Protein 9H1S (pdb70)

Sequence (616 aa):
RVNRCIFASIVSFDACITYKSPCSPDAYHDDGWFICNNHLIKRFKMSKMVLPIFDEDDNQFKMTIARHLVGNKERGIKRILIPSATNYQDVFNLNSMMQAEQLIFHLIYNNENAVNTICDNLKYTEGFTSNTQRVIHSVYATTKSILDTTNPNTFCSRVSRDELRFFDVTNARALRGGAGDQLFNNYSGFLQNLIRRAVAPEYLQIDTEELRFRNCATCIIDETGLVASVPDGPELYNPIRSSDIMRSQPNRLQIRNVLKFEGDTRELDRTLSGYEEYPTYVPLFLGYQIINSENNFLRNDFIPRANPRVNRCIFASIVSFDACITYKSPCSPDAYHDDGWFICNNHLIKRFKMSKMVLPIFDEDDNQFKMTIARHLVGNKERGIKRILIPSATNYQDVFNLNSMMQAEQLIFHLIYNNENAVNTICDNLKYTEGFTSNTQRVIHSVYATTKSILDTTNPNTFCSRVSRDELRFFDVTNARALRGGAGDQLFNNYSGFLQNLIRRAVAPEYLQIDTEELRFRNCATCIIDETGLVASVPDGPELYNPIRSSDIMRSQPNRLQIRNVLKFEGDTRELDRTLSGYEEYPTYVPLFLGYQIINSENNFLRNDFIPRANP

Radius of gyration: 28.77 Å; Cα contacts (8 Å, |Δi|>4): 1129; chains: 2; bounding box: 110×41×60 Å

Solvent-accessible surface area: 29688 Å² total; per-residue (Å²): 230,88,50,53,4,1,2,27,20,10,55,20,12,68,68,119,100,136,86,178,14,60,32,19,101,12,3,70,57,84,12,8,8,16,2,0,33,48,12,0,32,68,64,0,6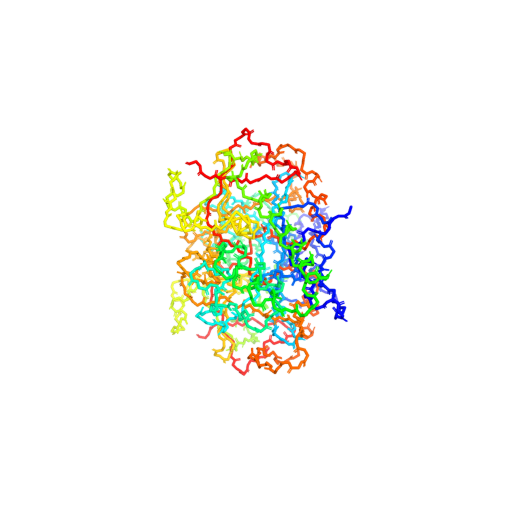3,0,11,11,2,0,3,4,0,64,0,29,36,114,53,34,11,36,24,17,0,0,22,10,16,2,2,18,117,25,139,58,106,119,17,16,3,0,0,13,57,118,22,3,95,107,39,13,93,16,142,80,30,61,70,1,8,28,3,0,0,11,13,0,12,104,35,121,121,19,18,86,72,11,58,62,97,20,89,170,63,182,34,26,120,69,60,12,79,129,26,19,102,60,6,74,46,64,0,72,67,24,16,61,64,3,45,25,134,44,190,102,28,159,42,12,128,49,4,24,5,8,14,33,27,111,42,0,112,54,106,153,8,19,68,13,12,122,46,2,88,117,20,19,7,1,1,27,11,2,1,43,46,0,2,2,1,21,14,1,41,43,82,115,46,39,3,11,27,25,12,14,13,3,0,51,19,35,122,47,0,1,14,1,24,12,77,79,37,69,27,15,10,7,18,19,60,86,117,32,89,138,212,53,71,119,151,129,164,120,143,117,125,72,36,112,28,140,48,80,15,156,60,23,15,131,36,6,79,51,20,90,74,9,28,27,70,11,2,0,4,20,0,5,19,12,9,54,87,122,21,88,37,39,68,71,62,24,12,12,38,22,43,119,229,86,54,57,4,2,6,32,27,12,48,17,16,72,71,106,89,137,72,162,19,75,26,17,107,13,4,72,57,72,13,7,5,14,1,0,36,40,10,0,25,80,45,0,50,0,9,9,1,0,6,7,1,54,0,26,61,119,42,55,13,20,24,11,0,0,24,6,19,7,2,27,91,60,170,48,85,126,13,11,1,0,0,12,52,105,22,3,81,87,25,12,102,15,154,96,27,48,83,0,11,26,4,0,0,13,15,0,14,108,47,123,120,20,19,85,74,14,44,60,102,25,93,182,73,184,22,28,127,66,59,14,79,128,34,17,102,59,5,75,46,64,1,72,66,23,16,60,64,2,46,30,136,42,187,107,30,157,42,19,129,19,11,37,5,10,9,34,33,106,36,0,117,58,100,151,0,22,64,14,11,122,51,1,87,117,22,20,9,2,1,29,18,4,1,36,62,0,0,2,5,8,20,1,42,47,82,114,60,45,4,11,36,23,15,23,16,4,0,56,16,41,118,48,0,1,17,6,19,13,77,89,59,57,36,17,6,6,16,26,62,77,99,26,55,88,221,75,94,108,135,142,171,98,151,136,122,79,38,143,30,130,52,79,16,149,56,20,29,135,29,9,84,59,26,95,74,9,28,22,70,14,1,0,4,24,0,3,14,25,9,73,63,143,44,99,37,40,133,70,56,33,27,13,54,15,46,120

Secondary structure (DSSP, 8-state):
-----GGGG---SSTTS-------GGGGS-SS-SS-HHHHHHHHSEEEEEEEEE-SSS-EEEEEEEEE---SS--GGGGEEEE-TTTHHHHS-GGGS-HHHHHHHHHHTT-HHHHHHHHHHHTT-TTIIIIIHHHHHHHHHHHHHHHHHH-TTSTT---B-SEEEES-HHHHTTT---HHHHHHHTS-HHHHHHHHHHPBPSEEEETTEEEE--SS-S-EEETTEEE---TTSSPPP----SSS---S-TT-----------S--HHHHHHTTTSEE-----B-B-SEEEE-TT--TT--S---B---/-----BTTT---SSTTS-------GGGGS-SS--B-HHHHHHHH-EEEEE--EE-SSS-EE--EEEEE---SS--GGGTEEEE-TTTHHHHS-GGGS-HHHHHHHHHHTT-HHHHHHHHHHHHSSTTIIIIIHHHHHHHHHHHHHHHHHH-TTSTT-----SEEEES-HHHHTTT--HHHHHHHTTS-HHHHHHHHHHPBPSEEEETTEEEES-SS-S-EEETTEEE---SSSSPBP----TTT---S-TT-----------S--HHHHHHTTTS-B-----B-B--EEEE-TT--TT-SS-------

Structure (mmCIF, N/CA/C/O backbone):
data_9H1S
#
_entry.id   9H1S
#
_cell.length_a   1.00
_cell.length_b   1.00
_cell.length_c   1.00
_cell.angle_alpha   90.00
_cell.angle_beta   90.00
_cell.angle_gamma   90.00
#
_symmetry.space_group_name_H-M   'P 1'
#
loop_
_entity.id
_entity.type
_entity.pdbx_description
1 polymer 'Major capsid protein'
2 non-polymer 'ZINC ION'
#
loop_
_atom_site.group_PDB
_atom_site.id
_atom_site.type_symbol
_atom_site.label_atom_id
_atom_site.label_alt_id
_atom_site.label_comp_id
_atom_site.label_asym_id
_atom_site.label_entity_id
_atom_site.label_seq_id
_atom_site.pdbx_PDB_ins_code
_atom_site.Cartn_x
_atom_site.Cartn_y
_atom_site.Cartn_z
_atom_site.occupancy
_atom_site.B_iso_or_equiv
_atom_site.auth_seq_id
_atom_site.auth_comp_id
_atom_site.auth_asym_id
_atom_site.auth_atom_id
_atom_site.pdbx_PDB_model_num
ATOM 1 N N . ARG A 1 14 ? 307.745 541.129 371.931 1.00 176.40 14 ARG A N 1
ATOM 2 C CA . ARG A 1 14 ? 307.764 541.520 370.529 1.00 177.78 14 ARG A CA 1
ATOM 3 C C . ARG A 1 14 ? 306.606 542.441 370.192 1.00 179.43 14 ARG A C 1
ATOM 4 O O . ARG A 1 14 ? 305.475 541.993 370.010 1.00 178.99 14 ARG A O 1
ATOM 12 N N . VAL A 1 15 ? 306.897 543.732 370.115 1.00 168.07 15 VAL A N 1
ATOM 13 C CA . VAL A 1 15 ? 305.885 544.737 369.827 1.00 166.75 15 VAL A CA 1
ATOM 14 C C . VAL A 1 15 ? 306.233 545.585 368.626 1.00 166.52 15 VAL A C 1
ATOM 15 O O . VAL A 1 15 ? 307.323 546.144 368.557 1.00 168.97 15 VAL A O 1
ATOM 19 N N . ASN A 1 16 ? 305.302 545.695 367.689 1.00 154.10 16 ASN A N 1
ATOM 20 C CA . ASN A 1 16 ? 305.511 546.539 366.527 1.00 154.12 16 ASN A CA 1
ATOM 21 C C . ASN A 1 16 ? 305.292 547.960 366.956 1.00 153.04 16 ASN A C 1
ATOM 22 O O . ASN A 1 16 ? 304.185 548.336 367.338 1.00 148.96 16 ASN A O 1
ATOM 27 N N . ARG A 1 17 ? 306.342 548.749 366.918 1.00 157.18 17 ARG A N 1
ATOM 28 C CA . ARG A 1 17 ? 306.265 550.089 367.422 1.00 155.34 17 ARG A CA 1
ATOM 29 C C . ARG A 1 17 ? 306.128 551.169 366.380 1.00 155.81 17 ARG A C 1
ATOM 30 O O . ARG A 1 17 ? 306.270 552.340 366.731 1.00 154.47 17 ARG A O 1
ATOM 38 N N . CYS A 1 18 ? 305.864 550.845 365.110 1.00 145.48 18 CYS A N 1
ATOM 39 C CA . CYS A 1 18 ? 305.708 552.002 364.242 1.00 143.80 18 CYS A CA 1
ATOM 40 C C . CYS A 1 18 ? 304.248 552.362 364.112 1.00 138.52 18 CYS A C 1
ATOM 41 O O . CYS A 1 18 ? 303.392 551.496 363.957 1.00 139.41 18 CYS A O 1
ATOM 44 N N . ILE A 1 19 ? 303.989 553.663 364.176 1.00 111.01 19 ILE A N 1
ATOM 45 C CA . ILE A 1 19 ? 302.634 554.183 364.243 1.00 116.84 19 ILE A CA 1
ATOM 46 C C . ILE A 1 19 ? 301.741 553.752 363.130 1.00 125.31 19 ILE A C 1
ATOM 47 O O . ILE A 1 19 ? 300.594 553.356 363.353 1.00 132.73 19 ILE A O 1
ATOM 52 N N . PHE A 1 20 ? 302.256 553.805 361.925 1.00 135.25 20 PHE A N 1
ATOM 53 C CA . PHE A 1 20 ? 301.438 553.519 360.784 1.00 140.27 20 PHE A CA 1
ATOM 54 C C . PHE A 1 20 ? 301.226 552.012 360.588 1.00 143.11 20 PHE A C 1
ATOM 55 O O . PHE A 1 20 ? 300.511 551.597 359.678 1.00 146.11 20 PHE A O 1
ATOM 63 N N . ALA A 1 21 ? 301.787 551.174 361.471 1.00 147.20 21 ALA A N 1
ATOM 64 C CA . ALA A 1 21 ? 301.532 549.745 361.406 1.00 146.69 21 ALA A CA 1
ATOM 65 C C . ALA A 1 21 ? 300.121 549.458 361.880 1.00 145.30 21 ALA A C 1
ATOM 66 O O . ALA A 1 21 ? 299.579 548.384 361.622 1.00 146.20 21 ALA A O 1
ATOM 68 N N . SER A 1 22 ? 299.515 550.428 362.568 1.00 147.00 22 SER A N 1
ATOM 69 C CA . SER A 1 22 ? 298.148 550.310 363.021 1.00 147.42 22 SER A CA 1
ATOM 70 C C . SER A 1 22 ? 297.147 550.508 361.885 1.00 146.25 22 SER A C 1
ATOM 71 O O . SER A 1 22 ? 295.953 550.289 362.076 1.00 147.87 22 SER A O 1
ATOM 74 N N . ILE A 1 23 ? 297.617 550.921 360.703 1.00 151.83 23 ILE A N 1
ATOM 75 C CA . ILE A 1 23 ? 296.716 551.122 359.589 1.00 152.57 23 ILE A CA 1
ATOM 76 C C . ILE A 1 23 ? 296.097 549.842 359.112 1.00 154.66 23 ILE A C 1
ATOM 77 O O . ILE A 1 23 ? 296.773 548.950 358.602 1.00 155.64 23 ILE A O 1
ATOM 82 N N . VAL A 1 24 ? 294.792 549.784 359.255 1.00 158.45 24 VAL A N 1
ATOM 83 C CA . VAL A 1 24 ? 293.978 548.703 358.758 1.00 160.01 24 VAL A CA 1
ATOM 84 C C . VAL A 1 24 ? 292.822 549.362 358.073 1.00 161.33 24 VAL A C 1
ATOM 85 O O . VAL A 1 24 ? 292.499 550.505 358.388 1.00 160.20 24 VAL A O 1
ATOM 89 N N . SER A 1 25 ? 292.186 548.684 357.144 1.00 178.29 25 SER A N 1
ATOM 90 C CA . SER A 1 25 ? 291.064 549.338 356.516 1.00 177.93 25 SER A CA 1
ATOM 91 C C . SER A 1 25 ? 289.912 549.366 357.471 1.00 176.40 25 SER A C 1
ATOM 92 O O . SER A 1 25 ? 289.687 548.417 358.221 1.00 177.27 25 SER A O 1
ATOM 95 N N . PHE A 1 26 ? 289.156 550.445 357.426 1.00 163.56 26 PHE A N 1
ATOM 96 C CA . PHE A 1 26 ? 287.978 550.558 358.256 1.00 167.37 26 PHE A CA 1
ATOM 97 C C . PHE A 1 26 ? 286.900 549.628 357.728 1.00 171.74 26 PHE A C 1
ATOM 98 O O . PHE A 1 26 ? 285.966 549.275 358.448 1.00 172.76 26 PHE A O 1
ATOM 106 N N . ASP A 1 27 ? 287.035 549.214 356.470 1.00 198.13 27 ASP A N 1
ATOM 107 C CA . ASP A 1 27 ? 286.155 548.216 355.924 1.00 196.58 27 ASP A CA 1
ATOM 108 C C . ASP A 1 27 ? 286.729 546.880 356.310 1.00 198.07 27 ASP A C 1
ATOM 109 O O . ASP A 1 27 ? 287.721 546.439 355.735 1.00 199.58 27 ASP A O 1
ATOM 114 N N . ALA A 1 28 ? 286.105 546.238 357.292 1.00 194.65 28 ALA A N 1
ATOM 115 C CA . ALA A 1 28 ? 286.558 544.961 357.840 1.00 194.19 28 ALA A CA 1
ATOM 116 C C . ALA A 1 28 ? 286.616 543.838 356.806 1.00 194.86 28 ALA A C 1
ATOM 117 O O . ALA A 1 28 ? 287.243 542.806 357.049 1.00 193.01 28 ALA A O 1
ATOM 119 N N . CYS A 1 29 ? 285.967 544.024 355.663 1.00 217.21 29 CYS A N 1
ATOM 120 C CA . CYS A 1 29 ? 285.954 543.012 354.623 1.00 218.29 29 CYS A CA 1
ATOM 121 C C . CYS A 1 29 ? 287.208 543.082 353.770 1.00 215.52 29 CYS A C 1
ATOM 122 O O . CYS A 1 29 ? 287.512 542.149 353.023 1.00 214.76 29 CYS A O 1
ATOM 125 N N . ILE A 1 30 ? 287.936 544.188 353.867 1.00 210.62 30 ILE A N 1
ATOM 126 C CA . ILE A 1 30 ? 289.153 544.338 353.107 1.00 211.68 30 ILE A CA 1
ATOM 127 C C . ILE A 1 30 ? 290.343 544.001 353.968 1.00 212.05 30 ILE A C 1
ATOM 128 O O . ILE A 1 30 ? 290.735 544.783 354.835 1.00 213.10 30 ILE A O 1
ATOM 133 N N . THR A 1 31 ? 290.929 542.841 353.724 1.00 210.04 31 THR A N 1
ATOM 134 C CA . THR A 1 31 ? 292.107 542.455 354.467 1.00 208.41 31 THR A CA 1
ATOM 135 C C . THR A 1 31 ? 293.248 543.368 354.086 1.00 207.94 31 THR A C 1
ATOM 136 O O . THR A 1 31 ? 293.528 543.561 352.903 1.00 208.20 31 THR A O 1
ATOM 140 N N . TYR A 1 32 ? 293.907 543.931 355.081 1.00 188.83 32 TYR A N 1
ATOM 141 C CA . TYR A 1 32 ? 295.013 544.819 354.806 1.00 189.66 32 TYR A CA 1
ATOM 142 C C . TYR A 1 32 ? 296.084 544.730 355.858 1.00 189.05 32 TYR A C 1
ATOM 143 O O . TYR A 1 32 ? 295.816 544.832 357.054 1.00 188.13 32 TYR A O 1
ATOM 152 N N . LYS A 1 33 ? 297.306 544.548 355.394 1.00 211.85 33 LYS A N 1
ATOM 153 C CA . LYS A 1 33 ? 298.454 544.471 356.264 1.00 211.68 33 LYS A CA 1
ATOM 154 C C . LYS A 1 33 ? 299.414 545.598 355.998 1.00 213.06 33 LYS A C 1
ATOM 155 O O . LYS A 1 33 ? 300.103 545.589 354.979 1.00 212.99 33 LYS A O 1
ATOM 161 N N . SER A 1 34 ? 299.466 546.563 356.906 1.00 191.85 34 SER A N 1
ATOM 162 C CA . SER A 1 34 ? 300.406 547.658 356.757 1.00 189.94 34 SER A CA 1
ATOM 163 C C . SER A 1 34 ? 301.816 547.089 356.913 1.00 184.14 34 SER A C 1
ATOM 164 O O . SER A 1 34 ? 302.140 546.543 357.968 1.00 181.81 34 SER A O 1
ATOM 167 N N . PRO A 1 35 ? 302.660 547.190 355.887 1.00 163.75 35 PRO A N 1
ATOM 168 C CA . PRO A 1 35 ? 304.009 546.672 355.817 1.00 163.98 35 PRO A CA 1
ATOM 169 C C . PRO A 1 35 ? 304.984 547.528 356.592 1.00 165.09 35 PRO A C 1
ATOM 170 O O . PRO A 1 35 ? 304.928 548.757 356.535 1.00 166.28 35 PRO A O 1
ATOM 174 N N . CYS A 1 36 ? 305.905 546.877 357.283 1.00 173.63 36 CYS A N 1
ATOM 175 C CA . CYS A 1 36 ? 306.948 547.569 358.015 1.00 174.74 36 CYS A CA 1
ATOM 176 C C . CYS A 1 36 ? 308.232 546.788 358.079 1.00 173.02 36 CYS A C 1
ATOM 177 O O . CYS A 1 36 ? 308.240 545.557 357.946 1.00 173.99 36 CYS A O 1
ATOM 180 N N . SER A 1 37 ? 309.297 547.514 358.298 1.00 140.86 37 SER A N 1
ATOM 181 C CA . SER A 1 37 ? 310.597 546.948 358.481 1.00 138.72 37 SER A CA 1
ATOM 182 C C . SER A 1 37 ? 310.663 546.253 359.817 1.00 143.62 37 SER A C 1
ATOM 183 O O . SER A 1 37 ? 309.996 546.678 360.757 1.00 147.59 37 SER A O 1
ATOM 186 N N . PRO A 1 38 ? 311.443 545.175 359.927 1.00 145.21 38 PRO A N 1
ATOM 187 C CA . PRO A 1 38 ? 311.779 544.423 361.128 1.00 145.72 38 PRO A CA 1
ATOM 188 C C . PRO A 1 38 ? 312.268 545.329 362.258 1.00 145.84 38 PRO A C 1
ATOM 189 O O . PRO A 1 38 ? 312.186 544.953 363.428 1.00 147.10 38 PRO A O 1
ATOM 193 N N . ASP A 1 39 ? 312.732 546.544 361.925 1.00 149.36 39 ASP A N 1
ATOM 194 C CA . ASP A 1 39 ? 313.176 547.478 362.941 1.00 147.25 39 ASP A CA 1
ATOM 195 C C . ASP A 1 39 ? 312.018 548.023 363.779 1.00 149.86 39 ASP A C 1
ATOM 196 O O . ASP A 1 39 ? 312.242 548.671 364.799 1.00 152.47 39 ASP A O 1
ATOM 201 N N . ALA A 1 40 ? 310.777 547.691 363.415 1.00 152.50 40 ALA A N 1
ATOM 202 C CA . ALA A 1 40 ? 309.618 548.086 364.180 1.00 153.62 40 ALA A CA 1
ATOM 203 C C . ALA A 1 40 ? 309.584 547.346 365.496 1.00 156.45 40 ALA A C 1
ATOM 204 O O . ALA A 1 40 ? 308.882 547.737 366.420 1.00 155.42 40 ALA A O 1
ATOM 206 N N . TYR A 1 41 ? 310.350 546.270 365.596 1.00 165.97 41 TYR A N 1
ATOM 207 C CA . TYR A 1 41 ? 310.369 545.491 366.798 1.00 164.04 41 TYR A CA 1
ATOM 208 C C . TYR A 1 41 ? 311.606 545.789 367.614 1.00 165.01 41 TYR A C 1
ATOM 209 O O . TYR A 1 41 ? 311.908 545.083 368.576 1.00 166.50 41 TYR A O 1
ATOM 218 N N . HIS A 1 42 ? 312.314 546.856 367.251 1.00 160.90 42 HIS A N 1
ATOM 219 C CA . HIS A 1 42 ? 313.468 547.262 368.009 1.00 159.92 42 HIS A CA 1
ATOM 220 C C . HIS A 1 42 ? 313.032 548.319 368.988 1.00 159.27 42 HIS A C 1
ATOM 221 O O . HIS A 1 42 ? 312.451 549.339 368.613 1.00 159.22 42 HIS A O 1
ATOM 228 N N . ASP A 1 43 ? 313.309 548.085 370.252 1.00 175.07 43 ASP A N 1
ATOM 229 C CA . ASP A 1 43 ? 312.886 549.023 371.260 1.00 175.68 43 ASP A CA 1
ATOM 230 C C . ASP A 1 43 ? 313.845 550.183 371.323 1.00 176.72 43 ASP A C 1
ATOM 231 O O . ASP A 1 43 ? 314.815 550.160 372.079 1.00 179.56 43 ASP A O 1
ATOM 236 N N . ASP A 1 44 ? 313.556 551.207 370.544 1.00 146.88 44 ASP A N 1
ATOM 237 C CA . ASP A 1 44 ? 314.400 552.381 370.526 1.00 144.39 44 ASP A CA 1
ATOM 238 C C . ASP A 1 44 ? 313.565 553.636 370.359 1.00 142.57 44 ASP A C 1
ATOM 239 O O . ASP A 1 44 ? 312.343 553.596 370.492 1.00 140.49 44 ASP A O 1
ATOM 244 N N . GLY A 1 45 ? 314.220 554.757 370.089 1.00 128.38 45 GLY A N 1
ATOM 245 C CA . GLY A 1 45 ? 313.536 556.038 370.012 1.00 126.14 45 GLY A CA 1
ATOM 246 C C . GLY A 1 45 ? 312.734 556.254 368.743 1.00 130.51 45 GLY A C 1
ATOM 247 O O . GLY A 1 45 ? 312.057 557.272 368.600 1.00 134.33 45 GLY A O 1
ATOM 248 N N . TRP A 1 46 ? 312.808 555.332 367.802 1.00 135.44 46 TRP A N 1
ATOM 249 C CA . TRP A 1 46 ? 312.028 555.506 366.607 1.00 135.65 46 TRP A CA 1
ATOM 250 C C . TRP A 1 46 ? 310.640 554.929 366.833 1.00 136.55 46 TRP A C 1
ATOM 251 O O . TRP A 1 46 ? 310.501 553.759 367.186 1.00 138.45 46 TRP A O 1
ATOM 262 N N . PHE A 1 47 ? 309.611 555.725 366.586 1.00 127.61 47 PHE A N 1
ATOM 263 C CA . PHE A 1 47 ? 308.242 555.227 366.679 1.00 122.73 47 PHE A CA 1
ATOM 264 C C . PHE A 1 47 ? 307.612 555.240 365.309 1.00 131.32 47 PHE A C 1
ATOM 265 O O . PHE A 1 47 ? 306.404 555.410 365.136 1.00 139.40 47 PHE A O 1
ATOM 273 N N . ILE A 1 48 ? 308.481 555.045 364.342 1.00 120.98 48 ILE A N 1
ATOM 274 C CA . ILE A 1 48 ? 308.183 554.959 362.949 1.00 120.19 48 ILE A CA 1
ATOM 275 C C . ILE A 1 48 ? 309.168 553.958 362.431 1.00 121.49 48 ILE A C 1
ATOM 276 O O . ILE A 1 48 ? 310.306 553.928 362.898 1.00 128.24 48 ILE A O 1
ATOM 281 N N . CYS A 1 49 ? 308.740 553.102 361.535 1.00 133.38 49 CYS A N 1
ATOM 282 C CA . CYS A 1 49 ? 309.631 552.085 361.021 1.00 133.65 49 CYS A CA 1
ATOM 283 C C . CYS A 1 49 ? 310.172 552.568 359.697 1.00 135.04 49 CYS A C 1
ATOM 284 O O . CYS A 1 49 ? 309.531 553.385 359.036 1.00 137.78 49 CYS A O 1
ATOM 287 N N . ASN A 1 50 ? 311.346 552.079 359.321 1.00 131.03 50 ASN A N 1
ATOM 288 C CA . ASN A 1 50 ? 312.055 552.599 358.163 1.00 130.17 50 ASN A CA 1
ATOM 289 C C . ASN A 1 50 ? 311.206 552.627 356.915 1.00 131.60 50 ASN A C 1
ATOM 290 O O . ASN A 1 50 ? 311.263 553.591 356.157 1.00 132.85 50 ASN A O 1
ATOM 295 N N . ASN A 1 51 ? 310.392 551.606 356.707 1.00 136.73 51 ASN A N 1
ATOM 296 C CA . ASN A 1 51 ? 309.546 551.584 355.534 1.00 136.51 51 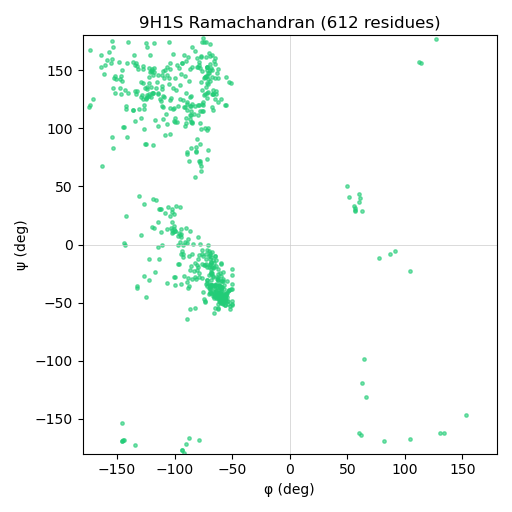ASN A CA 1
ATOM 297 C C . ASN A 1 51 ? 308.568 552.742 355.507 1.00 136.27 51 ASN A C 1
ATOM 298 O O . ASN A 1 51 ? 308.271 553.272 354.438 1.00 139.06 51 ASN A O 1
ATOM 303 N N . HIS A 1 52 ? 308.074 553.152 356.668 1.00 130.23 52 HIS A N 1
ATOM 304 C CA . HIS A 1 52 ? 307.115 554.242 356.695 1.00 134.29 52 HIS A CA 1
ATOM 305 C C . HIS A 1 52 ? 307.832 555.555 356.475 1.00 132.17 52 HIS A C 1
ATOM 306 O O . HIS A 1 52 ? 307.341 556.439 355.773 1.00 132.78 52 HIS A O 1
ATOM 313 N N . LEU A 1 53 ? 308.987 555.656 357.118 1.00 126.25 53 LEU A N 1
ATOM 314 C CA . LEU A 1 53 ? 309.817 556.837 357.116 1.00 129.29 53 LEU A CA 1
ATOM 315 C C . LEU A 1 53 ? 310.207 557.192 355.699 1.00 132.45 53 LEU A C 1
ATOM 316 O O . LEU A 1 53 ? 310.139 558.349 355.284 1.00 133.46 53 LEU A O 1
ATOM 321 N N . ILE A 1 54 ? 310.576 556.169 354.946 1.00 142.69 54 ILE A N 1
ATOM 322 C CA . ILE A 1 54 ? 310.878 556.308 353.543 1.00 140.27 54 ILE A CA 1
ATOM 323 C C . ILE A 1 54 ? 309.675 556.769 352.768 1.00 137.17 54 ILE A C 1
A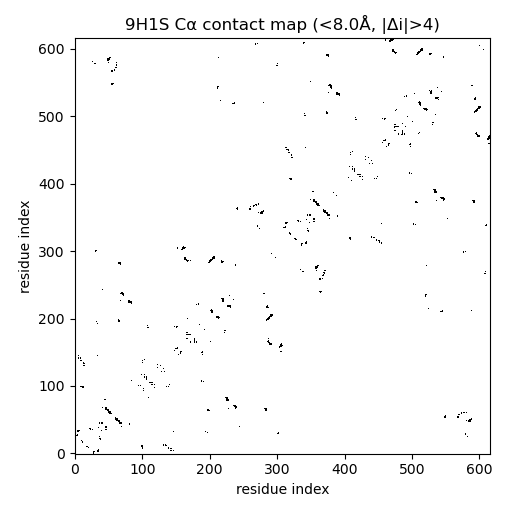TOM 324 O O . ILE A 1 54 ? 309.743 557.730 352.001 1.00 137.43 54 ILE A O 1
ATOM 329 N N . LYS A 1 55 ? 308.563 556.071 352.966 1.00 133.00 55 LYS A N 1
ATOM 330 C CA . LYS A 1 55 ? 307.346 556.340 352.232 1.00 136.30 55 LYS A CA 1
ATOM 331 C C . LYS A 1 55 ? 306.633 557.629 352.573 1.00 137.05 55 LYS A C 1
ATOM 332 O O . LYS A 1 55 ? 305.814 558.095 351.779 1.00 142.04 55 LYS A O 1
ATOM 338 N N . ARG A 1 56 ? 306.899 558.218 353.728 1.00 133.59 56 ARG A N 1
ATOM 339 C CA . ARG A 1 56 ? 306.151 559.412 354.065 1.00 134.10 56 ARG A CA 1
ATOM 340 C C . ARG A 1 56 ? 306.984 560.611 354.421 1.00 135.03 56 ARG A C 1
ATOM 341 O O . ARG A 1 56 ? 306.541 561.739 354.223 1.00 138.45 56 ARG A O 1
ATOM 349 N N . PHE A 1 57 ? 308.185 560.415 354.918 1.00 125.42 57 PHE A N 1
ATOM 350 C CA . PHE A 1 57 ? 308.982 561.574 355.243 1.00 128.58 57 PHE A CA 1
ATOM 351 C C . PHE A 1 57 ? 310.248 561.637 354.437 1.00 127.34 57 PHE A C 1
ATOM 352 O O . PHE A 1 57 ? 311.144 562.404 354.766 1.00 123.41 57 PHE A O 1
ATOM 360 N N . LYS A 1 58 ? 310.323 560.840 353.377 1.00 134.42 58 LYS A N 1
ATOM 361 C CA . LYS A 1 58 ? 311.482 560.826 352.496 1.00 136.38 58 LYS A CA 1
ATOM 362 C C . LYS A 1 58 ? 312.795 560.662 353.244 1.00 139.77 58 LYS A C 1
ATOM 363 O O . LYS A 1 58 ? 313.781 561.326 352.919 1.00 146.56 58 LYS A O 1
ATOM 369 N N . MET A 1 59 ? 312.822 559.793 354.245 1.00 126.61 59 MET A N 1
ATOM 370 C CA . MET A 1 59 ? 314.063 559.573 354.971 1.00 125.38 59 MET A CA 1
ATOM 371 C C . MET A 1 59 ? 314.387 558.135 355.210 1.00 123.20 59 MET A C 1
ATOM 372 O O . MET A 1 59 ? 313.509 557.278 355.267 1.00 131.32 59 MET A O 1
ATOM 377 N N . SER A 1 60 ? 315.668 557.879 355.372 1.00 117.06 60 SER A N 1
ATOM 378 C CA . SER A 1 60 ? 316.129 556.546 355.677 1.00 119.48 60 SER A CA 1
ATOM 379 C C . SER A 1 60 ? 316.902 556.561 356.965 1.00 127.78 60 SER A C 1
ATOM 380 O O . SER A 1 60 ? 317.677 557.480 357.224 1.00 133.14 60 SER A O 1
ATOM 383 N N . LYS A 1 61 ? 316.675 555.549 357.786 1.00 136.85 61 LYS A N 1
ATOM 384 C CA . LYS A 1 61 ? 317.346 555.470 359.071 1.00 137.57 61 LYS A CA 1
ATOM 385 C C . LYS A 1 61 ? 318.799 555.135 358.899 1.00 137.59 61 LYS A C 1
ATOM 386 O O . LYS A 1 61 ? 319.187 554.458 357.946 1.00 141.37 61 LYS A O 1
ATOM 392 N N . MET A 1 62 ? 319.603 555.608 359.829 1.00 136.01 62 MET A N 1
ATOM 393 C CA . MET A 1 62 ? 321.030 555.417 359.760 1.00 134.32 62 MET A CA 1
ATOM 394 C C . MET A 1 62 ? 321.638 555.571 361.154 1.00 138.93 62 MET A C 1
ATOM 395 O O . MET A 1 62 ? 321.038 556.159 362.052 1.00 141.68 62 MET A O 1
ATOM 400 N N . VAL A 1 63 ? 322.814 555.018 361.356 1.00 133.40 63 VAL A N 1
ATOM 401 C CA . VAL A 1 63 ? 323.486 555.171 362.632 1.00 129.18 63 VAL A CA 1
ATOM 402 C C . VAL A 1 63 ? 324.820 555.835 362.504 1.00 129.84 63 VAL A C 1
ATOM 403 O O . VAL A 1 63 ? 325.603 555.533 361.613 1.00 138.26 63 VAL A O 1
ATOM 407 N N . LEU A 1 64 ? 325.063 556.770 363.393 1.00 123.25 64 LEU A N 1
ATOM 408 C CA . LEU A 1 64 ? 326.300 557.502 363.455 1.00 127.22 64 LEU A CA 1
ATOM 409 C C . LEU A 1 64 ? 327.102 557.062 364.688 1.00 129.90 64 LEU A C 1
ATOM 410 O O . LEU A 1 64 ? 326.873 557.572 365.783 1.00 134.24 64 LEU A O 1
ATOM 415 N N . PRO A 1 65 ? 328.027 556.111 364.540 1.00 133.66 65 PRO A N 1
ATOM 416 C CA . PRO A 1 65 ? 328.891 555.542 365.550 1.00 133.36 65 PRO A CA 1
ATOM 417 C C . PRO A 1 65 ? 329.971 556.519 365.916 1.00 138.32 65 PRO A C 1
ATOM 418 O O . PRO A 1 65 ? 330.941 556.677 365.181 1.00 137.95 65 PRO A O 1
ATOM 422 N N . ILE A 1 66 ? 329.798 557.201 367.029 1.00 147.42 66 ILE A N 1
ATOM 423 C CA . ILE A 1 66 ? 330.793 558.157 367.456 1.00 149.92 66 ILE A CA 1
ATOM 424 C C . ILE A 1 66 ? 331.947 557.452 368.114 1.00 150.74 66 ILE A C 1
ATOM 425 O O . ILE A 1 66 ? 331.794 556.768 369.123 1.00 152.14 66 ILE A O 1
ATOM 430 N N . PHE A 1 67 ? 333.122 557.627 367.547 1.00 153.42 67 PHE A N 1
ATOM 431 C CA . PHE A 1 67 ? 334.287 556.974 368.085 1.00 153.70 67 PHE A CA 1
ATOM 432 C C . PHE A 1 67 ? 335.162 557.891 368.850 1.00 155.29 67 PHE A C 1
ATOM 433 O O . PHE A 1 67 ? 335.234 559.089 368.574 1.00 153.97 67 PHE A O 1
ATOM 441 N N . ASP A 1 68 ? 335.846 557.301 369.801 1.00 173.48 68 ASP A N 1
ATOM 442 C CA . ASP A 1 68 ? 336.832 557.979 370.579 1.00 173.20 68 ASP A CA 1
ATOM 443 C C . ASP A 1 68 ? 338.171 557.776 369.890 1.00 176.31 68 ASP A C 1
ATOM 444 O O . ASP A 1 68 ? 338.247 557.114 368.859 1.00 177.37 68 ASP A O 1
ATOM 449 N N . GLU A 1 69 ? 339.217 558.328 370.465 1.00 171.45 69 GLU A N 1
ATOM 450 C CA . GLU A 1 69 ? 340.565 558.172 369.990 1.00 169.60 69 GLU A CA 1
ATOM 451 C C . GLU A 1 69 ? 341.102 556.888 370.570 1.00 168.78 69 GLU A C 1
ATOM 452 O O . GLU A 1 69 ? 341.929 556.204 369.965 1.00 170.48 69 GLU A O 1
ATOM 458 N N . ASP A 1 70 ? 340.592 556.544 371.744 1.00 189.15 70 ASP A N 1
ATOM 459 C CA . ASP A 1 70 ? 340.918 555.266 372.349 1.00 189.46 70 ASP A CA 1
ATOM 460 C C . ASP A 1 70 ? 339.921 554.231 371.810 1.00 190.76 70 ASP A C 1
ATOM 461 O O . ASP A 1 70 ? 339.209 554.495 370.844 1.00 189.36 70 ASP A O 1
ATOM 466 N N . ASP A 1 71 ? 339.857 553.060 372.431 1.00 196.02 71 ASP A N 1
ATOM 467 C CA . ASP A 1 71 ? 338.975 551.994 371.961 1.00 196.96 71 ASP A CA 1
ATOM 468 C C . ASP A 1 71 ? 337.492 552.108 372.354 1.00 197.42 71 ASP A C 1
ATOM 469 O O . ASP A 1 71 ? 336.715 551.187 372.096 1.00 197.03 71 ASP A O 1
ATOM 474 N N . ASN A 1 72 ? 337.098 553.218 372.961 1.00 181.56 72 ASN A N 1
ATOM 475 C CA . ASN A 1 72 ? 335.718 553.444 373.343 1.00 177.83 72 ASN A CA 1
ATOM 476 C C . ASN A 1 72 ? 334.942 554.129 372.233 1.00 177.27 72 ASN A C 1
ATOM 477 O O . ASN A 1 72 ? 335.526 554.750 371.345 1.00 176.39 72 ASN A O 1
ATOM 482 N N . GLN A 1 73 ? 333.624 553.971 372.276 1.00 164.36 73 GLN A N 1
ATOM 483 C CA . GLN A 1 73 ? 332.724 554.561 371.297 1.00 160.90 73 GLN A CA 1
ATOM 484 C C . GLN A 1 73 ? 331.271 554.340 371.685 1.00 160.66 73 GLN A C 1
ATOM 485 O O . GLN A 1 73 ? 330.980 553.522 372.558 1.00 164.35 73 GLN A O 1
ATOM 491 N N . PHE A 1 74 ? 330.363 555.047 371.017 1.00 140.63 74 PHE A N 1
ATOM 492 C CA . PHE A 1 74 ? 328.934 554.866 371.242 1.00 140.09 74 PHE A CA 1
ATOM 493 C C . PHE A 1 74 ? 328.175 555.279 370.005 1.00 144.32 74 PHE A C 1
ATOM 494 O O . PHE A 1 74 ? 328.694 556.027 369.185 1.00 145.67 74 PHE A O 1
ATOM 502 N N . LYS A 1 75 ? 326.948 554.812 369.869 1.00 145.32 75 LYS A N 1
ATOM 503 C CA . LYS A 1 75 ? 326.198 555.106 368.667 1.00 143.37 75 LYS A CA 1
ATOM 504 C C . LYS A 1 75 ? 325.056 556.080 368.876 1.00 138.81 75 LYS A C 1
ATOM 505 O O . LYS A 1 75 ? 324.371 556.051 369.897 1.00 143.08 75 LYS A O 1
ATOM 511 N N . MET A 1 76 ? 324.847 556.925 367.877 1.00 124.29 76 MET A N 1
ATOM 512 C CA . MET A 1 76 ? 323.789 557.923 367.863 1.00 125.63 76 MET A CA 1
ATOM 513 C C . MET A 1 76 ? 322.989 557.786 366.578 1.00 130.40 76 MET A C 1
ATOM 514 O O . MET A 1 76 ? 323.561 557.536 365.527 1.00 134.47 76 MET A O 1
ATOM 519 N N . THR A 1 77 ? 321.671 557.910 366.638 1.00 131.17 77 THR A N 1
ATOM 520 C CA . THR A 1 77 ? 320.907 557.720 365.409 1.00 128.11 77 THR A CA 1
ATOM 521 C C . THR A 1 77 ? 320.915 558.961 364.544 1.00 127.91 77 THR A C 1
ATOM 522 O O . THR A 1 77 ? 321.162 560.069 365.021 1.00 126.55 77 THR A O 1
ATOM 526 N N . ILE A 1 78 ? 320.614 558.760 363.271 1.00 130.12 78 ILE A N 1
ATOM 527 C CA . ILE A 1 78 ? 320.544 559.828 362.292 1.00 129.46 78 ILE A CA 1
ATOM 528 C C . ILE A 1 78 ? 319.804 559.346 361.057 1.00 127.42 78 ILE A C 1
ATOM 529 O O . ILE A 1 78 ? 319.800 558.163 360.754 1.00 124.89 78 ILE A O 1
ATOM 534 N N . ALA A 1 79 ? 319.176 560.238 360.332 1.00 126.23 79 ALA A N 1
ATOM 535 C CA . ALA A 1 79 ? 318.551 559.817 359.097 1.00 123.15 79 ALA A CA 1
ATOM 536 C C . ALA A 1 79 ? 319.196 560.548 357.945 1.00 123.99 79 ALA A C 1
ATOM 537 O O . ALA A 1 79 ? 320.011 561.446 358.157 1.00 126.59 79 ALA A O 1
ATOM 539 N N . ARG A 1 80 ? 318.821 560.177 356.729 1.00 125.21 80 ARG A N 1
ATOM 540 C CA . ARG A 1 80 ? 319.371 560.823 355.550 1.00 122.91 80 ARG A CA 1
ATOM 541 C C . ARG A 1 80 ? 318.284 561.116 354.544 1.00 123.07 80 ARG A C 1
ATOM 542 O O . ARG A 1 80 ? 317.233 560.472 354.539 1.00 127.15 80 ARG A O 1
ATOM 550 N N . HIS A 1 81 ? 318.542 562.091 353.681 1.00 132.52 81 HIS A N 1
ATOM 551 C CA . HIS A 1 81 ? 317.546 562.501 352.707 1.00 130.82 81 HIS A CA 1
ATOM 552 C C . HIS A 1 81 ? 317.316 561.485 351.627 1.00 131.31 81 HIS A C 1
ATOM 553 O O . HIS A 1 81 ? 318.258 560.910 351.080 1.00 138.95 81 HIS A O 1
ATOM 560 N N . LEU A 1 82 ? 316.065 561.361 351.230 1.00 121.32 82 LEU A N 1
ATOM 561 C CA . LEU A 1 82 ? 315.713 560.615 350.048 1.00 127.61 82 LEU A CA 1
ATOM 562 C C . LEU A 1 82 ? 315.116 561.620 349.093 1.00 130.95 82 LEU A C 1
ATOM 563 O O . LEU A 1 82 ? 314.138 561.348 348.398 1.00 137.64 82 LEU A O 1
ATOM 568 N N . VAL A 1 83 ? 315.711 562.803 349.105 1.00 131.90 83 VAL A N 1
ATOM 569 C CA . VAL A 1 83 ? 315.287 563.927 348.318 1.00 134.61 83 VAL A CA 1
ATOM 570 C C . VAL A 1 83 ? 316.306 564.161 347.237 1.00 142.89 83 VAL A C 1
ATOM 571 O O . VAL A 1 83 ? 317.503 564.240 347.514 1.00 147.56 83 VAL A O 1
ATOM 575 N N . GLY A 1 84 ? 315.847 564.222 345.998 1.00 158.92 84 GLY A N 1
ATOM 576 C CA . GLY A 1 84 ? 316.751 564.346 344.873 1.00 158.53 84 GLY A CA 1
ATOM 577 C C . GLY A 1 84 ? 317.317 565.742 344.725 1.00 157.53 84 GLY A C 1
ATOM 578 O O . GLY A 1 84 ? 316.977 566.656 345.472 1.00 162.26 84 GLY A O 1
ATOM 579 N N . ASN A 1 85 ? 318.178 565.893 343.738 1.00 140.22 85 ASN A N 1
ATOM 580 C CA . ASN A 1 85 ? 318.829 567.152 343.454 1.00 139.25 85 ASN A CA 1
ATOM 581 C C . ASN A 1 85 ? 317.924 568.144 342.755 1.00 142.72 85 ASN A C 1
ATOM 582 O O . ASN A 1 85 ? 318.103 569.354 342.890 1.00 142.27 85 ASN A O 1
ATOM 587 N N . LYS A 1 86 ? 316.972 567.629 341.986 1.00 152.01 86 LYS A N 1
ATOM 588 C CA . LYS A 1 86 ? 316.112 568.463 341.170 1.00 150.61 86 LYS A CA 1
ATOM 589 C C . LYS A 1 86 ? 314.766 568.781 341.815 1.00 153.67 86 LYS A C 1
ATOM 590 O O . LYS A 1 86 ? 313.952 569.487 341.222 1.00 154.89 86 LYS A O 1
ATOM 596 N N . GLU A 1 87 ? 314.520 568.266 343.015 1.00 154.61 87 GLU A N 1
ATOM 597 C CA . GLU A 1 87 ? 313.251 568.537 343.674 1.00 153.71 87 GLU A CA 1
ATOM 598 C C . GLU A 1 87 ? 313.214 569.966 344.170 1.00 153.02 87 GLU A C 1
ATOM 599 O O . GLU A 1 87 ? 314.241 570.515 344.569 1.00 155.58 87 GLU A O 1
ATOM 605 N N . ARG A 1 88 ? 312.044 570.591 344.122 1.00 153.25 88 ARG A N 1
ATOM 606 C CA . ARG A 1 88 ? 311.938 571.990 344.520 1.00 154.95 88 ARG A CA 1
ATOM 607 C C . ARG A 1 88 ? 310.670 572.331 345.289 1.00 159.89 88 ARG A C 1
ATOM 608 O O . ARG A 1 88 ? 309.642 571.658 345.164 1.00 161.28 88 ARG A O 1
ATOM 616 N N . GLY A 1 89 ? 310.759 573.412 346.063 1.00 164.80 89 GLY A N 1
ATOM 617 C CA . GLY A 1 89 ? 309.622 573.966 346.782 1.00 163.98 89 GLY A CA 1
ATOM 618 C C . GLY A 1 89 ? 309.064 573.006 347.797 1.00 161.24 89 GLY A C 1
ATOM 619 O O . GLY A 1 89 ? 309.754 572.575 348.716 1.00 160.92 89 GLY A O 1
ATOM 620 N N . ILE A 1 90 ? 307.802 572.661 347.600 1.00 147.45 90 ILE A N 1
ATOM 621 C CA . ILE A 1 90 ? 307.074 571.752 348.462 1.00 143.80 90 ILE A CA 1
ATOM 622 C C . ILE A 1 90 ? 307.755 570.421 348.581 1.00 141.99 90 ILE A C 1
ATOM 623 O O . ILE A 1 90 ? 307.702 569.785 349.631 1.00 142.53 90 ILE A O 1
ATOM 628 N N . LYS A 1 91 ? 308.378 569.972 347.503 1.00 150.92 91 LYS A N 1
ATOM 629 C CA . LYS A 1 91 ? 309.045 568.689 347.494 1.00 152.32 91 LYS A CA 1
ATOM 630 C C . LYS A 1 91 ? 310.201 568.616 348.488 1.00 154.71 91 LYS A C 1
ATOM 631 O O . LYS A 1 91 ? 310.600 567.524 348.900 1.00 154.22 91 LYS A O 1
ATOM 637 N N . ARG A 1 92 ? 310.719 569.774 348.897 1.00 148.20 92 ARG A N 1
ATOM 638 C CA . ARG A 1 92 ? 311.800 569.856 349.853 1.00 142.04 92 ARG A CA 1
ATOM 639 C C . ARG A 1 92 ? 311.294 569.799 351.280 1.00 144.21 92 ARG A C 1
ATOM 640 O O . ARG A 1 92 ? 312.068 569.683 352.227 1.00 143.98 92 ARG A O 1
ATOM 648 N N . ILE A 1 93 ? 309.992 569.852 351.475 1.00 146.57 93 ILE A N 1
ATOM 649 C CA . ILE A 1 93 ? 309.542 569.805 352.835 1.00 140.80 93 ILE A CA 1
ATOM 650 C C . ILE A 1 93 ? 309.620 568.380 353.292 1.00 137.08 93 ILE A C 1
ATOM 651 O O . ILE A 1 93 ? 308.806 567.536 352.923 1.00 138.73 93 ILE A O 1
ATOM 656 N N . LEU A 1 94 ? 310.629 568.128 354.096 1.00 139.08 94 LEU A N 1
ATOM 657 C CA . LEU A 1 94 ? 310.945 566.804 354.571 1.00 141.80 94 LEU A CA 1
ATOM 658 C C . LEU A 1 94 ? 309.934 566.383 355.647 1.00 142.39 94 LEU A C 1
ATOM 659 O O . LEU A 1 94 ? 309.377 565.287 355.592 1.00 141.47 94 LEU A O 1
ATOM 664 N N . ILE A 1 95 ? 309.675 567.279 356.600 1.00 133.28 95 ILE A N 1
ATOM 665 C CA . ILE A 1 95 ? 308.624 567.076 357.601 1.00 128.83 95 ILE A CA 1
ATOM 666 C C . ILE A 1 95 ? 307.820 568.353 357.732 1.00 127.79 95 ILE A C 1
ATOM 667 O O . ILE A 1 95 ? 308.290 569.302 358.346 1.00 128.65 95 ILE A O 1
ATOM 672 N N . PRO A 1 96 ? 306.607 568.417 357.218 1.00 127.90 96 PRO A N 1
ATOM 673 C CA . PRO A 1 96 ? 305.766 569.589 357.188 1.00 130.27 96 PRO A CA 1
ATOM 674 C C . PRO A 1 96 ? 305.215 569.953 358.525 1.00 132.87 96 PRO A C 1
ATOM 675 O O . PRO A 1 96 ? 305.005 569.099 359.384 1.00 133.69 96 PRO A O 1
ATOM 679 N N . SER A 1 97 ? 304.944 571.236 358.684 1.00 147.56 97 SER A N 1
ATOM 680 C CA . SER A 1 97 ? 304.328 571.741 359.892 1.00 145.05 97 SER A CA 1
ATOM 681 C C . SER A 1 97 ? 302.852 571.418 359.892 1.00 146.05 97 SER A C 1
ATOM 682 O O . SER A 1 97 ? 302.285 570.993 358.884 1.00 151.97 97 SER A O 1
ATOM 685 N N . ALA A 1 98 ? 302.208 571.719 361.004 1.00 140.20 98 ALA A N 1
ATOM 686 C CA . ALA A 1 98 ? 300.780 571.514 361.142 1.00 142.62 98 ALA A CA 1
ATOM 687 C C . ALA A 1 98 ? 299.980 572.495 360.290 1.00 144.38 98 ALA A C 1
ATOM 688 O O . ALA A 1 98 ? 298.765 572.352 360.163 1.00 144.58 98 ALA A O 1
ATOM 690 N N . THR A 1 99 ? 300.643 573.498 359.716 1.00 141.97 99 THR A N 1
ATOM 691 C CA . THR A 1 99 ? 299.959 574.474 358.911 1.00 140.26 99 THR A CA 1
ATOM 692 C C . THR A 1 99 ? 299.999 574.113 357.438 1.00 138.20 99 THR A C 1
ATOM 693 O O . THR A 1 99 ? 299.358 574.781 356.627 1.00 141.27 99 THR A O 1
ATOM 697 N N . ASN A 1 100 ? 300.762 573.086 357.068 1.00 144.12 100 ASN A N 1
ATOM 698 C CA . ASN A 1 100 ? 300.841 572.756 355.655 1.00 145.45 100 ASN A CA 1
ATOM 699 C C . ASN A 1 100 ? 300.937 571.278 355.332 1.00 146.58 100 ASN A C 1
ATOM 700 O O . ASN A 1 100 ? 300.997 570.925 354.156 1.00 145.32 100 ASN A O 1
ATOM 705 N N . TYR A 1 101 ? 300.923 570.409 356.337 1.00 147.25 101 TYR A N 1
ATOM 706 C CA . TYR A 1 101 ? 300.991 568.971 356.087 1.00 146.20 101 TYR A CA 1
ATOM 707 C C . TYR A 1 101 ? 299.866 568.465 355.193 1.00 144.63 101 TYR A C 1
ATOM 708 O O . TYR A 1 101 ? 300.014 567.448 354.528 1.00 144.28 101 TYR A O 1
ATOM 717 N N . GLN A 1 102 ? 298.747 569.181 355.148 1.00 167.33 102 GLN A N 1
ATOM 718 C CA . GLN A 1 102 ? 297.634 568.799 354.297 1.00 170.18 102 GLN A CA 1
ATOM 719 C C . GLN A 1 102 ? 297.905 569.089 352.829 1.00 169.16 102 GLN A C 1
ATOM 720 O O . GLN A 1 102 ? 297.220 568.566 351.951 1.00 168.39 102 GLN A O 1
ATOM 726 N N . ASP A 1 103 ? 298.882 569.942 352.563 1.00 164.01 103 ASP A N 1
ATOM 727 C CA . ASP A 1 103 ? 299.256 570.277 351.210 1.00 162.47 103 ASP A CA 1
ATOM 728 C C . ASP A 1 103 ? 300.395 569.388 350.784 1.00 158.69 103 ASP A C 1
ATOM 729 O O . ASP A 1 103 ? 300.495 568.996 349.622 1.00 156.89 103 ASP A O 1
ATOM 734 N N . VAL A 1 104 ? 301.245 569.054 351.744 1.00 133.86 104 VAL A N 1
ATOM 735 C CA . VAL A 1 104 ? 302.371 568.184 351.495 1.00 130.74 104 VAL A CA 1
ATOM 736 C C . VAL A 1 104 ? 301.934 566.747 351.328 1.00 130.02 104 VAL A C 1
ATOM 737 O O . VAL A 1 104 ? 302.328 566.080 350.372 1.00 131.84 104 VAL A O 1
ATOM 741 N N . PHE A 1 105 ? 301.119 566.267 352.245 1.00 137.25 105 PHE A N 1
ATOM 742 C CA . PHE A 1 105 ? 300.603 564.923 352.135 1.00 138.56 105 PHE A CA 1
ATOM 743 C C . PHE A 1 105 ? 299.276 564.911 351.436 1.00 144.98 105 PHE A C 1
ATOM 744 O O . PHE A 1 105 ? 298.327 565.553 351.882 1.00 149.13 105 PHE A O 1
ATOM 752 N N . ASN A 1 106 ? 299.170 564.143 350.365 1.00 167.47 106 ASN A N 1
ATOM 753 C CA . ASN A 1 106 ? 297.884 564.044 349.707 1.00 169.67 106 ASN A CA 1
ATOM 754 C C . ASN A 1 106 ? 297.040 563.050 350.459 1.00 166.44 106 ASN A C 1
ATOM 755 O O . ASN A 1 106 ? 296.940 561.884 350.086 1.00 168.79 106 ASN A O 1
ATOM 760 N N . LEU A 1 107 ? 296.407 563.543 351.506 1.00 144.89 107 LEU A N 1
ATOM 761 C CA . LEU A 1 107 ? 295.619 562.747 352.421 1.00 147.64 107 LEU A CA 1
ATOM 762 C C . LEU A 1 107 ? 294.442 562.085 351.738 1.00 150.07 107 LEU A C 1
ATOM 763 O O . LEU A 1 107 ? 294.042 560.981 352.095 1.00 151.42 107 LEU A O 1
ATOM 768 N N . ASN A 1 108 ? 293.916 562.726 350.716 1.00 153.22 108 ASN A N 1
ATOM 769 C CA . ASN A 1 108 ? 292.797 562.177 349.990 1.00 153.20 108 ASN A CA 1
ATOM 770 C C . ASN A 1 108 ? 293.170 560.923 349.208 1.00 151.22 108 ASN A C 1
ATOM 771 O O . ASN A 1 108 ? 292.296 560.138 348.844 1.00 152.55 108 ASN A O 1
ATOM 776 N N . SER A 1 109 ? 294.461 560.739 348.931 1.00 152.89 109 SER A N 1
ATOM 777 C CA . SER A 1 109 ? 294.920 559.589 348.177 1.00 155.87 109 SER A CA 1
ATOM 778 C C . SER A 1 109 ? 295.284 558.411 349.063 1.00 154.44 109 SER A C 1
ATOM 779 O O . SER A 1 109 ? 295.742 557.385 348.558 1.00 154.10 109 SER A O 1
ATOM 782 N N . MET A 1 110 ? 295.106 558.536 350.374 1.00 146.82 110 MET A N 1
ATOM 783 C CA . MET A 1 110 ? 295.489 557.445 351.252 1.00 145.63 110 MET A CA 1
ATOM 784 C C . MET A 1 110 ? 294.334 556.982 352.113 1.00 146.38 110 MET A C 1
ATOM 785 O O . MET A 1 110 ? 293.275 557.607 352.143 1.00 147.52 110 MET A O 1
ATOM 790 N N . MET A 1 111 ? 294.546 555.861 352.789 1.00 154.47 111 MET A N 1
ATOM 791 C CA . MET A 1 111 ? 293.531 555.224 353.610 1.00 155.98 111 MET A CA 1
ATOM 792 C C . MET A 1 111 ? 293.127 556.112 354.754 1.00 157.26 111 MET A C 1
ATOM 793 O O . MET A 1 111 ? 293.951 556.860 355.277 1.00 161.45 111 MET A O 1
ATOM 798 N N . GLN A 1 112 ? 291.867 556.021 355.162 1.00 149.45 112 GLN A N 1
ATOM 799 C CA . GLN A 1 112 ? 291.376 556.886 356.221 1.00 148.17 112 GLN A CA 1
ATOM 800 C C . GLN A 1 112 ? 292.022 556.588 357.548 1.00 148.04 112 GLN A C 1
ATOM 801 O O . GLN A 1 112 ? 292.159 557.482 358.378 1.00 147.60 112 GLN A O 1
ATOM 807 N N . ALA A 1 113 ? 292.445 555.348 357.753 1.00 138.84 113 ALA A N 1
ATOM 808 C CA . ALA A 1 113 ? 293.158 555.013 358.969 1.00 140.03 113 ALA A CA 1
ATOM 809 C C . ALA A 1 113 ? 294.451 555.793 359.014 1.00 143.61 113 ALA A C 1
ATOM 810 O O . ALA A 1 113 ? 294.852 556.286 360.067 1.00 150.51 113 ALA A O 1
ATOM 812 N N . GLU A 1 114 ? 295.091 555.923 357.863 1.00 146.60 114 GLU A N 1
ATOM 813 C CA . GLU A 1 114 ? 296.317 556.672 357.782 1.00 144.45 114 GLU A CA 1
ATOM 814 C C . GLU A 1 114 ? 296.060 558.150 357.963 1.00 146.56 114 GLU A C 1
ATOM 815 O O . GLU A 1 114 ? 296.820 558.831 358.652 1.00 151.80 114 GLU A O 1
ATOM 821 N N . GLN A 1 115 ? 294.994 558.642 357.334 1.00 146.40 115 GLN A N 1
ATOM 822 C CA . GLN A 1 115 ? 294.621 560.042 357.432 1.00 146.02 115 GLN A CA 1
ATOM 823 C C . GLN A 1 115 ? 294.441 560.409 358.881 1.00 149.54 115 GLN A C 1
ATOM 824 O O . GLN A 1 115 ? 294.995 561.404 359.350 1.00 151.91 115 GLN A O 1
ATOM 830 N N . LEU A 1 116 ? 293.683 559.571 359.583 1.00 147.40 116 LEU A N 1
ATOM 831 C CA . LEU A 1 116 ? 293.421 559.710 360.998 1.00 147.40 116 LEU A CA 1
ATOM 832 C C . LEU A 1 116 ? 294.702 559.891 361.749 1.00 145.09 116 LEU A C 1
ATOM 833 O O . LEU A 1 116 ? 294.842 560.847 362.510 1.00 144.49 116 LEU A O 1
ATOM 838 N N . ILE A 1 117 ? 295.643 558.986 361.513 1.00 128.44 117 ILE A N 1
ATOM 839 C CA . ILE A 1 117 ? 296.922 559.040 362.172 1.00 119.31 117 ILE A CA 1
ATOM 840 C C . ILE A 1 117 ? 297.637 560.343 361.964 1.00 118.95 117 ILE A C 1
ATOM 841 O O . ILE A 1 117 ? 298.164 560.899 362.923 1.00 125.07 117 ILE A O 1
ATOM 846 N N . PHE A 1 118 ? 297.660 560.849 360.738 1.00 128.11 118 PHE A N 1
ATOM 847 C CA . PHE A 1 118 ? 298.323 562.121 360.516 1.00 131.10 118 PHE A CA 1
ATOM 848 C C . PHE A 1 118 ? 297.648 563.238 361.256 1.00 133.05 118 PHE A C 1
ATOM 849 O O . PHE A 1 118 ? 298.315 564.124 361.784 1.00 140.16 118 PHE A O 1
ATOM 857 N N . HIS A 1 119 ? 296.336 563.189 361.354 1.00 134.57 119 HIS A N 1
ATOM 858 C CA . HIS A 1 119 ? 295.663 564.251 362.050 1.00 135.73 119 HIS A CA 1
ATOM 859 C C . HIS A 1 119 ? 295.935 564.140 363.532 1.00 141.76 119 HIS A C 1
ATOM 860 O O . HIS A 1 119 ? 296.018 565.142 364.231 1.00 146.31 119 HIS A O 1
ATOM 867 N N . LEU A 1 120 ? 296.125 562.928 364.022 1.00 145.87 120 LEU A N 1
ATOM 868 C CA . LEU A 1 120 ? 296.467 562.775 365.417 1.00 144.83 120 LEU A CA 1
ATOM 869 C C . LEU A 1 120 ? 297.875 563.308 365.666 1.00 145.33 120 LEU A C 1
ATOM 870 O O . LEU A 1 120 ? 298.107 564.046 366.622 1.00 146.09 120 LEU A O 1
ATOM 875 N N . ILE A 1 121 ? 298.792 563.012 364.753 1.00 131.44 121 ILE A N 1
ATOM 876 C CA . ILE A 1 121 ? 300.165 563.494 364.823 1.00 125.02 121 ILE A CA 1
ATOM 877 C C . ILE A 1 121 ? 300.263 565.005 364.812 1.00 122.28 121 ILE A C 1
ATOM 878 O O . ILE A 1 121 ? 301.110 565.587 365.497 1.00 123.53 121 ILE A O 1
ATOM 883 N N . TYR A 1 122 ? 299.409 565.641 364.016 1.00 137.74 122 TYR A N 1
ATOM 884 C CA . TYR A 1 122 ? 299.382 567.088 363.923 1.00 137.48 122 TYR A CA 1
ATOM 885 C C . TYR A 1 122 ? 298.255 567.724 364.735 1.00 139.84 122 TYR A C 1
ATOM 886 O O . TYR A 1 122 ? 297.961 568.906 364.558 1.00 140.85 122 TYR A O 1
ATOM 895 N N . ASN A 1 123 ? 297.630 566.950 365.623 1.00 148.50 123 ASN A N 1
ATOM 896 C CA . ASN A 1 123 ? 296.574 567.436 366.507 1.00 147.65 123 ASN A CA 1
ATOM 897 C C . ASN A 1 123 ? 295.377 568.070 365.810 1.00 149.30 123 ASN A C 1
ATOM 898 O O . ASN A 1 123 ? 294.728 568.956 366.369 1.00 147.22 123 ASN A O 1
ATOM 903 N N . ASN A 1 124 ? 295.036 567.610 364.618 1.00 156.59 124 ASN A N 1
ATOM 904 C CA . ASN A 1 124 ? 293.902 568.183 363.933 1.00 154.64 124 ASN A CA 1
ATOM 905 C C . ASN A 1 124 ? 292.641 567.454 364.296 1.00 157.16 124 ASN A C 1
ATOM 906 O O . ASN A 1 124 ? 292.130 566.647 363.520 1.00 159.38 124 ASN A O 1
ATOM 911 N N . GLU A 1 125 ? 292.124 567.793 365.464 1.00 166.85 125 GLU A N 1
ATOM 912 C CA . GLU A 1 125 ? 290.943 567.162 366.015 1.00 166.61 125 GLU A CA 1
ATOM 913 C C . GLU A 1 125 ? 289.705 567.382 365.182 1.00 166.84 125 GLU A C 1
ATOM 914 O O . GLU A 1 125 ? 288.812 566.541 365.179 1.00 165.31 125 GLU A O 1
ATOM 920 N N . ASN A 1 126 ? 289.638 568.501 364.478 1.00 161.85 126 ASN A N 1
ATOM 921 C CA . ASN A 1 126 ? 288.488 568.762 363.645 1.00 158.52 126 ASN A CA 1
ATOM 922 C C . ASN A 1 126 ? 288.403 567.726 362.549 1.00 158.14 126 ASN A C 1
ATOM 923 O O . ASN A 1 126 ? 287.326 567.199 362.265 1.00 157.98 126 ASN A O 1
ATOM 928 N N . ALA A 1 127 ? 289.548 567.425 361.950 1.00 156.12 127 ALA A N 1
ATOM 929 C CA . ALA A 1 127 ? 289.617 566.423 360.909 1.00 157.04 127 ALA A CA 1
ATOM 930 C C . ALA A 1 127 ? 289.378 565.042 361.475 1.00 157.46 127 ALA A C 1
ATOM 931 O O . ALA A 1 127 ? 288.705 564.227 360.850 1.00 159.34 127 ALA A O 1
ATOM 933 N N . VAL A 1 128 ? 289.899 564.790 362.672 1.00 150.98 128 VAL A N 1
ATOM 934 C CA . VAL A 1 128 ? 289.675 563.521 363.346 1.00 153.15 128 VAL A CA 1
ATOM 935 C C . VAL A 1 128 ? 288.191 563.270 363.529 1.00 157.02 128 VAL A C 1
ATOM 936 O O . VAL A 1 128 ? 287.689 562.179 363.238 1.00 156.18 128 VAL A O 1
ATOM 940 N N . ASN A 1 129 ? 287.495 564.296 363.995 1.00 168.23 129 ASN A N 1
ATOM 941 C CA . ASN A 1 129 ? 286.070 564.229 364.197 1.00 167.28 129 ASN A CA 1
ATOM 942 C C . ASN A 1 129 ? 285.330 564.124 362.882 1.00 165.89 129 ASN A C 1
ATOM 943 O O . ASN A 1 129 ? 284.315 563.437 362.803 1.00 166.90 129 ASN A O 1
ATOM 948 N N . THR A 1 130 ? 285.852 564.773 361.845 1.00 162.19 130 THR A N 1
ATOM 949 C CA . THR A 1 130 ? 285.255 564.708 360.527 1.00 164.85 130 THR A CA 1
ATOM 950 C C . THR A 1 130 ? 285.258 563.288 360.008 1.00 165.45 130 THR A C 1
ATOM 951 O O . THR A 1 130 ? 284.263 562.834 359.446 1.00 172.60 130 THR A O 1
ATOM 955 N N . ILE A 1 131 ? 286.370 562.588 360.212 1.00 147.37 131 ILE A N 1
ATOM 956 C CA . ILE A 1 131 ? 286.483 561.200 359.802 1.00 146.91 131 ILE A CA 1
ATOM 957 C C . ILE A 1 131 ? 285.436 560.374 360.504 1.00 150.40 131 ILE A C 1
ATOM 958 O O . ILE A 1 131 ? 284.707 559.617 359.862 1.00 155.91 131 ILE A O 1
ATOM 963 N N . CYS A 1 132 ? 285.348 560.545 361.817 1.00 154.06 132 CYS A N 1
ATOM 964 C CA . CYS A 1 132 ? 284.350 559.865 362.621 1.00 156.30 132 CYS A CA 1
ATOM 965 C C . CYS A 1 132 ? 282.953 560.077 362.051 1.00 162.10 132 CYS A C 1
ATOM 966 O O . CYS A 1 132 ? 282.217 559.115 361.821 1.00 168.48 132 CYS A O 1
ATOM 969 N N . ASP A 1 133 ? 282.595 561.340 361.840 1.00 168.77 133 ASP A N 1
ATOM 970 C CA . ASP A 1 133 ? 281.295 561.708 361.314 1.00 170.21 133 ASP A CA 1
ATOM 971 C C . ASP A 1 133 ? 281.006 561.123 359.949 1.00 165.81 133 ASP A C 1
ATOM 972 O O . ASP A 1 133 ? 279.876 560.743 359.665 1.00 166.31 133 ASP A O 1
ATOM 977 N N . ASN A 1 134 ? 282.000 561.042 359.093 1.00 158.23 134 ASN A N 1
ATOM 978 C CA . ASN A 1 134 ? 281.751 560.461 357.795 1.00 160.08 134 ASN A CA 1
ATOM 979 C C . ASN A 1 134 ? 281.506 558.966 357.883 1.00 158.99 134 ASN A C 1
ATOM 980 O O . ASN A 1 134 ? 280.707 558.416 357.126 1.00 162.71 134 ASN A O 1
ATOM 985 N N . LEU A 1 135 ? 282.181 558.308 358.813 1.00 159.36 135 LEU A N 1
ATOM 986 C CA . LEU A 1 135 ? 282.081 556.868 358.931 1.00 161.67 135 LEU A CA 1
ATOM 987 C C . LEU A 1 135 ? 280.929 556.355 359.779 1.00 163.59 135 LEU A C 1
ATOM 988 O O . LEU A 1 135 ? 280.499 555.216 359.592 1.00 164.17 135 LEU A O 1
ATOM 993 N N . LYS A 1 136 ? 280.399 557.185 360.677 1.00 169.11 136 LYS A N 1
ATOM 994 C CA . LYS A 1 136 ? 279.316 556.753 361.565 1.00 168.12 136 LYS A CA 1
ATOM 995 C C . LYS A 1 136 ? 278.014 556.390 360.854 1.00 168.17 136 LYS A C 1
ATOM 996 O O . LYS A 1 136 ? 277.138 555.769 361.454 1.00 166.12 136 LYS A O 1
ATOM 1002 N N . TYR A 1 137 ? 277.883 556.750 359.581 1.00 174.04 137 TYR A N 1
ATOM 1003 C CA . TYR A 1 137 ? 276.691 556.425 358.820 1.00 171.71 137 TYR A CA 1
ATOM 1004 C C . TYR A 1 137 ? 276.789 555.078 358.114 1.00 170.32 137 TYR A C 1
ATOM 1005 O O . TYR A 1 137 ? 275.859 554.675 357.411 1.00 168.77 137 TYR A O 1
ATOM 1014 N N . THR A 1 138 ? 277.909 554.384 358.294 1.00 167.55 138 THR A N 1
ATOM 1015 C CA . THR A 1 138 ? 278.076 553.072 357.706 1.00 166.75 138 THR A CA 1
ATOM 1016 C C . THR A 1 138 ? 277.055 552.129 358.304 1.00 168.08 138 THR A C 1
ATOM 1017 O O . THR A 1 138 ? 276.866 552.095 359.518 1.00 169.27 138 THR A O 1
ATOM 1021 N N . GLU A 1 139 ? 276.375 551.381 357.451 1.00 177.12 139 GLU A N 1
ATOM 1022 C CA . GLU A 1 139 ? 275.326 550.470 357.890 1.00 179.13 139 GLU A CA 1
ATOM 1023 C C . GLU A 1 139 ? 275.820 549.499 358.973 1.00 180.23 139 GLU A C 1
ATOM 1024 O O . GLU A 1 139 ? 275.104 549.221 359.934 1.00 180.06 139 GLU A O 1
ATOM 1030 N N . GLY A 1 140 ? 277.047 548.995 358.822 1.00 174.93 140 GLY A N 1
ATOM 1031 C CA . GLY A 1 140 ? 277.651 548.104 359.814 1.00 174.14 140 GLY A CA 1
ATOM 1032 C C . GLY A 1 140 ? 278.672 548.835 360.708 1.00 173.14 140 GLY A C 1
ATOM 1033 O O . GLY A 1 140 ? 279.645 548.227 361.175 1.00 172.54 140 GLY A O 1
ATOM 1034 N N . PHE A 1 141 ? 278.438 550.132 360.937 1.00 167.15 141 PHE A N 1
ATOM 1035 C CA . PHE A 1 141 ? 279.310 550.948 361.760 1.00 167.50 141 PHE A CA 1
ATOM 1036 C C . PHE A 1 141 ? 279.390 550.495 363.187 1.00 166.34 141 PHE A C 1
ATOM 1037 O O . PHE A 1 141 ? 280.467 550.250 363.723 1.00 168.24 141 PHE A O 1
ATOM 1045 N N . THR A 1 142 ? 278.241 550.385 363.828 1.00 160.77 142 THR A N 1
ATOM 1046 C CA . THR A 1 142 ? 278.229 550.012 365.223 1.00 162.99 142 THR A CA 1
ATOM 1047 C C . THR A 1 142 ? 278.640 548.575 365.407 1.00 163.40 142 THR A C 1
ATOM 1048 O O . THR A 1 142 ? 279.185 548.213 366.448 1.00 159.64 142 THR A O 1
ATOM 1052 N N . SER A 1 143 ? 278.416 547.769 364.380 1.00 178.71 143 SER A N 1
ATOM 1053 C CA . SER A 1 143 ? 278.788 546.373 364.406 1.00 180.19 143 SER A CA 1
ATOM 1054 C C . SER A 1 143 ? 280.292 546.173 364.468 1.00 179.52 143 SER A C 1
ATOM 1055 O O . SER A 1 143 ? 280.798 545.519 365.385 1.00 179.10 143 SER A O 1
ATOM 1058 N N . ASN A 1 144 ? 281.008 546.701 363.478 1.00 181.04 144 ASN A N 1
ATOM 1059 C CA . ASN A 1 144 ? 282.444 546.482 363.449 1.00 182.03 144 ASN A CA 1
ATOM 1060 C C . ASN A 1 144 ? 283.315 547.696 363.195 1.00 178.72 144 ASN A C 1
ATOM 1061 O O . ASN A 1 144 ? 284.417 547.772 363.742 1.00 179.39 144 ASN A O 1
ATOM 1066 N N . THR A 1 145 ? 282.852 548.622 362.358 1.00 168.79 145 THR A N 1
ATOM 1067 C CA . THR A 1 145 ? 283.716 549.728 361.954 1.00 169.54 145 THR A CA 1
ATOM 1068 C C . THR A 1 145 ? 284.118 550.605 363.119 1.00 171.33 145 THR A C 1
ATOM 1069 O O . THR A 1 145 ? 285.288 550.959 363.248 1.00 177.74 145 THR A O 1
ATOM 1073 N N . GLN A 1 146 ? 283.157 550.929 363.968 1.00 159.84 146 GLN A N 1
ATOM 1074 C CA . GLN A 1 146 ? 283.372 551.743 365.154 1.00 159.30 146 GLN A CA 1
ATOM 1075 C C . GLN A 1 146 ? 284.536 551.239 365.972 1.00 163.41 146 GLN A C 1
ATOM 1076 O O . GLN A 1 146 ? 285.428 552.005 366.340 1.00 170.01 146 GLN A O 1
ATOM 1082 N N . ARG A 1 147 ? 284.500 549.945 366.270 1.00 179.57 147 ARG A N 1
ATOM 1083 C CA . ARG A 1 147 ? 285.515 549.291 367.065 1.00 183.23 147 ARG A CA 1
ATOM 1084 C C . ARG A 1 147 ? 286.878 549.401 366.442 1.00 184.19 147 ARG A C 1
ATOM 1085 O O . ARG A 1 147 ? 287.848 549.744 367.118 1.00 182.63 147 ARG A O 1
ATOM 1093 N N . VAL A 1 148 ? 286.947 549.102 365.151 1.00 165.27 148 VAL A N 1
ATOM 1094 C CA . VAL A 1 148 ? 288.197 549.152 364.419 1.00 158.28 148 VAL A CA 1
ATOM 1095 C C . VAL A 1 148 ? 288.810 550.527 364.420 1.00 156.16 148 VAL A C 1
ATOM 1096 O O . VAL A 1 148 ? 290.012 550.668 364.650 1.00 158.33 148 VAL A O 1
ATOM 1100 N N . ILE A 1 149 ? 287.989 551.535 364.169 1.00 145.52 149 ILE A N 1
ATOM 1101 C CA . ILE A 1 149 ? 288.471 552.895 364.115 1.00 145.52 149 ILE A CA 1
ATOM 1102 C C . ILE A 1 149 ? 289.048 553.294 365.437 1.00 148.91 149 ILE A C 1
ATOM 1103 O O . ILE A 1 149 ? 290.145 553.851 365.507 1.00 154.00 149 ILE A O 1
ATOM 1108 N N . HIS A 1 150 ? 288.287 553.024 366.485 1.00 151.16 150 HIS A N 1
ATOM 1109 C CA . HIS A 1 150 ? 288.684 553.355 367.826 1.00 147.49 150 HIS A CA 1
ATOM 1110 C C . HIS A 1 150 ? 289.986 552.678 368.198 1.00 150.95 150 HIS A C 1
ATOM 1111 O O . HIS A 1 150 ? 290.842 553.297 368.822 1.00 156.83 150 HIS A O 1
ATOM 1118 N N . SER A 1 151 ? 290.128 551.404 367.837 1.00 153.99 151 SER A N 1
ATOM 1119 C CA . SER A 1 151 ? 291.345 550.659 368.114 1.00 156.91 151 SER A CA 1
ATOM 1120 C C . SER A 1 151 ? 292.567 551.349 367.537 1.00 154.83 151 SER A C 1
ATOM 1121 O O . SER A 1 151 ? 293.581 551.502 368.226 1.00 152.02 151 SER A O 1
ATOM 1124 N N . VAL A 1 152 ? 292.465 551.768 366.276 1.00 141.13 152 VAL A N 1
ATOM 1125 C CA . VAL A 1 152 ? 293.552 552.467 365.606 1.00 134.93 152 VAL A CA 1
ATOM 1126 C C . VAL A 1 152 ? 293.891 553.747 366.333 1.00 136.08 152 VAL A C 1
ATOM 1127 O O . VAL A 1 152 ? 295.063 554.038 366.584 1.00 141.07 152 VAL A O 1
ATOM 1131 N N . TYR A 1 153 ? 292.852 554.497 366.669 1.00 127.49 153 TYR A N 1
ATOM 1132 C CA . TYR A 1 153 ? 292.967 555.744 367.389 1.00 126.09 153 TYR A CA 1
ATOM 1133 C C . TYR A 1 153 ? 293.687 555.585 368.699 1.00 126.62 153 TYR A C 1
ATOM 1134 O O . TYR A 1 153 ? 294.636 556.312 368.978 1.00 133.24 153 TYR A O 1
ATOM 1143 N N . ALA A 1 154 ? 293.225 554.641 369.502 1.00 115.09 154 ALA A N 1
ATOM 1144 C CA . ALA A 1 154 ? 293.781 554.399 370.812 1.00 116.65 154 ALA A CA 1
ATOM 1145 C C . ALA A 1 154 ? 295.238 554.007 370.741 1.00 122.32 154 ALA A C 1
ATOM 1146 O O . ALA A 1 154 ? 296.044 554.489 371.537 1.00 126.19 154 ALA A O 1
ATOM 1148 N N . THR A 1 155 ? 295.580 553.152 369.783 1.00 119.35 155 THR A N 1
ATOM 1149 C CA . THR A 1 155 ? 296.952 552.712 369.621 1.00 118.31 155 THR A CA 1
ATOM 1150 C C . THR A 1 155 ? 297.853 553.877 369.287 1.00 117.36 155 THR A C 1
ATOM 1151 O O . THR A 1 155 ? 298.945 554.010 369.847 1.00 119.50 155 THR A O 1
ATOM 1155 N N . THR A 1 156 ? 297.386 554.722 368.378 1.00 126.27 156 THR A N 1
ATOM 1156 C CA . THR A 1 156 ? 298.139 555.881 367.968 1.00 128.34 156 THR A CA 1
ATOM 1157 C C . THR A 1 156 ? 298.346 556.811 369.135 1.00 132.63 156 THR A C 1
ATOM 1158 O O . THR A 1 156 ? 299.458 557.289 369.353 1.00 141.39 156 THR A O 1
ATOM 1162 N N . LYS A 1 157 ? 297.281 557.049 369.892 1.00 130.74 157 LYS A N 1
ATOM 1163 C CA . LYS A 1 157 ? 297.342 557.916 371.048 1.00 133.37 157 LYS A CA 1
ATOM 1164 C C . LYS A 1 157 ? 298.313 557.408 372.084 1.00 133.63 157 LYS A C 1
ATOM 1165 O O . LYS A 1 157 ? 299.024 558.200 372.693 1.00 138.36 157 LYS A O 1
ATOM 1171 N N . SER A 1 158 ? 298.377 556.092 372.263 1.00 131.60 158 SER A N 1
ATOM 1172 C CA . SER A 1 158 ? 299.321 555.506 373.198 1.00 136.64 158 SER A CA 1
ATOM 1173 C C . SER A 1 158 ? 300.734 555.932 372.858 1.00 137.52 158 SER A C 1
ATOM 1174 O O . SER A 1 158 ? 301.488 556.371 373.731 1.00 145.18 158 SER A O 1
ATOM 1177 N N . ILE A 1 159 ? 301.083 555.806 371.585 1.00 128.49 159 ILE A N 1
ATOM 1178 C CA . ILE A 1 159 ? 302.400 556.201 371.127 1.00 128.06 159 ILE A CA 1
ATOM 1179 C C . ILE A 1 159 ? 302.625 557.691 371.253 1.00 127.89 159 ILE A C 1
ATOM 1180 O O . ILE A 1 159 ? 303.692 558.122 371.688 1.00 133.23 159 ILE A O 1
ATOM 1185 N N . LEU A 1 160 ? 301.636 558.480 370.862 1.00 126.88 160 LEU A N 1
ATOM 1186 C CA . LEU A 1 160 ? 301.780 559.919 370.921 1.00 128.20 160 LEU A CA 1
ATOM 1187 C C . LEU A 1 160 ? 302.018 560.387 372.338 1.00 137.95 160 LEU A C 1
ATOM 1188 O O . LEU A 1 160 ? 302.877 561.236 372.574 1.00 144.01 160 LEU A O 1
ATOM 1193 N N . ASP A 1 161 ? 301.292 559.804 373.281 1.00 160.17 161 ASP A N 1
ATOM 1194 C CA . ASP A 1 161 ? 301.440 560.148 374.676 1.00 158.23 161 ASP A CA 1
ATOM 1195 C C . ASP A 1 161 ? 302.779 559.700 375.206 1.00 156.01 161 ASP A C 1
ATOM 1196 O O . ASP A 1 161 ? 303.382 560.392 376.023 1.00 155.32 161 ASP A O 1
ATOM 1201 N N . THR A 1 162 ? 303.263 558.559 374.719 1.00 138.54 162 THR A N 1
ATOM 1202 C CA . THR A 1 162 ? 304.566 558.058 375.109 1.00 131.71 162 THR A CA 1
ATOM 1203 C C . THR A 1 162 ? 305.655 559.052 374.768 1.00 126.55 162 THR A C 1
ATOM 1204 O O . THR A 1 162 ? 306.554 559.293 375.573 1.00 132.71 162 THR A O 1
ATOM 1208 N N . THR A 1 163 ? 305.574 559.638 373.580 1.00 130.36 163 THR A N 1
ATOM 1209 C CA . THR A 1 163 ? 306.582 560.594 373.153 1.00 132.46 163 THR A CA 1
ATOM 1210 C C . THR A 1 163 ? 306.344 561.997 373.675 1.00 132.35 163 THR A C 1
ATOM 1211 O O . THR A 1 163 ? 307.282 562.787 373.766 1.00 135.48 163 THR A O 1
ATOM 1215 N N . ASN A 1 164 ? 305.109 562.313 374.026 1.00 136.45 164 ASN A N 1
ATOM 1216 C CA . ASN A 1 164 ? 304.788 563.643 374.506 1.00 139.19 164 ASN A CA 1
ATOM 1217 C C . ASN A 1 164 ? 305.267 563.853 375.956 1.00 142.24 164 ASN A C 1
ATOM 1218 O O . ASN A 1 164 ? 304.846 563.137 376.864 1.00 142.22 164 ASN A O 1
ATOM 1223 N N . PRO A 1 165 ? 306.155 564.827 376.193 1.00 143.26 165 PRO A N 1
ATOM 1224 C CA . PRO A 1 165 ? 306.764 565.200 377.462 1.00 141.08 165 PRO A CA 1
ATOM 1225 C C . PRO A 1 165 ? 305.799 565.914 378.404 1.00 144.72 165 PRO A C 1
ATOM 1226 O O . PRO A 1 165 ? 306.100 566.100 379.581 1.00 147.54 165 PRO A O 1
ATOM 1230 N N . ASN A 1 166 ? 304.652 566.332 377.892 1.00 150.41 166 ASN A N 1
ATOM 1231 C CA . ASN A 1 166 ? 303.710 567.090 378.690 1.00 150.15 166 ASN A CA 1
ATOM 1232 C C . ASN A 1 166 ? 302.459 566.318 379.069 1.00 150.31 166 ASN A C 1
ATOM 1233 O O . ASN A 1 166 ? 301.408 566.920 379.288 1.00 150.04 166 ASN A O 1
ATOM 1238 N N . THR A 1 167 ? 302.556 564.997 379.158 1.00 153.89 167 THR A N 1
ATOM 1239 C CA . THR A 1 167 ? 301.398 564.211 379.550 1.00 154.96 167 THR A CA 1
ATOM 1240 C C . THR A 1 167 ? 301.539 563.726 380.972 1.00 157.16 167 THR A C 1
ATOM 1241 O O . THR A 1 167 ? 302.568 563.931 381.618 1.00 158.58 167 THR A O 1
ATOM 1245 N N . PHE A 1 168 ? 300.479 563.103 381.453 1.00 163.70 168 PHE A N 1
ATOM 1246 C CA . PHE A 1 168 ? 300.414 562.577 382.796 1.00 163.82 168 PHE A CA 1
ATOM 1247 C C . PHE A 1 168 ? 301.542 561.615 383.088 1.00 167.46 168 PHE A C 1
ATOM 1248 O O . PHE A 1 168 ? 301.686 560.591 382.421 1.00 166.91 168 PHE A O 1
ATOM 1256 N N . CYS A 1 169 ? 302.346 561.963 384.088 1.00 176.19 169 CYS A N 1
ATOM 1257 C CA . CYS A 1 169 ? 303.511 561.184 384.489 1.00 172.99 169 CYS A CA 1
ATOM 1258 C C . CYS A 1 169 ? 304.510 560.961 383.373 1.00 171.70 169 CYS A C 1
ATOM 1259 O O . CYS A 1 169 ? 305.217 559.956 383.362 1.00 169.45 169 CYS A O 1
ATOM 1262 N N . SER A 1 170 ? 304.587 561.887 382.431 1.00 164.17 170 SER A N 1
ATOM 1263 C CA . SER A 1 170 ? 305.562 561.742 381.375 1.00 164.70 170 SER A CA 1
ATOM 1264 C C . SER A 1 170 ? 306.926 562.106 381.917 1.00 164.74 170 SER A C 1
ATOM 1265 O O . SER A 1 170 ? 307.135 563.221 382.393 1.00 166.36 170 SER A O 1
ATOM 1268 N N . ARG A 1 171 ? 307.852 561.162 381.859 1.00 155.15 171 ARG A N 1
ATOM 1269 C CA . ARG A 1 171 ? 309.195 561.412 382.345 1.00 152.95 171 ARG A CA 1
ATOM 1270 C C . ARG A 1 171 ? 309.923 562.258 381.332 1.00 154.17 171 ARG A C 1
ATOM 1271 O O . ARG A 1 171 ? 309.862 561.982 380.139 1.00 155.09 171 ARG A O 1
ATOM 1279 N N . VAL A 1 172 ? 310.593 563.305 381.788 1.00 157.74 172 VAL A N 1
ATOM 1280 C CA . VAL A 1 172 ? 311.284 564.176 380.854 1.00 157.73 172 VAL A CA 1
ATOM 1281 C C . VAL A 1 172 ? 312.688 564.497 381.289 1.00 159.01 172 VAL A C 1
ATOM 1282 O O . VAL A 1 172 ? 312.909 564.913 382.427 1.00 159.37 172 VAL A O 1
ATOM 1286 N N . SER A 1 173 ? 313.643 564.324 380.389 1.00 155.16 173 SER A N 1
ATOM 1287 C CA . SER A 1 173 ? 314.998 564.692 380.737 1.00 154.27 173 SER A CA 1
ATOM 1288 C C . SER A 1 173 ? 315.266 566.130 380.374 1.00 154.30 173 SER A C 1
ATOM 1289 O O . SER A 1 173 ? 315.004 566.569 379.251 1.00 152.71 173 SER A O 1
ATOM 1292 N N . ARG A 1 174 ? 315.808 566.855 381.333 1.00 169.96 174 ARG A N 1
ATOM 1293 C CA . ARG A 1 174 ? 316.204 568.232 381.134 1.00 170.10 174 ARG A CA 1
ATOM 1294 C C . ARG A 1 174 ? 317.712 568.342 381.261 1.00 171.16 174 ARG A C 1
ATOM 1295 O O . ARG A 1 174 ? 318.242 569.425 381.511 1.00 171.20 174 ARG A O 1
ATOM 1303 N N . ASP A 1 175 ? 318.405 567.212 381.112 1.00 176.05 175 ASP A N 1
ATOM 1304 C CA . ASP A 1 175 ? 319.853 567.188 381.265 1.00 176.77 175 ASP A CA 1
ATOM 1305 C C . ASP A 1 175 ? 320.563 567.395 379.946 1.00 176.36 175 ASP A C 1
ATOM 1306 O O . ASP A 1 175 ? 321.785 567.557 379.899 1.00 176.57 175 ASP A O 1
ATOM 1311 N N . GLU A 1 176 ? 319.795 567.338 378.876 1.00 161.09 176 GLU A N 1
ATOM 1312 C CA . GLU A 1 176 ? 320.321 567.472 377.550 1.00 155.31 176 GLU A CA 1
ATOM 1313 C C . GLU A 1 176 ? 319.634 568.579 376.808 1.00 157.03 176 GLU A C 1
ATOM 1314 O O . GLU A 1 176 ? 318.409 568.682 376.825 1.00 160.30 176 GLU A O 1
ATOM 1320 N N . LEU A 1 177 ? 320.417 569.408 376.154 1.00 152.11 177 LEU A N 1
ATOM 1321 C CA . LEU A 1 177 ? 319.844 570.489 375.402 1.00 151.39 177 LEU A CA 1
ATOM 1322 C C . LEU A 1 177 ? 320.007 570.251 373.930 1.00 154.82 177 LEU A C 1
ATOM 1323 O O . LEU A 1 177 ? 320.973 569.635 373.484 1.00 161.35 177 LEU A O 1
ATOM 1328 N N . ARG A 1 178 ? 319.068 570.752 373.162 1.00 142.57 178 ARG A N 1
ATOM 1329 C CA . ARG A 1 178 ? 319.162 570.596 371.731 1.00 140.99 178 ARG A CA 1
ATOM 1330 C C . ARG A 1 178 ? 318.675 571.831 371.041 1.00 141.80 178 ARG A C 1
ATOM 1331 O O . ARG A 1 178 ? 317.505 572.198 371.146 1.00 148.74 178 ARG A O 1
ATOM 1339 N N . PHE A 1 179 ? 319.571 572.482 370.335 1.00 145.07 179 PHE A N 1
ATOM 1340 C CA . PHE A 1 179 ? 319.204 573.696 369.666 1.00 146.66 179 PHE A CA 1
ATOM 1341 C C . PHE A 1 179 ? 319.408 573.585 368.186 1.00 148.21 179 PHE A C 1
ATOM 1342 O O . PHE A 1 179 ? 320.325 572.918 367.722 1.00 152.73 179 PHE A O 1
ATOM 1350 N N . PHE A 1 180 ? 318.585 574.293 367.445 1.00 138.07 180 PHE A N 1
ATOM 1351 C CA . PHE A 1 180 ? 318.679 574.337 366.003 1.00 139.22 180 PHE A CA 1
ATOM 1352 C C . PHE A 1 180 ? 319.104 575.728 365.544 1.00 140.32 180 PHE A C 1
ATOM 1353 O O . PHE A 1 180 ? 318.743 576.184 364.459 1.00 138.07 180 PHE A O 1
ATOM 1361 N N . ASP A 1 181 ? 319.887 576.383 366.395 1.00 176.90 181 ASP A N 1
ATOM 1362 C CA . ASP A 1 181 ? 320.455 577.701 366.162 1.00 179.89 181 ASP A CA 1
ATOM 1363 C C . ASP A 1 181 ? 321.732 577.888 366.939 1.00 179.98 181 ASP A C 1
ATOM 1364 O O . ASP A 1 181 ? 321.717 578.507 368.001 1.00 180.67 181 ASP A O 1
ATOM 1369 N N . VAL A 1 182 ? 322.830 577.404 366.373 1.00 167.55 182 VAL A N 1
ATOM 1370 C CA . VAL A 1 182 ? 324.148 577.408 366.997 1.00 167.89 182 VAL A CA 1
ATOM 1371 C C . VAL A 1 182 ? 324.593 578.750 367.572 1.00 170.16 182 VAL A C 1
ATOM 1372 O O . VAL A 1 182 ? 325.218 578.802 368.634 1.00 168.29 182 VAL A O 1
ATOM 1376 N N . THR A 1 183 ? 324.269 579.837 366.878 1.00 181.31 183 THR A N 1
ATOM 1377 C CA . THR A 1 183 ? 324.739 581.156 367.277 1.00 181.76 183 THR A CA 1
ATOM 1378 C C . THR A 1 183 ? 324.139 581.624 368.586 1.00 178.95 183 THR A C 1
ATOM 1379 O O . THR A 1 183 ? 324.722 582.461 369.277 1.00 176.72 183 THR A O 1
ATOM 1383 N N . ASN A 1 184 ? 322.979 581.096 368.925 1.00 185.65 184 ASN A N 1
ATOM 1384 C CA . ASN A 1 184 ? 322.324 581.444 370.164 1.00 187.24 184 ASN A CA 1
ATOM 1385 C C . ASN A 1 184 ? 322.281 580.236 371.088 1.00 187.46 184 ASN A C 1
ATOM 1386 O O . ASN A 1 184 ? 321.969 580.361 372.273 1.00 186.94 184 ASN A O 1
ATOM 1391 N N . ALA A 1 185 ? 322.586 579.065 370.529 1.00 178.79 185 ALA A N 1
ATOM 1392 C CA . ALA A 1 185 ? 322.669 577.818 371.265 1.00 178.10 185 ALA A CA 1
ATOM 1393 C C . ALA A 1 185 ? 323.818 577.853 372.230 1.00 174.78 185 ALA A C 1
ATOM 1394 O O . ALA A 1 185 ? 323.718 577.355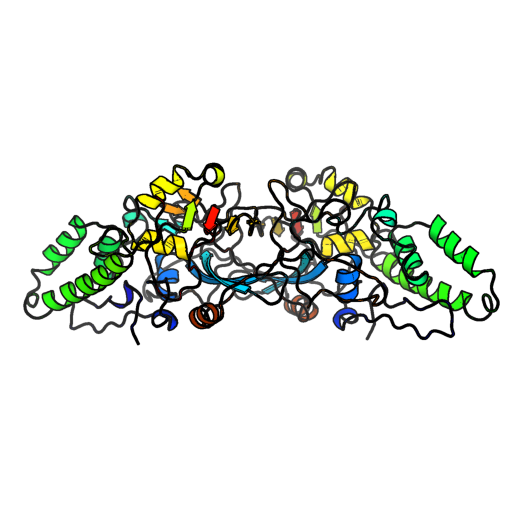 373.347 1.00 177.21 185 ALA A O 1
ATOM 1396 N N . ARG A 1 186 ? 324.907 578.488 371.815 1.00 158.34 186 ARG A N 1
ATOM 1397 C CA . ARG A 1 186 ? 326.074 578.640 372.669 1.00 160.03 186 ARG A CA 1
ATOM 1398 C C . ARG A 1 186 ? 325.758 579.444 373.921 1.00 162.38 186 ARG A C 1
ATOM 1399 O O . ARG A 1 186 ? 326.364 579.235 374.971 1.00 160.26 186 ARG A O 1
ATOM 1407 N N . ALA A 1 187 ? 324.786 580.345 373.811 1.00 180.55 187 ALA A N 1
ATOM 1408 C CA . ALA A 1 187 ? 324.318 581.139 374.934 1.00 179.28 187 ALA A CA 1
ATOM 1409 C C . ALA A 1 187 ? 323.198 580.428 375.701 1.00 177.43 187 ALA A C 1
ATOM 1410 O O . ALA A 1 187 ? 322.617 581.004 376.621 1.00 175.33 187 ALA A O 1
ATOM 1412 N N . LEU A 1 188 ? 322.895 579.188 375.309 1.00 176.63 188 LEU A N 1
ATOM 1413 C CA . LEU A 1 188 ? 321.860 578.361 375.899 1.00 174.44 188 LEU A CA 1
ATOM 1414 C C . LEU A 1 188 ? 320.492 578.986 375.764 1.00 176.82 188 LEU A C 1
ATOM 1415 O O . LEU A 1 188 ? 319.681 578.923 376.688 1.00 177.63 188 LEU A O 1
ATOM 1420 N N . ARG A 1 189 ? 320.230 579.587 374.613 1.00 189.63 189 ARG A N 1
ATOM 1421 C CA . ARG A 1 189 ? 318.957 580.244 374.390 1.00 189.75 189 ARG A CA 1
ATOM 1422 C C . ARG A 1 189 ? 318.246 579.734 373.156 1.00 187.67 189 ARG A C 1
ATOM 1423 O O . ARG A 1 189 ? 317.045 579.468 373.188 1.00 186.92 189 ARG A O 1
ATOM 1431 N N . GLY A 1 190 ? 318.988 579.594 372.074 1.00 179.57 190 GLY A N 1
ATOM 1432 C CA . GLY A 1 190 ? 318.407 579.138 370.820 1.00 181.51 190 GLY A CA 1
ATOM 1433 C C . GLY A 1 190 ? 317.744 580.290 370.073 1.00 181.77 190 GLY A C 1
ATOM 1434 O O . GLY A 1 190 ? 317.917 581.457 370.430 1.00 180.86 190 GLY A O 1
ATOM 1435 N N . GLY A 1 191 ? 316.987 579.962 369.032 1.00 178.23 191 GLY A N 1
ATOM 1436 C CA . GLY A 1 191 ? 316.333 580.988 368.225 1.00 175.50 191 GLY A CA 1
ATOM 1437 C C . GLY A 1 191 ? 314.973 580.560 367.688 1.00 174.13 191 GLY A C 1
ATOM 1438 O O . GLY A 1 191 ? 314.305 579.703 368.265 1.00 172.66 191 GLY A O 1
ATOM 1439 N N . ALA A 1 192 ? 314.585 581.160 366.565 1.00 170.70 192 ALA A N 1
ATOM 1440 C CA . ALA A 1 192 ? 313.289 580.921 365.940 1.00 173.12 192 ALA A CA 1
ATOM 1441 C C . ALA A 1 192 ? 313.076 579.466 365.583 1.00 173.51 192 ALA A C 1
ATOM 1442 O O . ALA A 1 192 ? 311.967 578.959 365.716 1.00 172.30 192 ALA A O 1
ATOM 1444 N N . GLY A 1 193 ? 314.136 578.785 365.157 1.00 166.32 193 GLY A N 1
ATOM 1445 C CA . GLY A 1 193 ? 314.039 577.379 364.793 1.00 166.00 193 GLY A CA 1
ATOM 1446 C C . GLY A 1 193 ? 313.727 576.496 365.995 1.00 167.29 193 GLY A C 1
ATOM 1447 O O . GLY A 1 193 ? 313.236 575.380 365.837 1.00 167.14 193 GLY A O 1
ATOM 1448 N N . ASP A 1 194 ? 313.984 577.003 367.194 1.00 171.79 194 ASP A N 1
ATOM 1449 C CA . ASP A 1 194 ? 313.744 576.259 368.401 1.00 170.43 194 ASP A CA 1
ATOM 1450 C C . ASP A 1 194 ? 312.331 576.517 368.846 1.00 173.50 194 ASP A C 1
ATOM 1451 O O . ASP A 1 194 ? 311.670 575.630 369.381 1.00 174.55 194 ASP A O 1
ATOM 1456 N N . GLN A 1 195 ? 311.852 577.723 368.569 1.00 163.06 195 GLN A N 1
ATOM 1457 C CA . GLN A 1 195 ? 310.474 578.065 368.852 1.00 160.01 195 GLN A CA 1
ATOM 1458 C C . GLN A 1 195 ? 309.581 577.213 367.973 1.00 156.52 195 GLN A C 1
ATOM 1459 O O . GLN A 1 195 ? 308.591 576.638 368.431 1.00 156.56 195 GLN A O 1
ATOM 1465 N N . LEU A 1 196 ? 309.977 577.110 366.712 1.00 151.35 196 LEU A N 1
ATOM 1466 C CA . LEU A 1 196 ? 309.280 576.307 365.743 1.00 154.02 196 LEU A CA 1
ATOM 1467 C C . LEU A 1 196 ? 309.323 574.860 366.137 1.00 154.35 196 LEU A C 1
ATOM 1468 O O . LEU A 1 196 ? 308.305 574.181 366.088 1.00 157.90 196 LEU A O 1
ATOM 1473 N N . PHE A 1 197 ? 310.485 574.400 366.589 1.00 136.38 197 PHE A N 1
ATOM 1474 C CA . PHE A 1 197 ? 310.638 573.042 367.069 1.00 136.68 197 PHE A CA 1
ATOM 1475 C C . PHE A 1 197 ? 309.659 572.745 368.191 1.00 141.73 197 PHE A C 1
ATOM 1476 O O . PHE A 1 197 ? 309.005 571.702 368.201 1.00 145.05 197 PHE A O 1
ATOM 1484 N N . ASN A 1 198 ? 309.545 573.668 369.132 1.00 153.72 198 ASN A N 1
ATOM 1485 C CA . ASN A 1 198 ? 308.644 573.496 370.253 1.00 153.74 198 ASN A CA 1
ATOM 1486 C C . ASN A 1 198 ? 307.188 573.409 369.815 1.00 151.58 198 ASN A C 1
ATOM 1487 O O . ASN A 1 198 ? 306.383 572.750 370.472 1.00 149.39 198 ASN A O 1
ATOM 1492 N N . ASN A 1 199 ? 306.852 574.032 368.691 1.00 158.87 199 ASN A N 1
ATOM 1493 C CA . ASN A 1 199 ? 305.494 573.983 368.170 1.00 160.97 199 ASN A CA 1
ATOM 1494 C C . ASN A 1 199 ? 305.066 572.626 367.576 1.00 157.77 199 ASN A C 1
ATOM 1495 O O . ASN A 1 199 ? 303.904 572.469 367.202 1.00 156.65 199 ASN A O 1
ATOM 1500 N N . TYR A 1 200 ? 305.967 571.650 367.489 1.00 132.34 200 TYR A N 1
ATOM 1501 C CA . TYR A 1 200 ? 305.590 570.347 366.948 1.00 130.69 200 TYR A CA 1
ATOM 1502 C C . TYR A 1 200 ? 305.066 569.429 368.023 1.00 133.80 200 TYR A C 1
ATOM 1503 O O . TYR A 1 200 ? 305.297 569.651 369.209 1.00 136.24 200 TYR A O 1
ATOM 1512 N N . SER A 1 201 ? 304.350 568.390 367.614 1.00 126.43 201 SER A N 1
ATOM 1513 C CA . SER A 1 201 ? 303.843 567.433 368.578 1.00 125.77 201 SER A CA 1
ATOM 1514 C C . SER A 1 201 ? 304.993 566.653 369.154 1.00 130.34 201 SER A C 1
ATOM 1515 O O . SER A 1 201 ? 306.068 566.623 368.562 1.00 135.15 201 SER A O 1
ATOM 1518 N N . GLY A 1 202 ? 304.760 566.011 370.292 1.00 131.05 202 GLY A N 1
ATOM 1519 C CA . GLY A 1 202 ? 305.800 565.263 370.983 1.00 131.59 202 GLY A CA 1
ATOM 1520 C C . GLY A 1 202 ? 306.440 564.251 370.066 1.00 133.22 202 GLY A C 1
ATOM 1521 O O . GLY A 1 202 ? 307.667 564.128 370.036 1.00 132.35 202 GLY A O 1
ATOM 1522 N N . PHE A 1 203 ? 305.611 563.534 369.318 1.00 120.77 203 PHE A N 1
ATOM 1523 C CA . PHE A 1 203 ? 306.092 562.589 368.346 1.00 111.69 203 PHE A CA 1
ATOM 1524 C C . PHE A 1 203 ? 306.974 563.229 367.322 1.00 116.38 203 PHE A C 1
ATOM 1525 O O . PHE A 1 203 ? 308.058 562.728 367.045 1.00 120.91 203 PHE A O 1
ATOM 1533 N N . LEU A 1 204 ? 306.497 564.316 366.726 1.00 122.79 204 LEU A N 1
ATOM 1534 C CA . LEU A 1 204 ? 307.282 564.963 365.700 1.00 123.89 204 LEU A CA 1
ATOM 1535 C C . LEU A 1 204 ? 308.575 565.534 366.228 1.00 124.67 204 LEU A C 1
ATOM 1536 O O . LEU A 1 204 ? 309.590 565.500 365.532 1.00 129.77 204 LEU A O 1
ATOM 1541 N N . GLN A 1 205 ? 308.565 566.039 367.457 1.00 123.92 205 GLN A N 1
ATOM 1542 C CA . GLN A 1 205 ? 309.783 566.562 368.027 1.00 122.99 205 GLN A CA 1
ATOM 1543 C C . GLN A 1 205 ? 310.774 565.441 368.218 1.00 126.78 205 GLN A C 1
ATOM 1544 O O . GLN A 1 205 ? 311.951 565.603 367.903 1.00 137.98 205 GLN A O 1
ATOM 1550 N N . ASN A 1 206 ? 310.300 564.298 368.707 1.00 114.93 206 ASN A N 1
ATOM 1551 C CA . ASN A 1 206 ? 311.156 563.143 368.856 1.00 119.74 206 ASN A CA 1
ATOM 1552 C C . ASN A 1 206 ? 311.702 562.693 367.531 1.00 124.24 206 ASN A C 1
ATOM 1553 O O . ASN A 1 206 ? 312.889 562.400 367.428 1.00 130.34 206 ASN A O 1
ATOM 1558 N N . LEU A 1 207 ? 310.844 562.637 366.520 1.00 118.43 207 LEU A N 1
ATOM 1559 C CA . LEU A 1 207 ? 311.247 562.209 365.196 1.00 117.75 207 LEU A CA 1
ATOM 1560 C C . LEU A 1 207 ? 312.420 563.037 364.716 1.00 122.22 207 LEU A C 1
ATOM 1561 O O . LEU A 1 207 ? 313.423 562.487 364.259 1.00 125.96 207 LEU A O 1
ATOM 1566 N N . ILE A 1 208 ? 312.301 564.354 364.845 1.00 123.85 208 ILE A N 1
ATOM 1567 C CA . ILE A 1 208 ? 313.368 565.261 364.478 1.00 118.94 208 ILE A CA 1
ATOM 1568 C C . ILE A 1 208 ? 314.618 565.008 365.299 1.00 117.59 208 ILE A C 1
ATOM 1569 O O . ILE A 1 208 ? 315.719 564.982 364.763 1.00 127.41 208 ILE A O 1
ATOM 1574 N N . ARG A 1 209 ? 314.463 564.801 366.598 1.00 130.57 209 ARG A N 1
ATOM 1575 C CA . ARG A 1 209 ? 315.615 564.522 367.442 1.00 132.69 209 ARG A CA 1
ATOM 1576 C C . ARG A 1 209 ? 316.347 563.253 367.043 1.00 134.64 209 ARG A C 1
ATOM 1577 O O . ARG A 1 209 ? 317.570 563.184 367.155 1.00 139.80 209 ARG A O 1
ATOM 1585 N N . ARG A 1 210 ? 315.615 562.252 366.578 1.00 121.26 210 ARG A N 1
ATOM 1586 C CA . ARG A 1 210 ? 316.237 560.992 366.218 1.00 122.39 210 ARG A CA 1
ATOM 1587 C C . ARG A 1 210 ? 316.849 561.026 364.840 1.00 126.07 210 ARG A C 1
ATOM 1588 O O . ARG A 1 210 ? 317.833 560.330 364.579 1.00 128.43 210 ARG A O 1
ATOM 1596 N N . ALA A 1 211 ? 316.267 561.829 363.959 1.00 126.70 211 ALA A N 1
ATOM 1597 C CA . ALA A 1 211 ? 316.730 561.931 362.590 1.00 123.76 211 ALA A CA 1
ATOM 1598 C C . ALA A 1 211 ? 317.813 562.973 362.377 1.00 122.81 211 ALA A C 1
ATOM 1599 O O . ALA A 1 211 ? 318.734 562.764 361.589 1.00 129.64 211 ALA A O 1
ATOM 1601 N N . VAL A 1 212 ? 317.716 564.097 363.059 1.00 117.46 212 VAL A N 1
ATOM 1602 C CA . VAL A 1 212 ? 318.666 565.163 362.823 1.00 113.57 212 VAL A CA 1
ATOM 1603 C C . VAL A 1 212 ? 319.746 565.247 363.875 1.00 120.51 212 VAL A C 1
ATOM 1604 O O . VAL A 1 212 ? 319.478 565.518 365.046 1.00 128.55 212 VAL A O 1
ATOM 1608 N N . ALA A 1 213 ? 320.975 565.033 363.441 1.00 134.64 213 ALA A N 1
ATOM 1609 C CA . ALA A 1 213 ? 322.139 565.144 364.294 1.00 133.08 213 ALA A CA 1
ATOM 1610 C C . ALA A 1 213 ? 322.551 566.594 364.316 1.00 132.21 213 ALA A C 1
ATOM 1611 O O . ALA A 1 213 ? 322.223 567.326 363.392 1.00 137.12 213 ALA A O 1
ATOM 1613 N N . PRO A 1 214 ? 323.185 567.055 365.371 1.00 127.22 214 PRO A N 1
ATOM 1614 C CA . PRO A 1 214 ? 323.693 568.384 365.555 1.00 132.81 214 PRO A CA 1
ATOM 1615 C C . PRO A 1 214 ? 324.988 568.532 364.811 1.00 133.65 214 PRO A C 1
ATOM 1616 O O . PRO A 1 214 ? 325.706 567.554 364.608 1.00 131.46 214 PRO A O 1
ATOM 1620 N N . GLU A 1 215 ? 325.317 569.753 364.438 1.00 146.56 215 GLU A N 1
ATOM 1621 C CA . GLU A 1 215 ? 326.600 570.021 363.827 1.00 141.35 215 GLU A CA 1
ATOM 1622 C C . GLU A 1 215 ? 327.667 569.903 364.893 1.00 140.75 215 GLU A C 1
ATOM 1623 O O . GLU A 1 215 ? 328.783 569.447 364.633 1.00 148.29 215 GLU A O 1
ATOM 1629 N N . TYR A 1 216 ? 327.298 570.329 366.104 1.00 137.18 216 TYR A N 1
ATOM 1630 C CA . TYR A 1 216 ? 328.191 570.324 367.242 1.00 138.95 216 TYR A CA 1
ATOM 1631 C C . TYR A 1 216 ? 327.637 569.514 368.397 1.00 137.28 216 TYR A C 1
ATOM 1632 O O . TYR A 1 216 ? 326.441 569.559 368.677 1.00 143.57 216 TYR A O 1
ATOM 1641 N N . LEU A 1 217 ? 328.511 568.839 369.117 1.00 127.61 217 LEU A N 1
ATOM 1642 C CA . LEU A 1 217 ? 328.104 568.121 370.306 1.00 129.97 217 LEU A CA 1
ATOM 1643 C C . LEU A 1 217 ? 329.001 568.451 371.466 1.00 130.18 217 LEU A C 1
ATOM 1644 O O . LEU A 1 217 ? 330.189 568.151 371.445 1.00 135.71 217 LEU A O 1
ATOM 1649 N N . GLN A 1 218 ? 328.447 569.060 372.493 1.00 147.74 218 GLN A N 1
ATOM 1650 C CA . GLN A 1 218 ? 329.260 569.378 373.640 1.00 147.60 218 GLN A CA 1
ATOM 1651 C C . GLN A 1 218 ? 328.991 568.431 374.757 1.00 149.67 218 GLN A C 1
ATOM 1652 O O . GLN A 1 218 ? 327.876 568.360 375.267 1.00 149.67 218 GLN A O 1
ATOM 1658 N N . ILE A 1 219 ? 330.009 567.697 375.140 1.00 150.03 219 ILE A N 1
ATOM 1659 C CA . ILE A 1 219 ? 329.874 566.785 376.243 1.00 151.02 219 ILE A CA 1
ATOM 1660 C C . ILE A 1 219 ? 330.695 567.365 377.338 1.00 153.12 219 ILE A C 1
ATOM 1661 O O . ILE A 1 219 ? 331.899 567.564 377.167 1.00 156.17 219 ILE A O 1
ATOM 1666 N N . ASP A 1 220 ? 330.052 567.690 378.442 1.00 171.31 220 ASP A N 1
ATOM 1667 C CA . ASP A 1 220 ? 330.762 568.330 379.527 1.00 174.07 220 ASP A CA 1
ATOM 1668 C C . ASP A 1 220 ? 331.217 569.689 379.013 1.00 172.47 220 ASP A C 1
ATOM 1669 O O . ASP A 1 220 ? 330.453 570.651 379.023 1.00 171.57 220 ASP A O 1
ATOM 1674 N N . THR A 1 221 ? 332.473 569.771 378.587 1.00 173.11 221 THR A N 1
ATOM 1675 C CA . THR A 1 221 ? 333.004 571.005 378.048 1.00 174.21 221 THR A CA 1
ATOM 1676 C C . THR A 1 221 ? 333.533 570.826 376.630 1.00 176.95 221 THR A C 1
ATOM 1677 O O . THR A 1 221 ? 333.474 571.759 375.830 1.00 176.66 221 THR A O 1
ATOM 1681 N N . GLU A 1 222 ? 334.027 569.629 376.316 1.00 167.97 222 GLU A N 1
ATOM 1682 C CA . GLU A 1 222 ? 334.590 569.349 374.999 1.00 160.88 222 GLU A CA 1
ATOM 1683 C C . GLU A 1 222 ? 333.559 569.436 373.894 1.00 158.18 222 GLU A C 1
ATOM 1684 O O . GLU A 1 222 ? 332.528 568.766 373.928 1.00 160.19 222 GLU A O 1
ATOM 1690 N N . GLU A 1 223 ? 333.855 570.259 372.902 1.00 151.11 223 GLU A N 1
ATOM 1691 C CA . GLU A 1 223 ? 332.974 570.446 371.768 1.00 156.96 223 GLU A CA 1
ATOM 1692 C C . GLU A 1 223 ? 333.429 569.655 370.556 1.00 154.18 223 GLU A C 1
ATOM 1693 O O . GLU A 1 223 ? 334.509 569.886 370.015 1.00 151.66 223 GLU A O 1
ATOM 1699 N N . LEU A 1 224 ? 332.586 568.729 370.126 1.00 135.78 224 LEU A N 1
ATOM 1700 C CA . LEU A 1 224 ? 332.862 567.886 368.983 1.00 130.11 224 LEU A CA 1
ATOM 1701 C C . LEU A 1 224 ? 332.140 568.402 367.762 1.00 132.52 224 LEU A C 1
ATOM 1702 O O . LEU A 1 224 ? 330.921 568.281 367.661 1.00 137.26 224 LEU A O 1
ATOM 1707 N N . ARG A 1 225 ? 332.863 569.001 366.836 1.00 128.73 225 ARG A N 1
ATOM 1708 C CA . ARG A 1 225 ? 332.194 569.477 365.644 1.00 124.34 225 ARG A CA 1
ATOM 1709 C C . ARG A 1 225 ? 332.149 568.319 364.673 1.00 125.43 225 ARG A C 1
ATOM 1710 O O . ARG A 1 225 ? 333.176 567.891 364.152 1.00 134.24 225 ARG A O 1
ATOM 1718 N N . PHE A 1 226 ? 330.971 567.758 364.469 1.00 128.95 226 PHE A N 1
ATOM 1719 C CA . PHE A 1 226 ? 330.863 566.610 363.587 1.00 122.38 226 PHE A CA 1
ATOM 1720 C C . PHE A 1 226 ? 330.787 567.020 362.154 1.00 127.26 226 PHE A C 1
ATOM 1721 O O . PHE A 1 226 ? 331.221 566.289 361.264 1.00 131.69 226 PHE A O 1
ATOM 1729 N N . ARG A 1 227 ? 330.266 568.199 361.920 1.00 131.84 227 ARG A N 1
ATOM 1730 C CA . ARG A 1 227 ? 330.225 568.694 360.572 1.00 130.59 227 ARG A CA 1
ATOM 1731 C C . ARG A 1 227 ? 330.247 570.184 360.605 1.00 132.47 227 ARG A C 1
ATOM 1732 O O . ARG A 1 227 ? 329.664 570.808 361.487 1.00 140.34 227 ARG A O 1
ATOM 1740 N N . ASN A 1 228 ? 330.928 570.765 359.647 1.00 129.30 228 ASN A N 1
ATOM 1741 C CA . ASN A 1 228 ? 331.042 572.197 359.576 1.00 132.76 228 ASN A CA 1
ATOM 1742 C C . ASN A 1 228 ? 330.075 572.755 358.594 1.00 135.69 228 ASN A C 1
ATOM 1743 O O . ASN A 1 228 ? 330.384 573.737 357.921 1.00 133.92 228 ASN A O 1
ATOM 1748 N N . CYS A 1 229 ? 328.908 572.137 358.468 1.00 157.07 229 CYS A N 1
ATOM 1749 C CA . CYS A 1 229 ? 328.048 572.586 357.405 1.00 156.08 229 CYS A CA 1
ATOM 1750 C C . CYS A 1 229 ? 326.665 571.942 357.524 1.00 151.88 229 CYS A C 1
ATOM 1751 O O . CYS A 1 229 ? 326.554 570.720 357.584 1.00 154.75 229 CYS A O 1
ATOM 1754 N N . ALA A 1 230 ? 325.611 572.749 357.571 1.00 131.85 230 ALA A N 1
ATOM 1755 C CA . ALA A 1 230 ? 324.255 572.204 357.701 1.00 136.00 230 ALA A CA 1
ATOM 1756 C C . ALA A 1 230 ? 323.811 571.500 356.433 1.00 141.15 230 ALA A C 1
ATOM 1757 O O . ALA A 1 230 ? 324.184 571.897 355.327 1.00 146.14 230 ALA A O 1
ATOM 1759 N N . THR A 1 231 ? 322.997 570.456 356.591 1.00 141.80 231 THR A N 1
ATOM 1760 C CA . THR A 1 231 ? 322.494 569.732 355.428 1.00 143.32 231 THR A CA 1
ATOM 1761 C C . THR A 1 231 ? 320.984 569.890 355.300 1.00 140.07 231 THR A C 1
ATOM 1762 O O . THR A 1 231 ? 320.372 569.361 354.368 1.00 141.84 231 THR A O 1
ATOM 1766 N N . CYS A 1 232 ? 320.384 570.592 356.254 1.00 136.43 232 CYS A N 1
ATOM 1767 C CA . CYS A 1 232 ? 318.946 570.797 356.273 1.00 139.52 232 CYS A CA 1
ATOM 1768 C C . CYS A 1 232 ? 318.592 571.926 357.213 1.00 140.02 232 CYS A C 1
ATOM 1769 O O . CYS A 1 232 ? 319.411 572.330 358.037 1.00 143.61 232 CYS A O 1
ATOM 1772 N N . ILE A 1 233 ? 317.378 572.449 357.081 1.00 142.88 233 ILE A N 1
ATOM 1773 C CA . ILE A 1 233 ? 316.949 573.569 357.906 1.00 141.64 233 ILE A CA 1
ATOM 1774 C C . ILE A 1 233 ? 315.549 573.382 358.455 1.00 144.07 233 ILE A C 1
ATOM 1775 O O . ILE A 1 233 ? 314.777 572.575 357.952 1.00 145.65 233 ILE A O 1
ATOM 1780 N N . ILE A 1 234 ? 315.211 574.162 359.467 1.00 156.62 234 ILE A N 1
ATOM 1781 C CA . ILE A 1 234 ? 313.862 574.164 360.012 1.00 158.44 234 ILE A CA 1
ATOM 1782 C C . ILE A 1 234 ? 313.270 575.543 359.891 1.00 157.50 234 ILE A C 1
ATOM 1783 O O . ILE A 1 234 ? 313.866 576.522 360.342 1.00 160.57 234 ILE A O 1
ATOM 1788 N N . ASP A 1 235 ? 312.095 575.629 359.295 1.00 164.10 235 ASP A N 1
ATOM 1789 C CA . ASP A 1 235 ? 311.453 576.917 359.151 1.00 165.28 235 ASP A CA 1
ATOM 1790 C C . ASP A 1 235 ? 309.952 576.760 359.270 1.00 167.36 235 ASP A C 1
ATOM 1791 O O . ASP A 1 235 ? 309.470 575.695 359.649 1.00 169.81 235 ASP A O 1
ATOM 1796 N N . GLU A 1 236 ? 309.204 577.804 358.937 1.00 170.08 236 GLU A N 1
ATOM 1797 C CA . GLU A 1 236 ? 307.755 577.786 359.096 1.00 169.64 236 GLU A CA 1
ATOM 1798 C C . GLU A 1 236 ? 307.009 576.787 358.219 1.00 168.91 236 GLU A C 1
ATOM 1799 O O . GLU A 1 236 ? 305.813 576.579 358.418 1.00 168.75 236 GLU A O 1
ATOM 1805 N N . THR A 1 237 ? 307.684 576.163 357.261 1.00 158.40 237 THR A N 1
ATOM 1806 C CA . THR A 1 237 ? 307.020 575.187 356.427 1.00 158.13 237 THR A CA 1
ATOM 1807 C C . THR A 1 237 ? 307.278 573.793 356.957 1.00 156.66 237 THR A C 1
ATOM 1808 O O . THR A 1 237 ? 306.573 572.850 356.591 1.00 159.60 237 THR A O 1
ATOM 1812 N N . GLY A 1 238 ? 308.294 573.664 357.811 1.00 145.32 238 GLY A N 1
ATOM 1813 C CA . GLY A 1 238 ? 308.657 572.373 358.352 1.00 147.40 238 GLY A CA 1
ATOM 1814 C C . GLY A 1 238 ? 310.159 572.123 358.298 1.00 148.42 238 GLY A C 1
ATOM 1815 O O . GLY A 1 238 ? 310.966 573.043 358.161 1.00 148.61 238 GLY A O 1
ATOM 1816 N N . LEU A 1 239 ? 310.526 570.858 358.422 1.00 142.67 239 LEU A N 1
ATOM 1817 C CA . LEU A 1 239 ? 311.897 570.440 358.260 1.00 139.76 239 LEU A CA 1
ATOM 1818 C C . LEU A 1 239 ? 312.111 570.383 356.779 1.00 139.77 239 LEU A C 1
ATOM 1819 O O . LEU A 1 239 ? 311.396 569.666 356.086 1.00 143.45 239 LEU A O 1
ATOM 1824 N N . VAL A 1 240 ? 313.052 571.160 356.286 1.00 133.77 240 VAL A N 1
ATOM 1825 C CA . VAL A 1 240 ? 313.265 571.251 354.864 1.00 132.90 240 VAL A CA 1
ATOM 1826 C C . VAL A 1 240 ? 314.598 570.713 354.415 1.00 131.08 240 VAL A C 1
ATOM 1827 O O . VAL A 1 240 ? 315.661 571.060 354.937 1.00 137.17 240 VAL A O 1
ATOM 1831 N N . ALA A 1 241 ? 314.536 569.858 353.410 1.00 130.08 241 ALA A N 1
ATOM 1832 C CA . ALA A 1 241 ? 315.695 569.228 352.829 1.00 135.38 241 ALA A CA 1
ATOM 1833 C C . ALA A 1 241 ? 316.401 570.174 351.901 1.00 139.81 241 ALA A C 1
ATOM 1834 O O . ALA A 1 241 ? 316.379 569.989 350.686 1.00 139.08 241 ALA A O 1
ATOM 1836 N N . SER A 1 242 ? 317.058 571.172 352.466 1.00 143.35 242 SER A N 1
ATOM 1837 C CA . SER A 1 242 ? 317.677 572.179 351.640 1.00 143.85 242 SER A CA 1
ATOM 1838 C C . SER A 1 242 ? 318.958 572.730 352.184 1.00 143.79 242 SER A C 1
ATOM 1839 O O . SER A 1 242 ? 319.190 572.774 353.393 1.00 141.98 242 SER A O 1
ATOM 1842 N N . VAL A 1 243 ? 319.796 573.129 351.248 1.00 143.37 243 VAL A N 1
ATOM 1843 C CA . VAL A 1 243 ? 321.099 573.672 351.522 1.00 138.70 243 VAL A CA 1
ATOM 1844 C C . VAL A 1 243 ? 321.026 575.185 351.707 1.00 139.52 243 VAL A C 1
ATOM 1845 O O . VAL A 1 243 ? 320.764 575.914 350.750 1.00 142.77 243 VAL A O 1
ATOM 1849 N N . PRO A 1 244 ? 321.332 575.682 352.906 1.00 141.20 244 PRO A N 1
ATOM 1850 C CA . PRO A 1 244 ? 321.235 577.062 353.367 1.00 144.11 244 PRO A CA 1
ATOM 1851 C C . PRO A 1 244 ? 322.257 578.016 352.768 1.00 146.90 244 PRO A C 1
ATOM 1852 O O . PRO A 1 244 ? 322.258 579.201 353.101 1.00 147.00 244 PRO A O 1
ATOM 1856 N N . ASP A 1 245 ? 323.130 577.521 351.908 1.00 169.84 245 ASP A N 1
ATOM 1857 C CA . ASP A 1 245 ? 324.166 578.360 351.360 1.00 169.39 245 ASP A CA 1
ATOM 1858 C C . ASP A 1 245 ? 324.243 578.306 349.839 1.00 163.70 245 ASP A C 1
ATOM 1859 O O . ASP A 1 245 ? 325.175 578.859 349.257 1.00 164.89 245 ASP A O 1
ATOM 1864 N N . GLY A 1 246 ? 323.289 577.651 349.176 1.00 146.16 246 GLY A N 1
ATOM 1865 C CA . GLY A 1 246 ? 323.388 577.608 347.720 1.00 146.00 246 GLY A CA 1
ATOM 1866 C C . GLY A 1 246 ? 322.728 576.379 347.094 1.00 151.39 246 GLY A C 1
ATOM 1867 O O . GLY A 1 246 ? 321.700 575.909 347.577 1.00 156.07 246 GLY A O 1
ATOM 1868 N N . PRO A 1 247 ? 323.290 575.889 345.983 1.00 133.32 247 PRO A N 1
ATOM 1869 C CA . PRO A 1 247 ? 322.882 574.744 345.179 1.00 136.51 247 PRO A CA 1
ATOM 1870 C C . PRO A 1 247 ? 322.712 573.493 346.008 1.00 140.86 247 PRO A C 1
ATOM 1871 O O . PRO A 1 247 ? 323.511 573.201 346.896 1.00 144.64 247 PRO A O 1
ATOM 1875 N N . GLU A 1 248 ? 321.676 572.741 345.694 1.00 146.51 248 GLU A N 1
ATOM 1876 C CA . GLU A 1 248 ? 321.376 571.530 346.421 1.00 143.55 248 GLU A CA 1
ATOM 1877 C C . GLU A 1 248 ? 322.387 570.445 346.169 1.00 145.58 248 GLU A C 1
ATOM 1878 O O . GLU A 1 248 ? 322.974 570.360 345.089 1.00 148.24 248 GLU A O 1
ATOM 1884 N N . LEU A 1 249 ? 322.567 569.599 347.167 1.00 125.24 249 LEU A N 1
ATOM 1885 C CA . LEU A 1 249 ? 323.507 568.506 347.072 1.00 125.11 249 LEU A CA 1
ATOM 1886 C C . LEU A 1 249 ? 322.988 567.420 346.178 1.00 124.70 249 LEU A C 1
ATOM 1887 O O . LEU A 1 249 ? 321.786 567.163 346.120 1.00 125.78 249 LEU A O 1
ATOM 1892 N N . TYR A 1 250 ? 323.892 566.806 345.448 1.00 123.52 250 TYR A N 1
ATOM 1893 C CA . TYR A 1 250 ? 323.537 565.698 344.601 1.00 124.11 250 TYR A CA 1
ATOM 1894 C C . TYR A 1 250 ? 323.113 564.532 345.444 1.00 130.57 250 TYR A C 1
ATOM 1895 O O . TYR A 1 250 ? 323.816 564.143 346.373 1.00 132.56 250 TYR A O 1
ATOM 1904 N N . ASN A 1 251 ? 321.966 563.968 345.127 1.00 135.16 251 ASN A N 1
ATOM 1905 C CA . ASN A 1 251 ? 321.489 562.845 345.888 1.00 133.12 251 ASN A CA 1
ATOM 1906 C C . ASN A 1 251 ? 320.778 561.873 344.954 1.00 131.27 251 ASN A C 1
ATOM 1907 O O . ASN A 1 251 ? 319.637 562.119 344.569 1.00 131.83 251 ASN A O 1
ATOM 1912 N N . PRO A 1 252 ? 321.440 560.788 344.559 1.00 134.08 252 PRO A N 1
ATOM 1913 C CA . PRO A 1 252 ? 320.990 559.749 343.660 1.00 135.88 252 PRO A CA 1
ATOM 1914 C C . PRO A 1 252 ? 319.929 558.894 344.304 1.00 139.65 252 PRO A C 1
ATOM 1915 O O . PRO A 1 252 ? 320.233 558.005 345.102 1.00 139.55 252 PRO A O 1
ATOM 1919 N N . ILE A 1 253 ? 318.671 559.147 343.970 1.00 152.31 253 ILE A N 1
ATOM 1920 C CA . ILE A 1 253 ? 317.609 558.385 344.596 1.00 151.90 253 ILE A CA 1
ATOM 1921 C C . ILE A 1 253 ? 317.385 557.105 343.836 1.00 153.13 253 ILE A C 1
ATOM 1922 O O . ILE A 1 253 ? 316.508 557.001 342.980 1.00 151.14 253 ILE A O 1
ATOM 1927 N N . ARG A 1 254 ? 318.212 556.139 344.169 1.00 179.96 254 ARG A N 1
ATOM 1928 C CA . ARG A 1 254 ? 318.228 554.832 343.557 1.00 180.92 254 ARG A CA 1
ATOM 1929 C C . ARG A 1 254 ? 317.202 553.895 344.123 1.00 183.37 254 ARG A C 1
ATOM 1930 O O . ARG A 1 254 ? 316.624 554.157 345.172 1.00 185.65 254 ARG A O 1
ATOM 1938 N N . SER A 1 255 ? 316.982 552.796 343.413 1.00 196.70 255 SER A N 1
ATOM 1939 C CA . SER A 1 255 ? 316.048 551.771 343.839 1.00 197.96 255 SER A CA 1
ATOM 1940 C C . SER A 1 255 ? 316.615 550.992 345.012 1.00 198.71 255 SER A C 1
ATOM 1941 O O . SER A 1 255 ? 317.764 551.192 345.409 1.00 197.80 255 SER A O 1
ATOM 1944 N N . SER A 1 256 ? 315.783 550.109 345.564 1.00 211.60 256 SER A N 1
ATOM 1945 C CA . SER A 1 256 ? 316.051 549.280 346.751 1.00 212.51 256 SER A CA 1
ATOM 1946 C C . SER A 1 256 ? 315.582 549.994 348.019 1.00 212.71 256 SER A C 1
ATOM 1947 O O . SER A 1 256 ? 315.569 549.408 349.102 1.00 213.66 256 SER A O 1
ATOM 1950 N N . ASP A 1 257 ? 315.146 551.238 347.865 1.00 197.14 257 ASP A N 1
ATOM 1951 C CA . ASP A 1 257 ? 314.543 552.001 348.937 1.00 197.35 257 ASP A CA 1
ATOM 1952 C C . ASP A 1 257 ? 313.410 552.813 348.310 1.00 195.23 257 ASP A C 1
ATOM 1953 O O . ASP A 1 257 ? 313.013 553.863 348.814 1.00 196.19 257 ASP A O 1
ATOM 1958 N N . ILE A 1 258 ? 312.906 552.292 347.183 1.00 180.01 258 ILE A N 1
ATOM 1959 C CA . ILE A 1 258 ? 311.793 552.853 346.432 1.00 178.47 258 ILE A CA 1
ATOM 1960 C C . ILE A 1 258 ? 310.768 551.764 346.195 1.00 179.13 258 ILE A C 1
ATOM 1961 O O . ILE A 1 258 ? 311.115 550.683 345.718 1.00 180.78 258 ILE A O 1
ATOM 1966 N N . MET A 1 259 ? 309.513 552.031 346.518 1.00 167.58 259 MET A N 1
ATOM 1967 C CA . MET A 1 259 ? 308.496 551.022 346.296 1.00 168.83 259 MET A CA 1
ATOM 1968 C C . MET A 1 259 ? 307.254 551.545 345.609 1.00 167.04 259 MET A C 1
ATOM 1969 O O . MET A 1 259 ? 306.676 552.553 346.017 1.00 166.20 259 MET A O 1
ATOM 1974 N N . ARG A 1 260 ? 306.811 550.815 344.585 1.00 161.33 260 ARG A N 1
ATOM 1975 C CA . ARG A 1 260 ? 305.586 551.139 343.861 1.00 162.77 260 ARG A CA 1
ATOM 1976 C C . ARG A 1 260 ? 304.378 550.693 344.666 1.00 163.49 260 ARG A C 1
ATOM 1977 O O . ARG A 1 260 ? 303.703 549.722 344.322 1.00 164.69 260 ARG A O 1
ATOM 1985 N N . SER A 1 261 ? 304.119 551.421 345.749 1.00 162.19 261 SER A N 1
ATOM 1986 C CA . SER A 1 261 ? 303.034 551.132 346.667 1.00 162.82 261 SER A CA 1
ATOM 1987 C C . SER A 1 261 ? 301.657 551.340 346.049 1.00 162.96 261 SER A C 1
ATOM 1988 O O . SER A 1 261 ? 300.668 550.802 346.548 1.00 163.65 261 SER A O 1
ATOM 1991 N N . GLN A 1 262 ? 301.587 552.098 344.956 1.00 164.13 262 GLN A N 1
ATOM 1992 C CA . GLN A 1 262 ? 300.351 552.257 344.203 1.00 163.54 262 GLN A CA 1
ATOM 1993 C C . GLN A 1 262 ? 300.550 551.744 342.785 1.00 165.74 262 GLN A C 1
ATOM 1994 O O . GLN A 1 262 ? 300.854 552.541 341.902 1.00 166.06 262 GLN A O 1
ATOM 2000 N N . PRO A 1 263 ? 300.383 550.445 342.526 1.00 155.75 263 PRO A N 1
ATOM 2001 C CA . PRO A 1 263 ? 300.556 549.758 341.251 1.00 154.43 263 PRO A CA 1
ATOM 2002 C C . PRO A 1 263 ? 299.809 550.434 340.115 1.00 153.57 263 PRO A C 1
ATOM 2003 O O . PRO A 1 263 ? 300.265 550.431 338.974 1.00 152.44 263 PRO A O 1
ATOM 2007 N N . ASN A 1 264 ? 298.657 551.013 340.412 1.00 159.17 264 ASN A N 1
ATOM 2008 C CA . ASN A 1 264 ? 297.895 551.654 339.367 1.00 159.10 264 ASN A CA 1
ATOM 2009 C C . ASN A 1 264 ? 298.174 553.139 339.236 1.00 156.85 264 ASN A C 1
ATOM 2010 O O . ASN A 1 264 ? 297.680 553.793 338.323 1.00 151.69 264 ASN A O 1
ATOM 2015 N N . ARG A 1 265 ? 298.968 553.702 340.121 1.00 142.59 265 ARG A N 1
ATOM 2016 C CA . ARG A 1 265 ? 299.181 555.124 340.026 1.00 139.43 265 ARG A CA 1
ATOM 2017 C C . ARG A 1 265 ? 300.291 555.418 339.070 1.00 137.91 265 ARG A C 1
ATOM 2018 O O . ARG A 1 265 ? 301.382 554.861 339.173 1.00 139.05 265 ARG A O 1
ATOM 2026 N N . LEU A 1 266 ? 299.997 556.288 338.121 1.00 144.96 266 LEU A N 1
ATOM 2027 C CA . LEU A 1 266 ? 300.980 556.654 337.116 1.00 145.66 266 LEU A CA 1
ATOM 2028 C C . LEU A 1 266 ? 301.854 557.769 337.633 1.00 144.02 266 LEU A C 1
ATOM 2029 O O . LEU A 1 266 ? 301.365 558.857 337.937 1.00 147.30 266 LEU A O 1
ATOM 2034 N N . GLN A 1 267 ? 303.147 557.504 337.733 1.00 134.66 267 GLN A N 1
ATOM 2035 C CA . GLN A 1 267 ? 304.059 558.510 338.251 1.00 134.28 267 GLN A CA 1
ATOM 2036 C C . GLN A 1 267 ? 305.319 558.635 337.411 1.00 134.52 267 GLN A C 1
ATOM 2037 O O . GLN A 1 267 ? 305.943 557.651 337.034 1.00 130.71 267 GLN A O 1
ATOM 2043 N N . ILE A 1 268 ? 305.670 559.864 337.079 1.00 141.03 268 ILE A N 1
ATOM 2044 C CA . ILE A 1 268 ? 306.833 560.122 336.251 1.00 142.75 268 ILE A CA 1
ATOM 2045 C C . ILE A 1 268 ? 308.005 560.643 337.060 1.00 145.24 268 ILE A C 1
ATOM 2046 O O . ILE A 1 268 ? 307.825 561.215 338.136 1.00 150.53 268 ILE A O 1
ATOM 2051 N N . ARG A 1 269 ? 309.211 560.456 336.536 1.00 142.31 269 ARG A N 1
ATOM 2052 C CA . ARG A 1 269 ? 310.401 560.916 337.228 1.00 138.93 269 ARG A CA 1
ATOM 2053 C C . ARG A 1 269 ? 311.574 561.290 336.328 1.00 142.65 269 ARG A C 1
ATOM 2054 O O . ARG A 1 269 ? 311.830 560.649 335.311 1.00 144.20 269 ARG A O 1
ATOM 2062 N N . ASN A 1 270 ? 312.288 562.345 336.726 1.00 151.98 270 ASN A N 1
ATOM 2063 C CA . ASN A 1 270 ? 313.510 562.770 336.051 1.00 152.37 270 ASN A CA 1
ATOM 2064 C C . ASN A 1 270 ? 314.666 561.993 336.653 1.00 148.15 270 ASN A C 1
ATOM 2065 O O . ASN A 1 270 ? 314.913 562.071 337.855 1.00 152.50 270 ASN A O 1
ATOM 2070 N N . VAL A 1 271 ? 315.348 561.225 335.827 1.00 142.15 271 VAL A N 1
ATOM 2071 C CA . VAL A 1 271 ? 316.405 560.343 336.275 1.00 144.01 271 VAL A CA 1
ATOM 2072 C C . VAL A 1 271 ? 317.766 560.653 335.685 1.00 153.41 271 VAL A C 1
ATOM 2073 O O . VAL A 1 271 ? 317.927 560.789 334.474 1.00 159.05 271 VAL A O 1
ATOM 2077 N N . LEU A 1 272 ? 318.766 560.750 336.544 1.00 159.31 272 LEU A N 1
ATOM 2078 C CA . LEU A 1 272 ? 320.112 560.986 336.052 1.00 157.43 272 LEU A CA 1
ATOM 2079 C C . LEU A 1 272 ? 320.770 559.667 335.664 1.00 156.50 272 LEU A C 1
ATOM 2080 O O . LEU A 1 272 ? 320.895 558.765 336.486 1.00 163.07 272 LEU A O 1
ATOM 2085 N N . LYS A 1 273 ? 321.177 559.548 334.402 1.00 141.87 273 LYS A N 1
ATOM 2086 C CA . LYS A 1 273 ? 321.807 558.332 333.894 1.00 143.27 273 LYS A CA 1
ATOM 2087 C C . LYS A 1 273 ? 323.269 558.480 333.469 1.00 148.49 273 LYS A C 1
ATOM 2088 O O . LYS A 1 273 ? 323.614 559.364 332.689 1.00 149.77 273 LYS A O 1
ATOM 2094 N N . PHE A 1 274 ? 324.133 557.592 333.963 1.00 141.70 274 PHE A N 1
ATOM 2095 C CA . PHE A 1 274 ? 325.534 557.588 333.531 1.00 138.96 274 PHE A CA 1
ATOM 2096 C C . PHE A 1 274 ? 325.765 556.746 332.291 1.00 140.69 274 PHE A C 1
ATOM 2097 O O . PHE A 1 274 ? 325.232 555.643 332.168 1.00 142.05 274 PHE A O 1
ATOM 2105 N N . GLU A 1 275 ? 326.618 557.247 331.408 1.00 143.43 275 GLU A N 1
ATOM 2106 C CA . GLU A 1 275 ? 327.040 556.517 330.232 1.00 145.49 275 GLU A CA 1
ATOM 2107 C C . GLU A 1 275 ? 328.546 556.370 330.215 1.00 153.08 275 GLU A C 1
ATOM 2108 O O . GLU A 1 275 ? 329.279 557.212 330.738 1.00 151.35 275 GLU A O 1
ATOM 2114 N N . GLY A 1 276 ? 328.993 555.298 329.585 1.00 179.76 276 GLY A N 1
ATOM 2115 C CA . GLY A 1 276 ? 330.398 554.943 329.515 1.00 178.33 276 GLY A CA 1
ATOM 2116 C C . GLY A 1 276 ? 330.601 553.672 330.321 1.00 176.72 276 GLY A C 1
ATOM 2117 O O . GLY A 1 276 ? 329.785 553.344 331.182 1.00 176.44 276 GLY A O 1
ATOM 2118 N N . ASP A 1 277 ? 331.659 552.935 330.030 1.00 172.56 277 ASP A N 1
ATOM 2119 C CA . ASP A 1 277 ? 331.910 551.694 330.739 1.00 174.01 277 ASP A CA 1
ATOM 2120 C C . ASP A 1 277 ? 332.785 551.970 331.939 1.00 175.18 277 ASP A C 1
ATOM 2121 O O . ASP A 1 277 ? 333.996 552.146 331.814 1.00 177.28 277 ASP A O 1
ATOM 2126 N N . THR A 1 278 ? 332.163 552.011 333.105 1.00 168.37 278 THR A N 1
ATOM 2127 C CA . THR A 1 278 ? 332.858 552.324 334.336 1.00 166.70 278 THR A CA 1
ATOM 2128 C C . THR A 1 278 ? 333.349 551.096 335.075 1.00 167.69 278 THR A C 1
ATOM 2129 O O . THR A 1 278 ? 333.933 551.227 336.148 1.00 172.68 278 THR A O 1
ATOM 2133 N N . ARG A 1 279 ? 333.096 549.909 334.532 1.00 173.53 279 ARG A N 1
ATOM 2134 C CA . ARG A 1 279 ? 333.414 548.692 335.261 1.00 174.99 279 ARG A CA 1
ATOM 2135 C C . ARG A 1 279 ? 334.887 548.508 335.507 1.00 177.10 279 ARG A C 1
ATOM 2136 O O . ARG A 1 279 ? 335.283 548.077 336.588 1.00 177.06 279 ARG A O 1
ATOM 2144 N N . GLU A 1 280 ? 335.699 548.849 334.523 1.00 181.04 280 GLU A N 1
ATOM 2145 C CA . GLU A 1 280 ? 337.130 548.688 334.656 1.00 180.23 280 GLU A CA 1
ATOM 2146 C C . GLU A 1 280 ? 337.698 549.652 335.656 1.00 177.84 280 GLU A C 1
ATOM 2147 O O . GLU A 1 280 ? 338.554 549.281 336.457 1.00 174.37 280 GLU A O 1
ATOM 2153 N N . LEU A 1 281 ? 337.206 550.879 335.622 1.00 161.33 281 LEU A N 1
ATOM 2154 C CA . LEU A 1 281 ? 337.621 551.885 336.569 1.00 156.22 281 LEU A CA 1
ATOM 2155 C C . LEU A 1 281 ? 337.339 551.405 337.971 1.00 154.29 281 LEU A C 1
ATOM 2156 O O . LEU A 1 281 ? 338.213 551.442 338.844 1.00 159.00 281 LEU A O 1
ATOM 2161 N N . ASP A 1 282 ? 336.115 550.937 338.174 1.00 161.36 282 ASP A N 1
ATOM 2162 C CA . ASP A 1 282 ? 335.692 550.458 339.463 1.00 161.38 282 ASP A CA 1
ATOM 2163 C C . ASP A 1 282 ? 336.526 549.267 339.921 1.00 162.95 282 ASP A C 1
ATOM 2164 O O . ASP A 1 282 ? 336.826 549.146 341.109 1.00 165.36 282 ASP A O 1
ATOM 2169 N N . ARG A 1 283 ? 336.931 548.406 338.985 1.00 170.99 283 ARG A N 1
ATOM 2170 C CA . ARG A 1 283 ? 337.809 547.297 339.322 1.00 172.95 283 ARG A CA 1
ATOM 2171 C C . ARG A 1 283 ? 339.169 547.757 339.812 1.00 173.56 283 ARG A C 1
ATOM 2172 O O . ARG A 1 283 ? 339.686 547.215 340.790 1.00 173.80 283 ARG A O 1
ATOM 2180 N N . THR A 1 284 ? 339.731 548.799 339.203 1.00 163.24 284 THR A N 1
ATOM 2181 C CA . THR A 1 284 ? 341.035 549.263 339.666 1.00 161.49 284 THR A CA 1
ATOM 2182 C C . THR A 1 284 ? 340.946 549.884 341.052 1.00 162.28 284 THR A C 1
ATOM 2183 O O . THR A 1 284 ? 341.918 549.862 341.805 1.00 163.49 284 THR A O 1
ATOM 2187 N N . LEU A 1 285 ? 339.773 550.394 341.410 1.00 151.78 285 LEU A N 1
ATOM 2188 C CA . LEU A 1 285 ? 339.589 550.969 342.731 1.00 148.46 285 LEU A CA 1
ATOM 2189 C C . LEU A 1 285 ? 338.895 550.018 343.711 1.00 150.11 285 LEU A C 1
ATOM 2190 O O . LEU A 1 285 ? 338.487 550.430 344.801 1.00 152.78 285 LEU A O 1
ATOM 2195 N N . SER A 1 286 ? 338.772 548.744 343.335 1.00 165.67 286 SER A N 1
ATOM 2196 C CA . SER A 1 286 ? 338.080 547.755 344.151 1.00 166.33 286 SER A CA 1
ATOM 2197 C C . SER A 1 286 ? 338.777 547.400 345.458 1.00 165.59 286 SER A C 1
ATOM 2198 O O . SER A 1 286 ? 338.164 546.801 346.340 1.00 163.27 286 SER A O 1
ATOM 2201 N N . GLY A 1 287 ? 340.045 547.758 345.595 1.00 154.01 287 GLY A N 1
ATOM 2202 C CA . GLY A 1 287 ? 340.783 547.431 346.801 1.00 152.70 287 GLY A CA 1
ATOM 2203 C C . GLY A 1 287 ? 340.790 548.536 347.855 1.00 152.10 287 GLY A C 1
ATOM 2204 O O . GLY A 1 287 ? 341.570 548.463 348.804 1.00 155.50 287 GLY A O 1
ATOM 2205 N N . TYR A 1 288 ? 339.937 549.549 347.720 1.00 144.45 288 TYR A N 1
ATOM 2206 C CA . TYR A 1 288 ? 339.969 550.620 348.708 1.00 144.47 288 TYR A CA 1
ATOM 2207 C C . TYR A 1 288 ? 338.652 550.784 349.455 1.00 147.05 288 TYR A C 1
ATOM 2208 O O . TYR A 1 288 ? 337.582 550.485 348.926 1.00 147.96 288 TYR A O 1
ATOM 2217 N N . GLU A 1 289 ? 338.745 551.261 350.696 1.00 152.12 289 GLU A N 1
ATOM 2218 C CA . GLU A 1 289 ? 337.573 551.498 351.534 1.00 152.81 289 GLU A CA 1
ATOM 2219 C C . GLU A 1 289 ? 336.733 552.618 350.969 1.00 153.91 289 GLU A C 1
ATOM 2220 O O . GLU A 1 289 ? 337.257 553.669 350.610 1.00 153.47 289 GLU A O 1
ATOM 2226 N N . GLU A 1 290 ? 335.435 552.390 350.893 1.00 156.33 290 GLU A N 1
ATOM 2227 C CA . GLU A 1 290 ? 334.537 553.375 350.332 1.00 155.45 290 GLU A CA 1
ATOM 2228 C C . GLU A 1 290 ? 333.912 554.285 351.368 1.00 151.75 290 GLU A C 1
ATOM 2229 O O . GLU A 1 290 ? 333.605 553.873 352.485 1.00 153.78 290 GLU A O 1
ATOM 2235 N N . TYR A 1 291 ? 333.692 555.517 350.959 1.00 123.47 291 TYR A N 1
ATOM 2236 C CA . TYR A 1 291 ? 333.016 556.521 351.748 1.00 123.35 291 TYR A CA 1
ATOM 2237 C C . TYR A 1 291 ? 331.713 556.799 351.028 1.00 123.77 291 TYR A C 1
ATOM 2238 O O . TYR A 1 291 ? 331.743 557.141 349.851 1.00 127.25 291 TYR A O 1
ATOM 2247 N N . PRO A 1 292 ? 330.571 556.691 351.692 1.00 121.29 292 PRO A N 1
ATOM 2248 C CA . PRO A 1 292 ? 329.239 556.806 351.140 1.00 121.06 292 PRO A CA 1
ATOM 2249 C C . PRO A 1 292 ? 328.935 558.206 350.682 1.00 123.12 292 PRO A C 1
ATOM 2250 O O . PRO A 1 292 ? 329.448 559.185 351.218 1.00 121.45 292 PRO A O 1
ATOM 2254 N N . THR A 1 293 ? 328.061 558.289 349.692 1.00 144.05 293 THR A N 1
ATOM 2255 C CA . THR A 1 293 ? 327.664 559.551 349.100 1.00 145.10 293 THR A CA 1
ATOM 2256 C C . THR A 1 293 ? 326.284 559.972 349.580 1.00 146.14 293 THR A C 1
ATOM 2257 O O . THR A 1 293 ? 325.581 560.712 348.893 1.00 142.85 293 THR A O 1
ATOM 2261 N N . TYR A 1 294 ? 325.896 559.475 350.748 1.00 127.28 294 TYR A N 1
ATOM 2262 C CA . TYR A 1 294 ? 324.618 559.786 351.352 1.00 120.78 294 TYR A CA 1
ATOM 2263 C C . TYR A 1 294 ? 324.599 561.211 351.827 1.00 124.33 294 TYR A C 1
ATOM 2264 O O . TYR A 1 294 ? 325.651 561.830 351.981 1.00 133.09 294 TYR A O 1
ATOM 2273 N N . VAL A 1 295 ? 323.414 561.730 352.115 1.00 111.22 295 VAL A N 1
ATOM 2274 C CA . VAL A 1 295 ? 323.324 563.061 352.698 1.00 111.23 295 VAL A CA 1
ATOM 2275 C C . VAL A 1 295 ? 322.518 563.047 353.992 1.00 114.92 295 VAL A C 1
ATOM 2276 O O . VAL A 1 295 ? 321.305 563.260 353.955 1.00 127.28 295 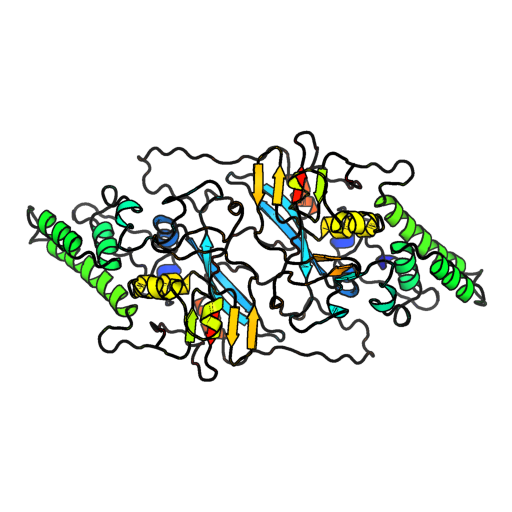VAL A O 1
ATOM 2280 N N . PRO A 1 296 ? 323.163 562.762 355.130 1.00 128.86 296 PRO A N 1
ATOM 2281 C CA . PRO A 1 296 ? 322.647 562.721 356.485 1.00 134.92 296 PRO A CA 1
ATOM 2282 C C . PRO A 1 296 ? 322.193 564.083 356.941 1.00 135.32 296 PRO A C 1
ATOM 2283 O O . PRO A 1 296 ? 322.623 565.104 356.406 1.00 138.55 296 PRO A O 1
ATOM 2287 N N . LEU A 1 297 ? 321.357 564.088 357.957 1.00 131.59 297 LEU A N 1
ATOM 2288 C CA . LEU A 1 297 ? 320.804 565.308 358.505 1.00 129.71 297 LEU A CA 1
ATOM 2289 C C . LEU A 1 297 ? 321.628 565.931 359.622 1.00 135.14 297 LEU A C 1
ATOM 2290 O O . LEU A 1 297 ? 321.670 565.409 360.733 1.00 136.59 297 LEU A O 1
ATOM 2295 N N . PHE A 1 298 ? 322.265 567.064 359.324 1.00 140.11 298 PHE A N 1
ATOM 2296 C CA . PHE A 1 298 ? 322.999 567.834 360.319 1.00 136.95 298 PHE A CA 1
ATOM 2297 C C . PHE A 1 298 ? 322.472 569.242 360.496 1.00 136.04 298 PHE A C 1
ATOM 2298 O O . PHE A 1 298 ? 322.303 569.989 359.530 1.00 138.63 298 PHE A O 1
ATOM 2306 N N . LEU A 1 299 ? 322.246 569.607 361.754 1.00 130.54 299 LEU A N 1
ATOM 2307 C CA . LEU A 1 299 ? 321.748 570.926 362.093 1.00 130.64 299 LEU A CA 1
ATOM 2308 C C . LEU A 1 299 ? 321.702 571.197 363.586 1.00 134.05 299 LEU A C 1
ATOM 2309 O O . LEU A 1 299 ? 320.991 570.513 364.324 1.00 136.57 299 LEU A O 1
ATOM 2314 N N . GLY A 1 300 ? 322.430 572.212 364.030 1.00 137.37 300 GLY A N 1
ATOM 2315 C CA . GLY A 1 300 ? 322.310 572.637 365.412 1.00 134.96 300 GLY A CA 1
ATOM 2316 C C . GLY A 1 300 ? 323.434 572.258 366.363 1.00 133.71 300 GLY A C 1
ATOM 2317 O O . GLY A 1 300 ? 324.516 571.836 365.955 1.00 140.36 300 GLY A O 1
ATOM 2318 N N . TYR A 1 301 ? 323.139 572.436 367.646 1.00 143.09 301 TYR A N 1
ATOM 2319 C CA . TYR A 1 301 ? 324.080 572.242 368.729 1.00 145.28 301 TYR A CA 1
ATOM 2320 C C . TYR A 1 301 ? 323.434 571.485 369.881 1.00 144.35 301 TYR A C 1
ATOM 2321 O O . TYR A 1 301 ? 322.473 571.955 370.491 1.00 152.26 301 TYR A O 1
ATOM 2330 N N . GLN A 1 302 ? 323.941 570.294 370.147 1.00 125.76 302 GLN A N 1
ATOM 2331 C CA . GLN A 1 302 ? 323.434 569.461 371.220 1.00 127.87 302 GLN A CA 1
ATOM 2332 C C . GLN A 1 302 ? 324.395 569.493 372.380 1.00 130.37 302 GLN A C 1
ATOM 2333 O O . GLN A 1 302 ? 325.607 569.471 372.174 1.00 145.05 302 GLN A O 1
ATOM 2339 N N . ILE A 1 303 ? 323.861 569.584 373.590 1.00 130.86 303 ILE A N 1
ATOM 2340 C CA . ILE A 1 303 ? 324.689 569.666 374.779 1.00 130.48 303 ILE A CA 1
ATOM 2341 C C . ILE A 1 303 ? 324.307 568.623 375.816 1.00 128.79 303 ILE A C 1
ATOM 2342 O O . ILE A 1 303 ? 323.158 568.541 376.240 1.00 137.12 303 ILE A O 1
ATOM 2347 N N . ILE A 1 304 ? 325.278 567.831 376.235 1.00 124.76 304 ILE A N 1
ATOM 2348 C CA . ILE A 1 304 ? 325.040 566.806 377.237 1.00 133.38 304 ILE A CA 1
ATOM 2349 C C . ILE A 1 304 ? 325.734 567.146 378.540 1.00 137.48 304 ILE A C 1
ATOM 2350 O O . ILE A 1 304 ? 326.962 567.248 378.590 1.00 144.37 304 ILE A O 1
ATOM 2355 N N . ASN A 1 305 ? 324.955 567.303 379.604 1.00 151.56 305 ASN A N 1
ATOM 2356 C CA . ASN A 1 305 ? 325.541 567.599 380.898 1.00 152.68 305 ASN A CA 1
ATOM 2357 C C . ASN A 1 305 ? 326.156 566.348 381.502 1.00 154.65 305 ASN A C 1
ATOM 2358 O O . ASN A 1 305 ? 325.693 565.235 381.252 1.00 153.91 305 ASN A O 1
ATOM 2363 N N . SER A 1 306 ? 327.212 566.546 382.287 1.00 162.88 306 SER A N 1
ATOM 2364 C CA . SER A 1 306 ? 328.027 565.460 382.829 1.00 167.22 306 SER A CA 1
ATOM 2365 C C . SER A 1 306 ? 327.293 564.455 383.679 1.00 166.76 306 SER A C 1
ATOM 2366 O O . SER A 1 306 ? 327.658 563.283 383.712 1.00 164.17 306 SER A O 1
ATOM 2369 N N . GLU A 1 307 ? 326.265 564.911 384.364 1.00 179.73 307 GLU A N 1
ATOM 2370 C CA . GLU A 1 307 ? 325.450 564.076 385.219 1.00 180.14 307 GLU A CA 1
ATOM 2371 C C . GLU A 1 307 ? 324.420 563.220 384.492 1.00 176.99 307 GLU A C 1
ATOM 2372 O O . GLU A 1 307 ? 323.782 562.368 385.109 1.00 179.27 307 GLU A O 1
ATOM 2378 N N . ASN A 1 308 ? 324.232 563.450 383.201 1.00 157.50 308 ASN A N 1
ATOM 2379 C CA . ASN A 1 308 ? 323.220 562.718 382.465 1.00 163.13 308 ASN A CA 1
ATOM 2380 C C . ASN A 1 308 ? 323.548 561.272 382.201 1.00 161.55 308 ASN A C 1
ATOM 2381 O O . ASN A 1 308 ? 324.601 560.953 381.640 1.00 148.78 308 ASN A O 1
ATOM 2386 N N . ASN A 1 309 ? 322.590 560.394 382.521 1.00 158.81 309 ASN A N 1
ATOM 2387 C CA . ASN A 1 309 ? 322.703 558.962 382.256 1.00 158.01 309 ASN A CA 1
ATOM 2388 C C . ASN A 1 309 ? 322.323 558.666 380.804 1.00 157.09 309 ASN A C 1
ATOM 2389 O O . ASN A 1 309 ? 321.407 557.895 380.526 1.00 153.59 309 ASN A O 1
ATOM 2394 N N . PHE A 1 310 ? 323.049 559.309 379.904 1.00 147.01 310 PHE A N 1
ATOM 2395 C CA . PHE A 1 310 ? 322.863 559.320 378.471 1.00 139.46 310 PHE A CA 1
ATOM 2396 C C . PHE A 1 310 ? 322.816 557.978 377.800 1.00 140.45 310 PHE A C 1
ATOM 2397 O O . PHE A 1 310 ? 322.178 557.825 376.760 1.00 145.97 310 PHE A O 1
ATOM 2405 N N . LEU A 1 311 ? 323.528 557.015 378.348 1.00 150.39 311 LEU A N 1
ATOM 2406 C CA . LEU A 1 311 ? 323.657 555.732 377.713 1.00 152.81 311 LEU A CA 1
ATOM 2407 C C . LEU A 1 311 ? 322.495 554.801 378.028 1.00 153.93 311 LEU A C 1
ATOM 2408 O O . LEU A 1 311 ? 322.479 553.660 377.565 1.00 153.28 311 LEU A O 1
ATOM 2413 N N . ARG A 1 312 ? 321.530 555.280 378.820 1.00 166.15 312 ARG A N 1
ATOM 2414 C CA . ARG A 1 312 ? 320.331 554.522 379.129 1.00 168.49 312 ARG A CA 1
ATOM 2415 C C . ARG A 1 312 ? 319.679 554.003 377.860 1.00 167.72 312 ARG A C 1
ATOM 2416 O O . ARG A 1 312 ? 319.583 554.717 376.861 1.00 166.48 312 ARG A O 1
ATOM 2424 N N . ASN A 1 313 ? 319.206 552.765 377.906 1.00 173.99 313 ASN A N 1
ATOM 2425 C CA . ASN A 1 313 ? 318.616 552.146 376.729 1.00 172.89 313 ASN A CA 1
ATOM 2426 C C . ASN A 1 313 ? 317.106 552.250 376.651 1.00 175.55 313 ASN A C 1
ATOM 2427 O O . ASN A 1 313 ? 316.491 551.631 375.784 1.00 176.47 313 ASN A O 1
ATOM 2432 N N . ASP A 1 314 ? 316.497 553.013 377.538 1.00 180.27 314 ASP A N 1
ATOM 2433 C CA . ASP A 1 314 ? 315.061 553.164 377.481 1.00 178.23 314 ASP A CA 1
ATOM 2434 C C . ASP A 1 314 ? 314.701 554.388 376.675 1.00 175.35 314 ASP A C 1
ATOM 2435 O O . ASP A 1 314 ? 315.574 555.075 376.146 1.00 179.33 314 ASP A O 1
ATOM 2440 N N . PHE A 1 315 ? 313.418 554.680 376.605 1.00 141.41 315 PHE A N 1
ATOM 2441 C CA . PHE A 1 315 ? 312.972 555.866 375.917 1.00 141.09 315 PHE A CA 1
ATOM 2442 C C . PHE A 1 315 ? 312.420 556.876 376.880 1.00 142.18 315 PHE A C 1
ATOM 2443 O O . PHE A 1 315 ? 311.657 556.544 377.787 1.00 141.42 315 PHE A O 1
ATOM 2451 N N . ILE A 1 316 ? 312.793 558.118 376.668 1.00 148.32 316 ILE A N 1
ATOM 2452 C CA . ILE A 1 316 ? 312.306 559.187 377.489 1.00 147.62 316 ILE A CA 1
ATOM 2453 C C . ILE A 1 316 ? 312.284 560.471 376.683 1.00 145.67 316 ILE A C 1
ATOM 2454 O O . ILE A 1 316 ? 313.269 560.785 376.017 1.00 149.96 316 ILE A O 1
ATOM 2459 N N . PRO A 1 317 ? 311.170 561.195 376.691 1.00 132.74 317 PRO A N 1
ATOM 2460 C CA . PRO A 1 317 ? 310.970 562.514 376.130 1.00 137.88 317 PRO A CA 1
ATOM 2461 C C . PRO A 1 317 ? 311.994 563.457 376.715 1.00 142.53 317 PRO A C 1
ATOM 2462 O O . PRO A 1 317 ? 312.366 563.332 377.879 1.00 145.88 317 PRO A O 1
ATOM 2466 N N . ARG A 1 318 ? 312.462 564.386 375.908 1.00 155.38 318 ARG A N 1
ATOM 2467 C CA . ARG A 1 318 ? 313.474 565.313 376.364 1.00 152.83 318 ARG A CA 1
ATOM 2468 C C . ARG A 1 318 ? 313.058 566.714 375.996 1.00 154.80 318 ARG A C 1
ATOM 2469 O O . ARG A 1 318 ? 312.352 566.911 375.007 1.00 158.14 318 ARG A O 1
ATOM 2477 N N . ALA A 1 319 ? 313.484 567.695 376.771 1.00 154.42 319 ALA A N 1
ATOM 2478 C CA . ALA A 1 319 ? 313.060 569.051 376.468 1.00 157.39 319 ALA A CA 1
ATOM 2479 C C . ALA A 1 319 ? 314.009 570.105 376.987 1.00 157.73 319 ALA A C 1
ATOM 2480 O O . ALA A 1 319 ? 314.755 569.881 377.937 1.00 157.37 319 ALA A O 1
ATOM 2482 N N . ASN A 1 320 ? 313.961 571.265 376.341 1.00 171.23 320 ASN A N 1
ATOM 2483 C CA . ASN A 1 320 ? 314.755 572.417 376.725 1.00 172.77 320 ASN A CA 1
ATOM 2484 C C . ASN A 1 320 ? 313.959 573.269 377.716 1.00 177.28 320 ASN A C 1
ATOM 2485 O O . ASN A 1 320 ? 312.886 573.755 377.358 1.00 175.78 320 ASN A O 1
ATOM 2490 N N . PRO A 1 321 ? 314.439 573.451 378.951 1.00 197.43 321 PRO A N 1
ATOM 2491 C CA . PRO A 1 321 ? 313.869 574.264 380.020 1.00 197.88 321 PRO A CA 1
ATOM 2492 C C . PRO A 1 321 ? 313.546 575.677 379.545 1.00 197.08 321 PRO A C 1
ATOM 2493 O O . PRO A 1 321 ? 312.555 576.265 379.979 1.00 193.76 321 PRO A O 1
ATOM 2497 N N . ARG B 1 14 ? 353.621 542.512 337.851 1.00 171.30 14 ARG B N 1
ATOM 2498 C CA . ARG B 1 14 ? 353.560 542.934 339.245 1.00 172.64 14 ARG B CA 1
ATOM 2499 C C . ARG B 1 14 ? 354.643 543.945 339.565 1.00 172.06 14 ARG B C 1
ATOM 2500 O O . ARG B 1 14 ? 355.803 543.585 339.762 1.00 172.49 14 ARG B O 1
ATOM 2508 N N . VAL B 1 15 ? 354.259 545.213 339.610 1.00 161.61 15 VAL B N 1
ATOM 2509 C CA . VAL B 1 15 ? 355.199 546.289 339.874 1.00 161.20 15 VAL B CA 1
ATOM 2510 C C . VAL B 1 15 ? 354.827 547.113 341.081 1.00 161.78 15 VAL B C 1
ATOM 2511 O O . VAL B 1 15 ? 353.712 547.619 341.180 1.00 163.21 15 VAL B O 1
ATOM 2515 N N . ASN B 1 16 ? 355.776 547.263 341.988 1.00 156.37 16 ASN B N 1
ATOM 2516 C CA . ASN B 1 16 ? 355.571 548.072 343.168 1.00 154.28 16 ASN B CA 1
ATOM 2517 C C . ASN B 1 16 ? 355.756 549.517 342.780 1.00 154.24 16 ASN B C 1
ATOM 2518 O O . ASN B 1 16 ? 356.862 549.938 342.442 1.00 153.79 16 ASN B O 1
ATOM 2523 N N . ARG B 1 17 ? 354.676 550.274 342.801 1.00 153.80 17 ARG B N 1
ATOM 2524 C CA . ARG B 1 17 ? 354.712 551.657 342.378 1.00 153.56 17 ARG B CA 1
ATOM 2525 C C . ARG B 1 17 ? 354.715 552.605 343.547 1.00 154.65 17 ARG B C 1
ATOM 2526 O O . ARG B 1 17 ? 354.463 553.799 343.380 1.00 153.67 17 ARG B O 1
ATOM 2534 N N . CYS B 1 18 ? 354.976 552.093 344.741 1.00 154.25 18 CYS B N 1
ATOM 2535 C CA . CYS B 1 18 ? 354.957 552.953 345.905 1.00 153.80 18 CYS B CA 1
ATOM 2536 C C . CYS B 1 18 ? 356.196 553.819 345.955 1.00 153.38 18 CYS B C 1
ATOM 2537 O O . CYS B 1 18 ? 357.298 553.300 346.115 1.00 152.77 18 CYS B O 1
ATOM 2540 N N . ILE B 1 19 ? 356.040 555.127 345.825 1.00 125.48 19 ILE B N 1
ATOM 2541 C CA . ILE B 1 19 ? 357.200 555.958 346.021 1.00 120.83 19 ILE B CA 1
ATOM 2542 C C . ILE B 1 19 ? 357.581 555.701 347.466 1.00 130.32 19 ILE B C 1
ATOM 2543 O O . ILE B 1 19 ? 356.699 555.501 348.299 1.00 140.90 19 ILE B O 1
ATOM 2548 N N . PHE B 1 20 ? 358.874 555.676 347.737 1.00 135.24 20 PHE B N 1
ATOM 2549 C CA . PHE B 1 20 ? 359.451 555.311 349.036 1.00 141.84 20 PHE B CA 1
ATOM 2550 C C . PHE B 1 20 ? 359.672 553.792 349.161 1.00 142.30 20 PHE B C 1
ATOM 2551 O O . PHE B 1 20 ? 360.320 553.342 350.100 1.00 148.30 20 PHE B O 1
ATOM 2559 N N . ALA B 1 21 ? 359.195 552.989 348.207 1.00 135.84 21 ALA B N 1
ATOM 2560 C CA . ALA B 1 21 ? 359.481 551.555 348.247 1.00 136.99 21 ALA B CA 1
ATOM 2561 C C . ALA B 1 21 ? 360.963 551.313 348.037 1.00 138.51 21 ALA B C 1
ATOM 2562 O O . ALA B 1 21 ? 361.519 550.323 348.512 1.00 139.53 21 ALA B O 1
ATOM 2564 N N . SER B 1 22 ? 361.599 552.242 347.331 1.00 141.45 22 SER B N 1
ATOM 2565 C CA . SER B 1 22 ? 363.017 552.211 347.045 1.00 143.29 22 SER B CA 1
ATOM 2566 C C . SER B 1 22 ? 363.896 552.528 348.252 1.00 144.73 22 SER B C 1
ATOM 2567 O O . SER B 1 22 ? 365.116 552.408 348.160 1.00 147.99 22 SER B O 1
ATOM 2570 N N . ILE B 1 23 ? 363.308 552.948 349.375 1.00 152.82 23 ILE B N 1
ATOM 2571 C CA . ILE B 1 23 ? 364.117 553.281 350.530 1.00 154.29 23 ILE B CA 1
ATOM 2572 C C . ILE B 1 23 ? 364.869 552.075 351.021 1.00 155.76 23 ILE B C 1
ATOM 2573 O O . ILE B 1 23 ? 364.283 551.044 351.351 1.00 155.44 23 ILE B O 1
ATOM 2578 N N . VAL B 1 24 ? 366.174 552.222 351.069 1.00 154.98 24 VAL B N 1
ATOM 2579 C CA . VAL B 1 24 ? 367.063 551.195 351.548 1.00 155.74 24 VAL B CA 1
ATOM 2580 C C . VAL B 1 24 ? 368.268 551.887 352.108 1.00 156.59 24 VAL B C 1
ATOM 2581 O O . VAL B 1 24 ? 368.671 552.934 351.601 1.00 155.54 24 VAL B O 1
ATOM 2585 N N . SER B 1 25 ? 368.836 551.338 353.164 1.00 176.31 25 SER B N 1
ATOM 2586 C CA . SER B 1 25 ? 369.981 551.976 353.760 1.00 177.73 25 SER B CA 1
ATOM 2587 C C . SER B 1 25 ? 371.146 551.985 352.823 1.00 177.19 25 SER B C 1
ATOM 2588 O O . SER B 1 25 ? 371.391 551.033 352.081 1.00 176.48 25 SER B O 1
ATOM 2591 N N . PHE B 1 26 ? 371.883 553.072 352.887 1.00 160.88 26 PHE B N 1
ATOM 2592 C CA . PHE B 1 26 ? 373.076 553.258 352.099 1.00 161.21 26 PHE B CA 1
ATOM 2593 C C . PHE B 1 26 ? 374.202 552.399 352.652 1.00 164.29 26 PHE B C 1
ATOM 2594 O O . PHE B 1 26 ? 375.191 552.134 351.966 1.00 166.59 26 PHE B O 1
ATOM 2602 N N . ASP B 1 27 ? 374.042 551.957 353.897 1.00 192.46 27 ASP B N 1
ATOM 2603 C CA . ASP B 1 27 ? 374.966 551.034 354.504 1.00 191.69 27 ASP B CA 1
ATOM 2604 C C . ASP B 1 27 ? 374.536 549.642 354.103 1.00 193.42 27 ASP B C 1
ATOM 2605 O O . ASP B 1 27 ? 373.537 549.127 354.604 1.00 196.22 27 ASP B O 1
ATOM 2610 N N . ALA B 1 28 ? 375.285 549.049 353.181 1.00 205.34 28 ALA B N 1
ATOM 2611 C CA . ALA B 1 28 ? 374.968 547.755 352.584 1.00 205.55 28 ALA B CA 1
ATOM 2612 C C . ALA B 1 28 ? 374.866 546.596 353.574 1.00 207.46 28 ALA B C 1
ATOM 2613 O O . ALA B 1 28 ? 374.317 545.551 353.225 1.00 206.60 28 ALA B O 1
ATOM 2615 N N . CYS B 1 29 ? 375.383 546.742 354.795 1.00 225.44 29 CYS B N 1
ATOM 2616 C CA . CYS B 1 29 ? 375.257 545.642 355.742 1.00 224.82 29 CYS B CA 1
ATOM 2617 C C . CYS B 1 29 ? 373.866 545.625 356.382 1.00 222.70 29 CYS B C 1
ATOM 2618 O O . CYS B 1 29 ? 373.500 544.650 357.040 1.00 222.25 29 CYS B O 1
ATOM 2621 N N . ILE B 1 30 ? 373.098 546.703 356.208 1.00 204.56 30 ILE B N 1
ATOM 2622 C CA . ILE B 1 30 ? 371.769 546.791 356.789 1.00 203.96 30 ILE B CA 1
ATOM 2623 C C . ILE B 1 30 ? 370.688 546.465 355.779 1.00 204.27 30 ILE B C 1
ATOM 2624 O O . ILE B 1 30 ? 370.403 547.262 354.884 1.00 205.73 30 ILE B O 1
ATOM 2629 N N . THR B 1 31 ? 370.055 545.306 355.940 1.00 202.75 31 THR B N 1
ATOM 2630 C CA . THR B 1 31 ? 368.978 544.878 355.046 1.00 201.84 31 THR B CA 1
ATOM 2631 C C . THR B 1 31 ? 367.662 545.591 355.349 1.00 201.99 31 THR B C 1
ATOM 2632 O O . THR B 1 31 ? 366.709 544.971 355.820 1.00 203.88 31 THR B O 1
ATOM 2636 N N . TYR B 1 32 ? 367.618 546.889 355.090 1.00 181.71 32 TYR B N 1
ATOM 2637 C CA . TYR B 1 32 ? 366.426 547.672 355.362 1.00 182.30 32 TYR B CA 1
ATOM 2638 C C . TYR B 1 32 ? 365.289 547.361 354.411 1.00 179.66 32 TYR B C 1
ATOM 2639 O O . TYR B 1 32 ? 365.469 547.354 353.194 1.00 176.83 32 TYR B O 1
ATOM 2648 N N . LYS B 1 33 ? 364.113 547.130 354.973 1.00 186.81 33 LYS B N 1
ATOM 2649 C CA . LYS B 1 33 ? 362.921 546.891 354.182 1.00 187.82 33 LYS B CA 1
ATOM 2650 C C . LYS B 1 33 ? 361.935 548.035 354.291 1.00 190.00 33 LYS B C 1
ATOM 2651 O O . LYS B 1 33 ? 361.647 548.500 355.392 1.00 188.09 33 LYS B O 1
ATOM 2657 N N . SER B 1 34 ? 361.402 548.465 353.151 1.00 185.62 34 SER B N 1
ATOM 2658 C CA . SER B 1 34 ? 360.379 549.504 353.121 1.00 183.38 34 SER B CA 1
ATOM 2659 C C . SER B 1 34 ? 359.013 548.818 352.962 1.00 180.65 34 SER B C 1
ATOM 2660 O O . SER B 1 34 ? 358.663 548.372 351.869 1.00 181.53 34 SER B O 1
ATOM 2663 N N . PRO B 1 35 ? 358.219 548.757 354.030 1.00 169.11 35 PRO B N 1
ATOM 2664 C CA . PRO B 1 35 ? 356.979 548.013 354.198 1.00 170.48 35 PRO B CA 1
ATOM 2665 C C . PRO B 1 35 ? 355.754 548.620 353.538 1.00 170.28 35 PRO B C 1
ATOM 2666 O O . PRO B 1 35 ? 354.799 548.970 354.234 1.00 172.32 35 PRO B O 1
ATOM 2670 N N . CYS B 1 36 ? 355.758 548.734 352.215 1.00 175.97 36 CYS B N 1
ATOM 2671 C CA . CYS B 1 36 ? 354.558 549.232 351.556 1.00 176.92 36 CYS B CA 1
ATOM 2672 C C . CYS B 1 36 ? 353.444 548.208 351.593 1.00 174.94 36 CYS B C 1
ATOM 2673 O O . CYS B 1 36 ? 353.679 547.004 351.494 1.00 176.66 36 CYS B O 1
ATOM 2676 N N . SER B 1 37 ? 352.234 548.716 351.725 1.00 144.65 37 SER B N 1
ATOM 2677 C CA . SER B 1 37 ? 351.031 547.915 351.730 1.00 144.77 37 SER B CA 1
ATOM 2678 C C . SER B 1 37 ? 350.726 547.404 350.313 1.00 147.99 37 SER B C 1
ATOM 2679 O O . SER B 1 37 ? 351.254 547.949 349.346 1.00 151.69 37 SER B O 1
ATOM 2682 N N . PRO B 1 38 ? 349.889 546.359 350.175 1.00 141.61 38 PRO B N 1
ATOM 2683 C CA . PRO B 1 38 ? 349.475 545.647 348.955 1.00 142.45 38 PRO B CA 1
ATOM 2684 C C . PRO B 1 38 ? 348.987 546.547 347.831 1.00 141.83 38 PRO B C 1
ATOM 2685 O O . PRO B 1 38 ? 349.095 546.189 346.658 1.00 142.35 38 PRO B O 1
ATOM 2689 N N . ASP B 1 39 ? 348.484 547.727 348.176 1.00 151.09 39 ASP B N 1
ATOM 2690 C CA . ASP B 1 39 ? 348.000 548.667 347.183 1.00 150.89 39 ASP B CA 1
ATOM 2691 C C . ASP B 1 39 ? 349.118 549.270 346.341 1.00 152.52 39 ASP B C 1
ATOM 2692 O O . ASP B 1 39 ? 348.857 549.916 345.330 1.00 155.53 39 ASP B O 1
ATOM 2697 N N . ALA B 1 40 ? 350.371 548.994 346.702 1.00 147.84 40 ALA B N 1
ATOM 2698 C CA . ALA B 1 40 ? 351.520 549.412 345.931 1.00 150.68 40 ALA B CA 1
ATOM 2699 C C . ALA B 1 40 ? 351.536 548.744 344.570 1.00 154.40 40 ALA B C 1
ATOM 2700 O O . ALA B 1 40 ? 352.204 549.204 343.648 1.00 153.19 40 ALA B O 1
ATOM 2702 N N . TYR B 1 41 ? 350.797 547.653 344.429 1.00 158.82 41 TYR B N 1
ATOM 2703 C CA . TYR B 1 41 ? 350.773 546.934 343.185 1.00 156.97 41 TYR B CA 1
ATOM 2704 C C . TYR B 1 41 ? 349.516 547.235 342.393 1.00 156.37 41 TYR B C 1
ATOM 2705 O O . TYR B 1 41 ? 349.243 546.589 341.382 1.00 157.40 41 TYR B O 1
ATOM 2714 N N . HIS B 1 42 ? 348.753 548.231 342.838 1.00 153.91 42 HIS B N 1
ATOM 2715 C CA . HIS B 1 42 ? 347.569 548.638 342.120 1.00 154.02 42 HIS B CA 1
ATOM 2716 C C . HIS B 1 42 ? 347.949 549.734 341.154 1.00 156.26 42 HIS B C 1
ATOM 2717 O O . HIS B 1 42 ? 348.412 550.803 341.553 1.00 157.36 42 HIS B O 1
ATOM 2724 N N . ASP B 1 43 ? 347.761 549.471 339.875 1.00 175.93 43 ASP B N 1
ATOM 2725 C CA . ASP B 1 43 ? 348.157 550.430 338.867 1.00 175.03 43 ASP B CA 1
ATOM 2726 C C . ASP B 1 43 ? 347.159 551.557 338.748 1.00 175.97 43 ASP B C 1
ATOM 2727 O O . ASP B 1 43 ? 346.260 551.519 337.909 1.00 178.31 43 ASP B O 1
ATOM 2732 N N . ASP B 1 44 ? 347.340 552.574 339.572 1.00 151.91 44 ASP B N 1
ATOM 2733 C CA . ASP B 1 44 ? 346.468 553.728 339.528 1.00 147.82 44 ASP B CA 1
ATOM 2734 C C . ASP B 1 44 ? 347.240 555.003 339.842 1.00 147.66 44 ASP B C 1
ATOM 2735 O O . ASP B 1 44 ? 348.469 554.995 339.887 1.00 150.99 44 ASP B O 1
ATOM 2740 N N . GLY B 1 45 ? 346.521 556.102 340.050 1.00 129.76 45 GLY B N 1
ATOM 2741 C CA . GLY B 1 45 ? 347.144 557.399 340.291 1.00 129.77 45 GLY B CA 1
ATOM 2742 C C . GLY B 1 45 ? 347.874 557.497 341.620 1.00 138.38 45 GLY B C 1
ATOM 2743 O O . GLY B 1 45 ? 348.662 558.422 341.841 1.00 138.79 45 GLY B O 1
ATOM 2744 N N . TRP B 1 46 ? 347.607 556.574 342.526 1.00 140.05 46 TRP B N 1
ATOM 2745 C CA . TRP B 1 46 ? 348.293 556.616 343.786 1.00 135.25 46 TRP B CA 1
ATOM 2746 C C . TRP B 1 46 ? 349.694 556.078 343.608 1.00 135.40 46 TRP B C 1
ATOM 2747 O O . TRP B 1 46 ? 349.913 554.869 343.655 1.00 136.79 46 TRP B O 1
ATOM 2758 N N . PHE B 1 47 ? 350.660 556.974 343.477 1.00 121.31 47 PHE B N 1
ATOM 2759 C CA . PHE B 1 47 ? 352.059 556.558 343.366 1.00 120.60 47 PHE B CA 1
ATOM 2760 C C . PHE B 1 47 ? 352.774 556.592 344.703 1.00 124.89 47 PHE B C 1
ATOM 2761 O O . PHE B 1 47 ? 353.970 556.856 344.778 1.00 130.90 47 PHE B O 1
ATOM 2769 N N . ILE B 1 48 ? 352.012 556.314 345.743 1.00 118.69 48 ILE B N 1
ATOM 2770 C CA . ILE B 1 48 ? 352.416 556.237 347.119 1.00 117.55 48 ILE B CA 1
ATOM 2771 C C . ILE B 1 48 ? 351.551 555.162 347.707 1.00 120.25 48 ILE B C 1
ATOM 2772 O O . ILE B 1 48 ? 350.419 554.990 347.260 1.00 127.56 48 ILE B O 1
ATOM 2777 N N . CYS B 1 49 ? 352.078 554.397 348.637 1.00 138.92 49 CYS B N 1
ATOM 2778 C CA . CYS B 1 49 ? 351.300 553.327 349.236 1.00 141.83 49 CYS B CA 1
ATOM 2779 C C . CYS B 1 49 ? 350.695 553.839 350.523 1.00 142.79 49 CYS B C 1
ATOM 2780 O O . CYS B 1 49 ? 351.253 554.739 351.151 1.00 141.78 49 CYS B O 1
ATOM 2783 N N . ASN B 1 50 ? 349.554 553.269 350.896 1.00 141.61 50 ASN B N 1
ATOM 2784 C CA . ASN B 1 50 ? 348.755 553.766 352.005 1.00 137.69 50 ASN B CA 1
ATOM 2785 C C . ASN B 1 50 ? 349.538 553.920 353.279 1.00 137.30 50 ASN B C 1
ATOM 2786 O O . ASN B 1 50 ? 349.358 554.898 353.999 1.00 137.11 50 ASN B O 1
ATOM 2791 N N . ASN B 1 51 ? 350.428 552.988 353.558 1.00 137.62 51 ASN B N 1
ATOM 2792 C CA . ASN B 1 51 ? 351.218 553.076 354.763 1.00 138.55 51 ASN B CA 1
ATOM 2793 C C . ASN B 1 51 ? 352.068 554.327 354.823 1.00 138.61 51 ASN B C 1
ATOM 2794 O O . ASN B 1 51 ? 352.287 554.870 355.904 1.00 141.88 51 ASN B O 1
ATOM 2799 N N . HIS B 1 52 ? 352.575 554.771 353.679 1.00 134.47 52 HIS B N 1
ATOM 2800 C CA . HIS B 1 52 ? 353.497 555.894 353.666 1.00 138.20 52 HIS B CA 1
ATOM 2801 C C . HIS B 1 52 ? 352.710 557.176 353.564 1.00 137.49 52 HIS B C 1
ATOM 2802 O O . HIS B 1 52 ? 353.121 558.221 354.063 1.00 138.48 52 HIS B O 1
ATOM 2809 N N . LEU B 1 53 ? 351.553 557.061 352.937 1.00 127.68 53 LEU B N 1
ATOM 2810 C CA . LEU B 1 53 ? 350.625 558.150 352.826 1.00 130.07 53 LEU B CA 1
ATOM 2811 C C . LEU B 1 53 ? 350.193 558.558 354.222 1.00 131.08 53 LEU B C 1
ATOM 2812 O O . LEU B 1 53 ? 350.144 559.738 354.562 1.00 132.09 53 LEU B O 1
ATOM 2817 N N . ILE B 1 54 ? 349.897 557.563 355.043 1.00 136.93 54 ILE B N 1
ATOM 2818 C CA . ILE B 1 54 ? 349.592 557.792 356.435 1.00 136.40 54 ILE B CA 1
ATOM 2819 C C . ILE B 1 54 ? 350.787 558.339 357.176 1.00 135.72 54 ILE B C 1
ATOM 2820 O O . ILE B 1 54 ? 350.730 559.403 357.792 1.00 134.89 54 ILE B O 1
ATOM 2825 N N . LYS B 1 55 ? 351.889 557.610 357.082 1.00 133.02 55 LYS B N 1
ATOM 2826 C CA . LYS B 1 55 ? 353.114 557.924 357.784 1.00 135.54 55 LYS B CA 1
ATOM 2827 C C . LYS B 1 55 ? 353.635 559.320 357.548 1.00 134.75 55 LYS B C 1
ATOM 2828 O O . LYS B 1 55 ? 354.106 559.975 358.478 1.00 139.82 55 LYS B O 1
ATOM 2834 N N . ARG B 1 56 ? 353.580 559.776 356.314 1.00 129.68 56 ARG B N 1
ATOM 2835 C CA . ARG B 1 56 ? 354.139 561.063 355.992 1.00 128.39 56 ARG B CA 1
ATOM 2836 C C . ARG B 1 56 ? 353.128 562.157 355.737 1.00 132.85 56 ARG B C 1
ATOM 2837 O O . ARG B 1 56 ? 353.399 563.317 356.038 1.00 136.40 56 ARG B O 1
ATOM 2845 N N . PHE B 1 57 ? 351.976 561.829 355.177 1.00 129.78 57 PHE B N 1
ATOM 2846 C CA . PHE B 1 57 ? 351.036 562.886 354.861 1.00 132.02 57 PHE B CA 1
ATOM 2847 C C . PHE B 1 57 ? 349.785 562.881 355.706 1.00 132.27 57 PHE B C 1
ATOM 2848 O O . PHE B 1 57 ? 348.939 563.758 355.542 1.00 126.10 57 PHE B O 1
ATOM 2856 N N . LYS B 1 58 ? 349.670 561.922 356.628 1.00 136.19 58 LYS B N 1
ATOM 2857 C CA . LYS B 1 58 ? 348.522 561.852 357.515 1.00 133.46 58 LYS B CA 1
ATOM 2858 C C . LYS B 1 58 ? 347.232 561.687 356.740 1.00 136.58 58 LYS B C 1
ATOM 2859 O O . LYS B 1 58 ? 346.217 562.318 357.045 1.00 143.74 58 LYS B O 1
ATOM 2865 N N . MET B 1 59 ? 347.269 560.810 355.742 1.00 130.35 59 MET B N 1
ATOM 2866 C CA . MET B 1 59 ? 346.083 560.541 354.955 1.00 131.69 59 MET B CA 1
ATOM 2867 C C . MET B 1 59 ? 345.831 559.062 354.763 1.00 130.63 59 MET B C 1
ATOM 2868 O O . MET B 1 59 ? 346.759 558.258 354.764 1.00 138.86 59 MET B O 1
ATOM 2873 N N . SER B 1 60 ? 344.572 558.716 354.554 1.00 119.37 60 SER B N 1
ATOM 2874 C CA . SER B 1 60 ? 344.180 557.336 354.305 1.00 121.81 60 SER B CA 1
ATOM 2875 C C . SER B 1 60 ? 343.411 557.223 352.994 1.00 125.56 60 SER B C 1
ATOM 2876 O O . SER B 1 60 ? 342.549 558.043 352.698 1.00 126.37 60 SER B O 1
ATOM 2879 N N . LYS B 1 61 ? 343.742 556.219 352.189 1.00 137.17 61 LYS B N 1
ATOM 2880 C CA . LYS B 1 61 ? 343.115 556.076 350.871 1.00 138.90 61 LYS B CA 1
ATOM 2881 C C . LYS B 1 61 ? 341.685 555.571 350.910 1.00 136.84 61 LYS B C 1
ATOM 2882 O O . LYS B 1 61 ? 341.403 554.526 351.497 1.00 138.22 61 LYS B O 1
ATOM 2888 N N . MET B 1 62 ? 340.793 556.285 350.230 1.00 135.68 62 MET B N 1
ATOM 2889 C CA . MET B 1 62 ? 339.398 555.887 350.139 1.00 136.73 62 MET B CA 1
ATOM 2890 C C . MET B 1 62 ? 338.794 556.127 348.754 1.00 141.08 62 MET B C 1
ATOM 2891 O O . MET B 1 62 ? 339.430 556.687 347.861 1.00 145.28 62 MET B O 1
ATOM 2896 N N . VAL B 1 63 ? 337.561 555.667 348.587 1.00 131.94 63 VAL B N 1
ATOM 2897 C CA . VAL B 1 63 ? 336.808 555.798 347.345 1.00 123.97 63 VAL B CA 1
ATOM 2898 C C . VAL B 1 63 ? 335.410 556.375 347.481 1.00 125.20 63 VAL B C 1
ATOM 2899 O O . VAL B 1 63 ? 334.690 556.063 348.420 1.00 136.64 63 VAL B O 1
ATOM 2903 N N . LEU B 1 64 ? 335.030 557.225 346.535 1.00 116.97 64 LEU B N 1
ATOM 2904 C CA . LEU B 1 64 ? 333.686 557.760 346.453 1.00 120.80 64 LEU B CA 1
ATOM 2905 C C . LEU B 1 64 ? 332.926 557.061 345.339 1.00 125.48 64 LEU B C 1
ATOM 2906 O O . LEU B 1 64 ? 333.043 557.464 344.184 1.00 135.02 64 LEU B O 1
ATOM 2911 N N . PRO B 1 65 ? 332.156 556.019 345.633 1.00 129.77 65 PRO B N 1
ATOM 2912 C CA . PRO B 1 65 ? 331.343 555.253 344.724 1.00 134.69 65 PRO B CA 1
ATOM 2913 C C . PRO B 1 65 ? 330.173 556.106 344.314 1.00 141.40 65 PRO B C 1
ATOM 2914 O O . PRO B 1 65 ? 329.094 556.001 344.887 1.00 145.85 65 PRO B O 1
ATOM 2918 N N . ILE B 1 66 ? 330.396 556.985 343.360 1.00 147.18 66 ILE B N 1
ATOM 2919 C CA . ILE B 1 66 ? 329.352 557.878 342.911 1.00 147.77 66 ILE B CA 1
ATOM 2920 C C . ILE B 1 66 ? 328.350 557.121 342.083 1.00 150.07 66 ILE B C 1
ATOM 2921 O O . ILE B 1 66 ? 328.701 556.364 341.187 1.00 147.81 66 ILE B O 1
ATOM 2926 N N . PHE B 1 67 ? 327.091 557.272 342.406 1.00 151.93 67 PHE B N 1
ATOM 2927 C CA . PHE B 1 67 ? 326.094 556.563 341.650 1.00 150.14 67 PHE B CA 1
ATOM 2928 C C . PHE B 1 67 ? 325.145 557.464 340.931 1.00 151.43 67 PHE B C 1
ATOM 2929 O O . PHE B 1 67 ? 324.867 558.577 341.381 1.00 151.84 67 PHE B O 1
ATOM 2937 N N . ASP B 1 68 ? 324.629 556.959 339.823 1.00 170.43 68 ASP B N 1
ATOM 2938 C CA . ASP B 1 68 ? 323.569 557.637 339.120 1.00 171.38 68 ASP B CA 1
ATOM 2939 C C . ASP B 1 68 ? 322.274 557.121 339.688 1.00 174.30 68 ASP B C 1
ATOM 2940 O O . ASP B 1 68 ? 322.276 556.375 340.664 1.00 178.07 68 ASP B O 1
ATOM 2945 N N . GLU B 1 69 ? 321.166 557.478 339.076 1.00 162.17 69 GLU B N 1
ATOM 2946 C CA . GLU B 1 69 ? 319.887 557.031 339.564 1.00 159.59 69 GLU B CA 1
ATOM 2947 C C . GLU B 1 69 ? 319.329 555.862 338.770 1.00 160.54 69 GLU B C 1
ATOM 2948 O O . GLU B 1 69 ? 318.113 555.684 338.708 1.00 162.77 69 GLU B O 1
ATOM 2954 N N . ASP B 1 70 ? 320.200 555.067 338.157 1.00 183.58 70 ASP B N 1
ATOM 2955 C CA . ASP B 1 70 ? 319.735 553.957 337.354 1.00 184.10 70 ASP B CA 1
ATOM 2956 C C . ASP B 1 70 ? 320.813 552.924 337.068 1.00 188.47 70 ASP B C 1
ATOM 2957 O O . ASP B 1 70 ? 321.215 552.732 335.920 1.00 194.55 70 ASP B O 1
ATOM 2962 N N . ASP B 1 71 ? 321.240 552.243 338.115 1.00 204.47 71 ASP B N 1
ATOM 2963 C CA . ASP B 1 71 ? 322.175 551.129 338.040 1.00 207.39 71 ASP B CA 1
ATOM 2964 C C . ASP B 1 71 ? 323.591 551.376 337.504 1.00 208.09 71 ASP B C 1
ATOM 2965 O O . ASP B 1 71 ? 324.211 550.434 337.010 1.00 209.67 71 ASP B O 1
ATOM 2970 N N . ASN B 1 72 ? 324.148 552.578 337.650 1.00 183.10 72 ASN B N 1
ATOM 2971 C CA . ASN B 1 72 ? 325.547 552.726 337.250 1.00 178.20 72 ASN B CA 1
ATOM 2972 C C . ASN B 1 72 ? 326.391 553.291 338.373 1.00 176.93 72 ASN B C 1
ATOM 2973 O O . ASN B 1 72 ? 326.031 554.263 339.042 1.00 175.11 72 ASN B O 1
ATOM 2978 N N . GLN B 1 73 ? 327.539 552.658 338.556 1.00 170.31 73 GLN B N 1
ATOM 2979 C CA . GLN B 1 73 ? 328.496 553.022 339.575 1.00 168.07 73 GLN B CA 1
ATOM 2980 C C . GLN B 1 73 ? 329.682 553.742 338.976 1.00 167.29 73 GLN B C 1
ATOM 2981 O O . GLN B 1 73 ? 330.133 553.432 337.875 1.00 168.66 73 GLN B O 1
ATOM 2987 N N . PHE B 1 74 ? 330.173 554.717 339.704 1.00 138.11 74 PHE B N 1
ATOM 2988 C CA . PHE B 1 74 ? 331.273 555.547 339.283 1.00 135.18 74 PHE B CA 1
ATOM 2989 C C . PHE B 1 74 ? 332.213 555.869 340.424 1.00 139.77 74 PHE B C 1
ATOM 2990 O O . PHE B 1 74 ? 332.038 556.867 341.116 1.00 143.79 74 PHE B O 1
ATOM 2998 N N . LYS B 1 75 ? 333.244 555.056 340.599 1.00 146.29 75 LYS B N 1
ATOM 2999 C CA . LYS B 1 75 ? 334.166 555.299 341.694 1.00 147.38 75 LYS B CA 1
ATOM 3000 C C . LYS B 1 75 ? 335.144 556.420 341.411 1.00 141.53 75 LYS B C 1
ATOM 3001 O O . LYS B 1 75 ? 335.490 556.699 340.264 1.00 145.11 75 LYS B O 1
ATOM 3007 N N . MET B 1 76 ? 335.586 557.059 342.483 1.00 131.16 76 MET B N 1
ATOM 3008 C CA . MET B 1 76 ? 336.521 558.169 342.427 1.00 129.13 76 MET B CA 1
ATOM 3009 C C . MET B 1 76 ? 337.410 558.154 343.657 1.00 136.97 76 MET B C 1
ATOM 3010 O O . MET B 1 76 ? 336.966 557.822 344.745 1.00 143.40 76 MET B O 1
ATOM 3015 N N . THR B 1 77 ? 338.676 558.491 343.513 1.00 127.92 77 THR B N 1
ATOM 3016 C CA . THR B 1 77 ? 339.536 558.425 344.684 1.00 127.50 77 THR B CA 1
ATOM 3017 C C . THR B 1 77 ? 339.389 559.629 345.591 1.00 127.09 77 THR B C 1
ATOM 3018 O O . THR B 1 77 ? 339.082 560.732 345.138 1.00 127.00 77 THR B O 1
ATOM 3022 N N . ILE B 1 78 ? 339.656 559.410 346.870 1.00 131.15 78 ILE B N 1
ATOM 3023 C CA . ILE B 1 78 ? 339.638 560.459 347.875 1.00 129.37 78 ILE B CA 1
ATOM 3024 C C . ILE B 1 78 ? 340.403 560.025 349.108 1.00 129.55 78 ILE B C 1
ATOM 3025 O O . ILE B 1 78 ? 340.383 558.858 349.470 1.00 129.84 78 ILE B O 1
ATOM 3030 N N . ALA B 1 79 ? 341.052 560.950 349.776 1.00 126.32 79 ALA B N 1
ATOM 3031 C CA . ALA B 1 79 ? 341.732 560.600 351.002 1.00 124.61 79 ALA B CA 1
ATOM 3032 C C . ALA B 1 79 ? 340.937 561.024 352.218 1.00 127.15 79 ALA B C 1
ATOM 3033 O O . ALA B 1 79 ? 340.040 561.862 352.135 1.00 132.31 79 ALA B O 1
ATOM 3035 N N . ARG B 1 80 ? 341.309 560.457 353.352 1.00 123.44 80 ARG B N 1
ATOM 3036 C CA . ARG B 1 80 ? 340.744 560.756 354.655 1.00 120.98 80 ARG B CA 1
ATOM 3037 C C . ARG B 1 80 ? 341.779 561.382 355.572 1.00 124.30 80 ARG B C 1
ATOM 3038 O O . ARG B 1 80 ? 342.933 560.961 355.577 1.00 127.46 80 ARG B O 1
ATOM 3046 N N . HIS B 1 81 ? 341.378 562.381 356.354 1.00 136.80 81 HIS B N 1
ATOM 3047 C CA . HIS B 1 81 ? 342.315 563.040 357.260 1.00 134.22 81 HIS B CA 1
ATOM 3048 C C . HIS B 1 81 ? 342.670 562.235 358.469 1.00 132.82 81 HIS B C 1
ATOM 3049 O O . HIS B 1 81 ? 341.808 561.607 359.085 1.00 141.11 81 HIS B O 1
ATOM 3056 N N . LEU B 1 82 ? 343.922 562.337 358.877 1.00 119.68 82 LEU B N 1
ATOM 3057 C CA . LEU B 1 82 ? 344.346 561.731 360.115 1.00 128.54 82 LEU B CA 1
ATOM 3058 C C . LEU B 1 82 ? 344.845 562.806 361.068 1.00 132.31 82 LEU B C 1
ATOM 3059 O O . LEU B 1 82 ? 345.830 562.619 361.781 1.00 140.16 82 LEU B O 1
ATOM 3064 N N . VAL B 1 83 ? 344.146 563.936 361.066 1.00 136.65 83 VAL B N 1
ATOM 3065 C CA . VAL B 1 83 ? 344.457 565.072 361.918 1.00 142.26 83 VAL B CA 1
ATOM 3066 C C . VAL B 1 83 ? 343.281 565.347 362.841 1.00 145.95 83 VAL B C 1
ATOM 3067 O O . VAL B 1 83 ? 342.140 565.406 362.384 1.00 148.93 83 VAL B O 1
ATOM 3071 N N . GLY B 1 84 ? 343.550 565.483 364.139 1.00 152.66 84 GLY B N 1
ATOM 3072 C CA . GLY B 1 84 ? 342.498 565.702 365.132 1.00 150.24 84 GLY B CA 1
ATOM 3073 C C . GLY B 1 84 ? 342.010 567.147 365.154 1.00 150.54 84 GLY B C 1
ATOM 3074 O O . GLY B 1 84 ? 342.312 567.928 364.253 1.00 155.94 84 GLY B O 1
ATOM 3075 N N . ASN B 1 85 ? 341.244 567.499 366.179 1.00 140.16 85 ASN B N 1
ATOM 3076 C CA . ASN B 1 85 ? 340.686 568.843 366.286 1.00 142.75 85 ASN B CA 1
ATOM 3077 C C . ASN B 1 85 ? 341.444 569.778 367.221 1.00 142.99 85 ASN B C 1
ATOM 3078 O O . ASN B 1 85 ? 340.934 570.845 367.564 1.00 142.81 85 ASN B O 1
ATOM 3083 N N . LYS B 1 86 ? 342.639 569.392 367.654 1.00 143.05 86 LYS B N 1
ATOM 3084 C CA . LYS B 1 86 ? 343.399 570.239 368.566 1.00 142.70 86 LYS B CA 1
ATOM 3085 C C . LYS B 1 86 ? 344.714 570.702 367.955 1.00 147.17 86 LYS B C 1
ATOM 3086 O O . LYS B 1 86 ? 345.266 571.728 368.354 1.00 152.96 86 LYS B O 1
ATOM 3092 N N . GLU B 1 87 ? 345.195 569.938 366.985 1.00 151.38 87 GLU B N 1
ATOM 3093 C CA . GLU B 1 87 ? 346.431 570.196 366.263 1.00 149.85 87 GLU B CA 1
ATOM 3094 C C . GLU B 1 87 ? 346.396 571.498 365.501 1.00 149.34 87 GLU B C 1
ATOM 3095 O O . GLU B 1 87 ? 345.334 571.950 365.079 1.00 148.79 87 GLU B O 1
ATOM 3101 N N . ARG B 1 88 ? 347.552 572.107 365.318 1.00 149.85 88 ARG B N 1
ATOM 3102 C CA . ARG B 1 88 ? 347.612 573.340 364.559 1.00 151.60 88 ARG B CA 1
ATOM 3103 C C . ARG B 1 88 ? 349.000 573.576 363.996 1.00 153.42 88 ARG B C 1
ATOM 3104 O O . ARG B 1 88 ? 349.969 572.926 364.394 1.00 154.62 88 ARG B O 1
ATOM 3112 N N . GLY B 1 89 ? 349.083 574.502 363.053 1.00 148.97 89 GLY B N 1
ATOM 3113 C CA . GLY B 1 89 ? 350.344 574.818 362.417 1.00 148.73 89 GLY B CA 1
ATOM 3114 C C . GLY B 1 89 ? 350.798 573.624 361.622 1.00 147.08 89 GLY B C 1
ATOM 3115 O O . GLY B 1 89 ? 350.006 573.021 360.899 1.00 144.02 89 GLY B O 1
ATOM 3116 N N . ILE B 1 90 ? 352.056 573.248 361.802 1.00 149.12 90 ILE B N 1
ATOM 3117 C CA . ILE B 1 90 ? 352.640 572.126 361.087 1.00 149.29 90 ILE B CA 1
ATOM 3118 C C . ILE B 1 90 ? 352.059 570.782 361.487 1.00 149.03 90 ILE B C 1
ATOM 3119 O O . ILE B 1 90 ? 352.293 569.779 360.813 1.00 148.88 90 ILE B O 1
ATOM 3124 N N . LYS B 1 91 ? 351.283 570.749 362.562 1.00 142.03 91 LYS B N 1
ATOM 3125 C CA . LYS B 1 91 ? 350.658 569.520 362.978 1.00 140.86 91 LYS B CA 1
ATOM 3126 C C . LYS B 1 91 ? 349.420 569.285 362.138 1.00 140.32 91 LYS B C 1
ATOM 3127 O O . LYS B 1 91 ? 348.957 568.152 361.991 1.00 141.88 91 LYS B O 1
ATOM 3133 N N . ARG B 1 92 ? 348.899 570.362 361.571 1.00 137.66 92 ARG B N 1
ATOM 3134 C CA . ARG B 1 92 ? 347.703 570.319 360.775 1.00 138.73 92 ARG B CA 1
ATOM 3135 C C . ARG B 1 92 ? 348.020 570.338 359.280 1.00 139.85 92 ARG B C 1
ATOM 3136 O O . ARG B 1 92 ? 347.256 569.799 358.478 1.00 137.31 92 ARG B O 1
ATOM 3144 N N . ILE B 1 93 ? 349.152 570.936 358.904 1.00 138.78 93 ILE B N 1
ATOM 3145 C CA . ILE B 1 93 ? 349.563 570.918 357.500 1.00 133.63 93 ILE B CA 1
ATOM 3146 C C . ILE B 1 93 ? 349.750 569.484 357.023 1.00 130.61 93 ILE B C 1
ATOM 3147 O O . ILE B 1 93 ? 350.495 568.710 357.625 1.00 132.72 93 ILE B O 1
ATOM 3152 N N . LEU B 1 94 ? 349.054 569.141 355.951 1.00 134.47 94 LEU B N 1
ATOM 3153 C CA . LEU B 1 94 ? 349.085 567.813 355.348 1.00 135.08 94 LEU B CA 1
ATOM 3154 C C . LEU B 1 94 ? 350.208 567.654 354.350 1.00 138.80 94 LEU B C 1
ATOM 3155 O O . LEU B 1 94 ? 351.030 566.744 354.460 1.00 139.42 94 LEU B O 1
ATOM 3160 N N . ILE B 1 95 ? 350.226 568.543 353.365 1.00 133.32 95 ILE B N 1
ATOM 3161 C CA . ILE B 1 95 ? 351.256 568.537 352.343 1.00 131.71 95 ILE B CA 1
ATOM 3162 C C . ILE B 1 95 ? 351.879 569.903 352.265 1.00 131.89 95 ILE B C 1
ATOM 3163 O O . ILE B 1 95 ? 351.319 570.795 351.637 1.00 133.89 95 ILE B O 1
ATOM 3168 N N . PRO B 1 96 ? 353.031 570.102 352.872 1.00 129.65 96 PRO B N 1
ATOM 3169 C CA . PRO B 1 96 ? 353.728 571.352 352.970 1.00 130.39 96 PRO B CA 1
ATOM 3170 C C . PRO B 1 96 ? 354.308 571.745 351.650 1.00 128.56 96 PRO B C 1
ATOM 3171 O O . PRO B 1 96 ? 354.629 570.897 350.818 1.00 129.67 96 PRO B O 1
ATOM 3175 N N . SER B 1 97 ? 354.463 573.040 351.466 1.00 144.19 97 SER B N 1
ATOM 3176 C CA . SER B 1 97 ? 355.057 573.560 350.253 1.00 146.01 97 SER B CA 1
ATOM 3177 C C . SER B 1 97 ? 356.545 573.320 350.257 1.00 147.82 97 SER B C 1
ATOM 3178 O O . SER B 1 97 ? 357.134 572.937 351.269 1.00 152.57 97 SER B O 1
ATOM 3181 N N . ALA B 1 98 ? 357.172 573.642 349.141 1.00 138.79 98 ALA B N 1
ATOM 3182 C CA . ALA B 1 98 ? 358.611 573.530 349.000 1.00 139.36 98 ALA B CA 1
ATOM 3183 C C . ALA B 1 98 ? 359.353 574.514 349.901 1.00 140.50 98 ALA B C 1
ATOM 3184 O O . ALA B 1 98 ? 360.566 574.398 350.072 1.00 140.40 98 AL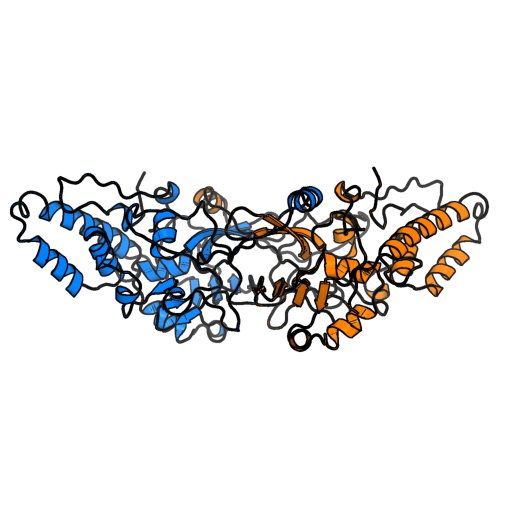A B O 1
ATOM 3186 N N . THR B 1 99 ? 358.644 575.494 350.462 1.00 141.48 99 THR B N 1
ATOM 3187 C CA . THR B 1 99 ? 359.272 576.482 351.299 1.00 141.46 99 THR B CA 1
ATOM 3188 C C . THR B 1 99 ? 359.236 576.093 352.766 1.00 139.60 99 THR B C 1
ATOM 3189 O O . THR B 1 99 ? 359.845 576.771 353.592 1.00 140.23 99 THR B O 1
ATOM 3193 N N . ASN B 1 100 ? 358.518 575.026 353.112 1.00 146.51 100 ASN B N 1
ATOM 3194 C CA . ASN B 1 100 ? 358.453 574.666 354.517 1.00 146.85 100 ASN B CA 1
ATOM 3195 C C . ASN B 1 100 ? 358.437 573.179 354.809 1.00 148.76 100 ASN B C 1
ATOM 3196 O O . ASN B 1 100 ? 358.420 572.799 355.976 1.00 147.93 100 ASN B O 1
ATOM 3201 N N . TYR B 1 101 ? 358.475 572.331 353.788 1.00 148.63 101 TYR B N 1
ATOM 3202 C CA . TYR B 1 101 ? 358.486 570.891 354.026 1.00 147.82 101 TYR B CA 1
ATOM 3203 C C . TYR B 1 101 ? 359.676 570.441 354.849 1.00 145.86 101 TYR B C 1
ATOM 3204 O O . TYR B 1 101 ? 359.602 569.451 355.564 1.00 147.42 101 TYR B O 1
ATOM 3213 N N . GLN B 1 102 ? 360.775 571.179 354.778 1.00 161.69 102 GLN B N 1
ATOM 3214 C CA . GLN B 1 102 ? 361.960 570.848 355.544 1.00 164.07 102 GLN B CA 1
ATOM 3215 C C . GLN B 1 102 ? 361.811 571.213 357.019 1.00 163.38 102 GLN B C 1
ATOM 3216 O O . GLN B 1 102 ? 362.647 570.841 357.842 1.00 161.39 102 GLN B O 1
ATOM 3222 N N . ASP B 1 103 ? 360.754 571.949 357.349 1.00 158.82 103 ASP B N 1
ATOM 3223 C CA . ASP B 1 103 ? 360.455 572.324 358.711 1.00 154.94 103 ASP B CA 1
ATOM 3224 C C . ASP B 1 103 ? 359.382 571.402 359.247 1.00 152.49 103 ASP B C 1
ATOM 3225 O O . ASP B 1 103 ? 359.385 571.040 360.423 1.00 150.91 103 ASP B O 1
ATOM 3230 N N . VAL B 1 104 ? 358.472 571.012 358.361 1.00 135.66 104 VAL B N 1
ATOM 3231 C CA . VAL B 1 104 ? 357.397 570.104 358.705 1.00 134.40 104 VAL B CA 1
ATOM 3232 C C . VAL B 1 104 ? 357.918 568.698 358.865 1.00 133.39 104 VAL B C 1
ATOM 3233 O O . VAL B 1 104 ? 357.645 568.032 359.864 1.00 138.35 104 VAL B O 1
ATOM 3237 N N . PHE B 1 105 ? 358.674 568.244 357.887 1.00 131.94 105 PHE B N 1
ATOM 3238 C CA . PHE B 1 105 ? 359.286 566.944 357.964 1.00 133.16 105 PHE B CA 1
ATOM 3239 C C . PHE B 1 105 ? 360.629 567.061 358.629 1.00 138.74 105 PHE B C 1
ATOM 3240 O O . PHE B 1 105 ? 361.514 567.757 358.135 1.00 143.40 105 PHE B O 1
ATOM 3248 N N . ASN B 1 106 ? 360.813 566.365 359.735 1.00 152.86 106 ASN B N 1
ATOM 3249 C CA . ASN B 1 106 ? 362.097 566.403 360.408 1.00 157.46 106 ASN B CA 1
ATOM 3250 C C . ASN B 1 106 ? 363.046 565.448 359.726 1.00 156.23 106 ASN B C 1
ATOM 3251 O O . ASN B 1 106 ? 363.281 564.329 360.177 1.00 157.51 106 ASN B O 1
ATOM 3256 N N . LEU B 1 107 ? 363.583 565.930 358.618 1.00 145.84 107 LEU B N 1
ATOM 3257 C CA . LEU B 1 107 ? 364.439 565.194 357.717 1.00 147.90 107 LEU B CA 1
ATOM 3258 C C . LEU B 1 107 ? 365.692 564.690 358.393 1.00 149.23 107 LEU B C 1
ATOM 3259 O O . LEU B 1 107 ? 366.192 563.614 358.077 1.00 152.13 107 LEU B O 1
ATOM 3264 N N . ASN B 1 108 ? 366.172 565.433 359.372 1.00 147.97 108 ASN B N 1
ATOM 3265 C CA . ASN B 1 108 ? 367.369 565.056 360.087 1.00 147.99 108 ASN B CA 1
ATOM 3266 C C . ASN B 1 108 ? 367.190 563.827 360.973 1.00 144.46 108 ASN B C 1
ATOM 3267 O O . ASN B 1 108 ? 368.173 563.304 361.497 1.00 145.42 108 ASN B O 1
ATOM 3272 N N . SER B 1 109 ? 365.954 563.357 361.144 1.00 140.93 109 SER B N 1
ATOM 3273 C CA . SER B 1 109 ? 365.713 562.189 361.962 1.00 145.75 109 SER B CA 1
ATOM 3274 C C . SER B 1 109 ? 365.257 561.011 361.130 1.00 143.52 109 SER B C 1
ATOM 3275 O O . SER B 1 109 ? 364.814 560.002 361.679 1.00 145.55 109 SER B O 1
ATOM 3278 N N . MET B 1 110 ? 365.359 561.117 359.812 1.00 135.88 110 MET B N 1
ATOM 3279 C CA . MET B 1 110 ? 364.917 560.016 358.981 1.00 138.20 110 MET B CA 1
ATOM 3280 C C . MET B 1 110 ? 366.046 559.581 358.062 1.00 144.03 110 MET B C 1
ATOM 3281 O O . MET B 1 110 ? 367.114 560.194 358.063 1.00 147.43 110 MET B O 1
ATOM 3286 N N . MET B 1 111 ? 365.840 558.491 357.328 1.00 155.76 111 MET B N 1
ATOM 3287 C CA . MET B 1 111 ? 366.905 557.915 356.515 1.00 154.96 111 MET B CA 1
ATOM 3288 C C . MET B 1 111 ? 367.294 558.813 355.372 1.00 154.85 111 MET B C 1
ATOM 3289 O O . MET B 1 111 ? 366.473 559.560 354.853 1.00 156.27 111 MET B O 1
ATOM 3294 N N . GLN B 1 112 ? 368.552 558.743 354.973 1.00 155.51 112 GLN B N 1
ATOM 3295 C CA . GLN B 1 112 ? 369.046 559.607 353.925 1.00 156.73 112 GLN B CA 1
ATOM 3296 C C . GLN B 1 112 ? 368.419 559.245 352.602 1.00 156.54 112 GLN B C 1
ATOM 3297 O O . GLN B 1 112 ? 368.218 560.111 351.755 1.00 156.97 112 GLN B O 1
ATOM 3303 N N . ALA B 1 113 ? 368.084 557.971 352.431 1.00 138.57 113 ALA B N 1
ATOM 3304 C CA . ALA B 1 113 ? 367.418 557.530 351.222 1.00 137.82 113 ALA B CA 1
ATOM 3305 C C . ALA B 1 113 ? 366.075 558.219 351.082 1.00 142.80 113 ALA B C 1
ATOM 3306 O O . ALA B 1 113 ? 365.720 558.681 350.000 1.00 148.01 113 ALA B O 1
ATOM 3308 N N . GLU B 1 114 ? 365.322 558.293 352.169 1.00 148.33 114 GLU B N 1
ATOM 3309 C CA . GLU B 1 114 ? 364.039 558.952 352.092 1.00 147.55 114 GLU B CA 1
ATOM 3310 C C . GLU B 1 114 ? 364.168 560.462 352.122 1.00 149.00 114 GLU B C 1
ATOM 3311 O O . GLU B 1 114 ? 363.316 561.150 351.563 1.00 155.89 114 GLU B O 1
ATOM 3317 N N . GLN B 1 115 ? 365.254 560.985 352.702 1.00 136.96 115 GLN B N 1
ATOM 3318 C CA . GLN B 1 115 ? 365.484 562.422 352.651 1.00 138.22 115 GLN B CA 1
ATOM 3319 C C . GLN B 1 115 ? 365.660 562.811 351.214 1.00 141.69 115 GLN B C 1
ATOM 3320 O O . GLN B 1 115 ? 365.052 563.772 350.745 1.00 143.49 115 GLN B O 1
ATOM 3326 N N . LEU B 1 116 ? 366.468 562.019 350.515 1.00 141.18 116 LEU B N 1
ATOM 3327 C CA . LEU B 1 116 ? 366.732 562.194 349.108 1.00 141.70 116 LEU B CA 1
ATOM 3328 C C . LEU B 1 116 ? 365.445 562.254 348.348 1.00 141.37 116 LEU B C 1
ATOM 3329 O O . LEU B 1 116 ? 365.229 563.189 347.582 1.00 143.39 116 LEU B O 1
ATOM 3334 N N . ILE B 1 117 ? 364.581 561.272 348.583 1.00 127.12 117 ILE B N 1
ATOM 3335 C CA . ILE B 1 117 ? 363.309 561.215 347.904 1.00 122.34 117 ILE B CA 1
ATOM 3336 C C . ILE B 1 117 ? 362.498 562.467 348.122 1.00 122.79 117 ILE B C 1
ATOM 3337 O O . ILE B 1 117 ? 361.947 563.002 347.165 1.00 131.05 117 ILE B O 1
ATOM 3342 N N . PHE B 1 118 ? 362.435 562.957 349.355 1.00 126.57 118 PHE B N 1
ATOM 3343 C CA . PHE B 1 118 ? 361.697 564.186 349.601 1.00 130.02 118 PHE B CA 1
ATOM 3344 C C . PHE B 1 118 ? 362.301 565.364 348.882 1.00 133.90 118 PHE B C 1
ATOM 3345 O O . PHE B 1 118 ? 361.577 566.216 348.374 1.00 141.25 118 PHE B O 1
ATOM 3353 N N . HIS B 1 119 ? 363.615 565.408 348.785 1.00 143.06 119 HIS B N 1
ATOM 3354 C CA . HIS B 1 119 ? 364.220 566.529 348.112 1.00 143.77 119 HIS B CA 1
ATOM 3355 C C . HIS B 1 119 ? 363.979 566.423 346.627 1.00 146.33 119 HIS B C 1
ATOM 3356 O O . HIS B 1 119 ? 363.842 567.428 345.940 1.00 149.13 119 HIS B O 1
ATOM 3363 N N . LEU B 1 120 ? 363.884 565.207 346.117 1.00 143.78 120 LEU B N 1
ATOM 3364 C CA . LEU B 1 120 ? 363.577 565.046 344.716 1.00 143.17 120 LEU B CA 1
ATOM 3365 C C . LEU B 1 120 ? 362.149 565.491 344.457 1.00 145.39 120 LEU B C 1
ATOM 3366 O O . LEU B 1 120 ? 361.882 566.221 343.505 1.00 147.63 120 LEU B O 1
ATOM 3371 N N . ILE B 1 121 ? 361.248 565.131 345.362 1.00 132.78 121 ILE B N 1
ATOM 3372 C CA . ILE B 1 121 ? 359.854 565.530 345.274 1.00 124.78 121 ILE B CA 1
ATOM 3373 C C . ILE B 1 121 ? 359.688 567.033 345.290 1.00 125.62 121 ILE B C 1
ATOM 3374 O O . ILE B 1 121 ? 358.869 567.577 344.552 1.00 127.30 121 ILE B O 1
ATOM 3379 N N . TYR B 1 122 ? 360.463 567.708 346.122 1.00 145.47 122 TYR B N 1
ATOM 3380 C CA . TYR B 1 122 ? 360.386 569.151 346.204 1.00 144.92 122 TYR B CA 1
ATOM 3381 C C . TYR B 1 122 ? 361.494 569.869 345.435 1.00 147.42 122 TYR B C 1
ATOM 3382 O O . TYR B 1 122 ? 361.715 571.061 345.647 1.00 149.29 122 TYR B O 1
ATOM 3391 N N . ASN B 1 123 ? 362.183 569.155 344.545 1.00 149.11 123 ASN B N 1
ATOM 3392 C CA . ASN B 1 123 ? 363.225 569.726 343.695 1.00 144.98 123 ASN B CA 1
ATOM 3393 C C . ASN B 1 123 ? 364.361 570.435 344.429 1.00 144.87 123 ASN B C 1
ATOM 3394 O O . ASN B 1 123 ? 364.947 571.382 343.904 1.00 140.05 123 ASN B O 1
ATOM 3399 N N . ASN B 1 124 ? 364.717 569.968 345.614 1.00 155.74 124 ASN B N 1
ATOM 3400 C CA . ASN B 1 124 ? 365.796 570.595 346.348 1.00 154.31 124 ASN B CA 1
ATOM 3401 C C . ASN B 1 124 ? 367.111 569.977 345.976 1.00 159.25 124 ASN B C 1
ATOM 3402 O O . ASN B 1 124 ? 367.678 569.194 346.737 1.00 161.57 124 ASN B O 1
ATOM 3407 N N . GLU B 1 125 ? 367.608 570.388 344.821 1.00 170.17 125 GLU B N 1
ATOM 3408 C CA . GLU B 1 125 ? 368.833 569.866 344.255 1.00 169.35 125 GLU B CA 1
ATOM 3409 C C . GLU B 1 125 ? 370.042 570.128 345.114 1.00 169.22 125 GLU B C 1
ATOM 3410 O O . GLU B 1 125 ? 370.986 569.344 345.102 1.00 168.20 125 GLU B O 1
ATOM 3416 N N . ASN B 1 126 ? 370.029 571.223 345.854 1.00 160.28 126 ASN B N 1
ATOM 3417 C CA . ASN B 1 126 ? 371.149 571.529 346.709 1.00 157.18 126 ASN B CA 1
ATOM 3418 C C . ASN B 1 126 ? 371.292 570.463 347.770 1.00 156.82 126 ASN B C 1
ATOM 3419 O O . ASN B 1 126 ? 372.397 569.987 348.036 1.00 157.73 126 ASN B O 1
ATOM 3424 N N . ALA B 1 127 ? 370.167 570.075 348.358 1.00 154.41 127 ALA B N 1
ATOM 3425 C CA . ALA B 1 127 ? 370.166 569.034 349.364 1.00 154.36 127 ALA B CA 1
ATOM 3426 C C . ALA B 1 127 ? 370.474 567.688 348.750 1.00 154.03 127 ALA B C 1
ATOM 3427 O O . ALA B 1 127 ? 371.186 566.887 349.349 1.00 156.77 127 ALA B O 1
ATOM 3429 N N . VAL B 1 128 ? 369.968 567.451 347.543 1.00 147.63 128 VAL B N 1
ATOM 3430 C CA . VAL B 1 128 ? 370.258 566.219 346.829 1.00 149.87 128 VAL B CA 1
ATOM 3431 C C . VAL B 1 128 ? 371.752 566.045 346.653 1.00 155.84 128 VAL B C 1
ATOM 3432 O O . VAL B 1 128 ? 372.304 564.974 346.924 1.00 156.91 128 VAL B O 1
ATOM 3436 N N . ASN B 1 129 ? 372.399 567.114 346.216 1.00 165.90 129 ASN B N 1
ATOM 3437 C CA . ASN B 1 129 ? 373.826 567.124 346.019 1.00 164.49 129 ASN B CA 1
ATOM 3438 C C . ASN B 1 129 ? 374.568 567.018 347.332 1.00 165.13 129 ASN B C 1
ATOM 3439 O O . ASN B 1 129 ? 375.611 566.374 347.396 1.00 166.33 129 ASN B O 1
ATOM 3444 N N . THR B 1 130 ? 374.019 567.621 348.383 1.00 161.92 130 THR B N 1
ATOM 3445 C CA . THR B 1 130 ? 374.625 567.559 349.697 1.00 161.99 130 THR B CA 1
ATOM 3446 C C . THR B 1 130 ? 374.689 566.133 350.199 1.00 161.36 130 THR B C 1
ATOM 3447 O O . THR B 1 130 ? 375.716 565.708 350.729 1.00 166.35 130 THR B O 1
ATOM 3451 N N . ILE B 1 131 ? 373.598 565.396 350.017 1.00 151.93 131 ILE B N 1
ATOM 3452 C CA . ILE B 1 131 ? 373.543 564.003 350.419 1.00 150.91 131 ILE B CA 1
ATOM 3453 C C . ILE B 1 131 ? 374.593 563.218 349.681 1.00 155.59 131 ILE B C 1
ATOM 3454 O O . ILE B 1 131 ? 375.362 562.475 350.293 1.00 161.34 131 ILE B O 1
ATOM 3459 N N . CYS B 1 132 ? 374.629 563.407 348.368 1.00 166.49 132 CYS B N 1
ATOM 3460 C CA . CYS B 1 132 ? 375.603 562.763 347.514 1.00 168.02 132 CYS B CA 1
ATOM 3461 C C . CYS B 1 132 ? 377.013 562.991 348.034 1.00 174.34 132 CYS B C 1
ATOM 3462 O O . CYS B 1 132 ? 377.749 562.032 348.275 1.00 179.62 132 CYS B O 1
ATOM 3465 N N . ASP B 1 133 ? 377.375 564.261 348.200 1.00 181.25 133 ASP B N 1
ATOM 3466 C CA . ASP B 1 133 ? 378.697 564.648 348.659 1.00 181.37 133 ASP B CA 1
ATOM 3467 C C . ASP B 1 133 ? 379.086 564.019 349.971 1.00 176.86 133 ASP B C 1
ATOM 3468 O O . ASP B 1 133 ? 380.209 563.547 350.116 1.00 177.76 133 ASP B O 1
ATOM 3473 N N . ASN B 1 134 ? 378.171 563.981 350.923 1.00 154.60 134 ASN B N 1
ATOM 3474 C CA . ASN B 1 134 ? 378.491 563.385 352.202 1.00 154.05 134 ASN B CA 1
ATOM 3475 C C . ASN B 1 134 ? 378.777 561.902 352.070 1.00 152.82 134 ASN B C 1
ATOM 3476 O O . ASN B 1 134 ? 379.643 561.364 352.759 1.00 155.30 134 ASN B O 1
ATOM 3481 N N . LEU B 1 135 ? 378.068 561.245 351.168 1.00 159.10 135 LEU B N 1
ATOM 3482 C CA . LEU B 1 135 ? 378.243 559.824 350.961 1.00 159.60 135 LEU B CA 1
ATOM 3483 C C . LEU B 1 135 ? 379.451 559.466 350.113 1.00 162.71 135 LEU B C 1
ATOM 3484 O O . LEU B 1 135 ? 379.941 558.343 350.195 1.00 162.49 135 LEU B O 1
ATOM 3489 N N . LYS B 1 136 ? 379.968 560.422 349.342 1.00 173.44 136 LYS B N 1
ATOM 3490 C CA . LYS B 1 136 ? 381.169 560.181 348.545 1.00 172.04 136 LYS B CA 1
ATOM 3491 C C . LYS B 1 136 ? 382.351 559.729 349.378 1.00 170.98 136 LYS B C 1
ATOM 3492 O O . LYS B 1 136 ? 383.135 558.874 348.963 1.00 170.04 136 LYS B O 1
ATOM 3498 N N . TYR B 1 137 ? 382.487 560.296 350.561 1.00 172.52 137 TYR B N 1
ATOM 3499 C CA . TYR B 1 137 ? 383.649 560.028 351.378 1.00 171.58 137 TYR B CA 1
ATOM 3500 C C . TYR B 1 137 ? 383.511 558.822 352.271 1.00 170.94 137 TYR B C 1
ATOM 3501 O O . TYR B 1 137 ? 383.408 558.950 353.490 1.00 169.52 137 TYR B O 1
ATOM 3510 N N . THR B 1 138 ? 383.537 557.642 351.667 1.00 172.64 138 THR B N 1
ATOM 3511 C CA . THR B 1 138 ? 383.488 556.432 352.465 1.00 175.39 138 THR B CA 1
ATOM 3512 C C . THR B 1 138 ? 384.133 555.233 351.793 1.00 174.70 138 THR B C 1
ATOM 3513 O O . THR B 1 138 ? 384.474 555.246 350.610 1.00 169.81 138 THR B O 1
ATOM 3517 N N . GLU B 1 139 ? 384.275 554.194 352.599 1.00 183.13 139 GLU B N 1
ATOM 3518 C CA . GLU B 1 139 ? 384.990 552.963 352.298 1.00 181.93 139 GLU B CA 1
ATOM 3519 C C . GLU B 1 139 ? 384.478 552.199 351.106 1.00 179.02 139 GLU B C 1
ATOM 3520 O O . GLU B 1 139 ? 385.262 551.607 350.364 1.00 179.25 139 GLU B O 1
ATOM 3526 N N . GLY B 1 140 ? 383.177 552.198 350.912 1.00 167.64 140 GLY B N 1
ATOM 3527 C CA . GLY B 1 140 ? 382.625 551.465 349.800 1.00 166.93 140 GLY B CA 1
ATOM 3528 C C . GLY B 1 140 ? 381.753 552.347 3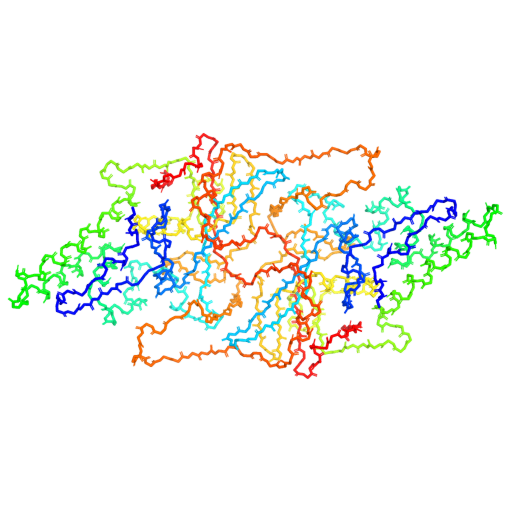48.950 1.00 169.17 140 GLY B C 1
ATOM 3529 O O . GLY B 1 140 ? 380.768 551.874 348.387 1.00 168.37 140 GLY B O 1
ATOM 3530 N N . PHE B 1 141 ? 382.116 553.626 348.827 1.00 170.80 141 PHE B N 1
ATOM 3531 C CA . PHE B 1 141 ? 381.316 554.502 347.992 1.00 171.33 141 PHE B CA 1
ATOM 3532 C C . PHE B 1 141 ? 381.315 554.046 346.562 1.00 169.39 141 PHE B C 1
ATOM 3533 O O . PHE B 1 141 ? 380.272 553.795 345.971 1.00 168.07 141 PHE B O 1
ATOM 3541 N N . THR B 1 142 ? 382.497 553.899 345.997 1.00 169.58 142 THR B N 1
ATOM 3542 C CA . THR B 1 142 ? 382.601 553.504 344.611 1.00 172.02 142 THR B CA 1
ATOM 3543 C C . THR B 1 142 ? 382.322 552.027 344.419 1.00 171.82 142 THR B C 1
ATOM 3544 O O . THR B 1 142 ? 382.062 551.583 343.300 1.00 171.01 142 THR B O 1
ATOM 3548 N N . SER B 1 143 ? 382.370 551.268 345.507 1.00 173.95 143 SER B N 1
ATOM 3549 C CA . SER B 1 143 ? 382.132 549.844 345.446 1.00 175.05 143 SER B CA 1
ATOM 3550 C C . SER B 1 143 ? 380.656 549.481 345.447 1.00 175.10 143 SER B C 1
ATOM 3551 O O . SER B 1 143 ? 380.198 548.761 344.555 1.00 173.62 143 SER B O 1
ATOM 3554 N N . ASN B 1 144 ? 379.915 549.952 346.448 1.00 179.08 144 ASN B N 1
ATOM 3555 C CA . ASN B 1 144 ? 378.511 549.586 346.550 1.00 179.87 144 ASN B CA 1
ATOM 3556 C C . ASN B 1 144 ? 377.533 550.721 346.808 1.00 176.69 144 ASN B C 1
ATOM 3557 O O . ASN B 1 144 ? 376.418 550.697 346.283 1.00 176.96 144 ASN B O 1
ATOM 3562 N N . THR B 1 145 ? 377.933 551.689 347.627 1.00 161.94 145 THR B N 1
ATOM 3563 C CA . THR B 1 145 ? 377.012 552.731 348.058 1.00 163.90 145 THR B CA 1
ATOM 3564 C C . THR B 1 145 ? 376.563 553.625 346.930 1.00 167.44 145 THR B C 1
ATOM 3565 O O . THR B 1 145 ? 375.371 553.878 346.797 1.00 172.43 145 THR B O 1
ATOM 3569 N N . GLN B 1 146 ? 377.499 554.074 346.107 1.00 151.33 146 GLN B N 1
ATOM 3570 C CA . GLN B 1 146 ? 377.194 554.914 344.957 1.00 148.66 146 GLN B CA 1
ATOM 3571 C C . GLN B 1 146 ? 376.091 554.325 344.114 1.00 151.95 146 GLN B C 1
ATOM 3572 O O . GLN B 1 146 ? 375.147 555.024 343.740 1.00 161.50 146 GLN B O 1
ATOM 3578 N N . ARG B 1 147 ? 376.229 553.043 343.799 1.00 160.58 147 ARG B N 1
ATOM 3579 C CA . ARG B 1 147 ? 375.264 552.331 342.992 1.00 165.91 147 ARG B CA 1
ATOM 3580 C C . ARG B 1 147 ? 373.898 552.322 343.625 1.00 168.76 147 ARG B C 1
ATOM 3581 O O . ARG B 1 147 ? 372.904 552.600 342.956 1.00 168.32 147 ARG B O 1
ATOM 3589 N N . VAL B 1 148 ? 373.853 552.005 344.915 1.00 155.35 148 VAL B N 1
ATOM 3590 C CA . VAL B 1 148 ? 372.601 551.973 345.647 1.00 149.69 148 VAL B CA 1
ATOM 3591 C C . VAL B 1 148 ? 371.915 553.314 345.662 1.00 146.67 148 VAL B C 1
ATOM 3592 O O . VAL B 1 148 ? 370.707 553.393 345.445 1.00 149.34 148 VAL B O 1
ATOM 3596 N N . ILE B 1 149 ? 372.686 554.362 345.909 1.00 136.93 149 ILE B N 1
ATOM 3597 C CA . ILE B 1 149 ? 372.149 555.701 345.975 1.00 137.51 149 ILE B CA 1
ATOM 3598 C C . ILE B 1 149 ? 371.525 556.062 344.661 1.00 140.37 149 ILE B C 1
ATOM 3599 O O . ILE B 1 149 ? 370.398 556.557 344.607 1.00 145.90 149 ILE B O 1
ATOM 3604 N N . HIS B 1 150 ? 372.285 555.828 343.603 1.00 145.80 150 HIS B N 1
ATOM 3605 C CA . HIS B 1 150 ? 371.862 556.125 342.263 1.00 144.26 150 HIS B CA 1
ATOM 3606 C C . HIS B 1 150 ? 370.610 555.360 341.896 1.00 143.45 150 HIS B C 1
ATOM 3607 O O . HIS B 1 150 ? 369.713 555.917 341.272 1.00 146.25 150 HIS B O 1
ATOM 3614 N N . SER B 1 151 ? 370.555 554.082 342.262 1.00 135.43 151 SER B N 1
ATOM 3615 C CA . SER B 1 151 ? 369.391 553.254 341.992 1.00 137.10 151 SER B CA 1
ATOM 3616 C C . SER B 1 151 ? 368.132 553.867 342.575 1.00 137.26 151 SER B C 1
ATOM 3617 O O . SER B 1 151 ? 367.105 553.949 341.895 1.00 135.58 151 SER B O 1
ATOM 3620 N N . VAL B 1 152 ? 368.219 554.300 343.833 1.00 128.40 152 VAL B N 1
ATOM 3621 C CA . VAL B 1 152 ? 367.100 554.940 344.508 1.00 121.96 152 VAL B CA 1
ATOM 3622 C C . VAL B 1 152 ? 366.678 556.189 343.774 1.00 124.85 152 VAL B C 1
ATOM 3623 O O . VAL B 1 152 ? 365.488 556.406 343.534 1.00 131.33 152 VAL B O 1
ATOM 3627 N N . TYR B 1 153 ? 367.664 556.998 343.422 1.00 126.29 153 TYR B N 1
ATOM 3628 C CA . TYR B 1 153 ? 367.459 558.227 342.693 1.00 127.74 153 TYR B CA 1
ATOM 3629 C C . TYR B 1 153 ? 366.740 558.008 341.391 1.00 126.59 153 TYR B C 1
ATOM 3630 O O . TYR B 1 153 ? 365.740 558.667 341.117 1.00 129.65 153 TYR B O 1
ATOM 3639 N N . ALA B 1 154 ? 367.255 557.092 340.589 1.00 122.40 154 ALA B N 1
ATOM 3640 C CA . ALA B 1 154 ? 366.702 556.803 339.286 1.00 121.98 154 ALA B CA 1
ATOM 3641 C C . ALA B 1 154 ? 365.277 556.309 339.380 1.00 126.08 154 ALA B C 1
ATOM 3642 O O . ALA B 1 154 ? 364.429 556.723 338.589 1.00 130.10 154 ALA B O 1
ATOM 3644 N N . THR B 1 155 ? 365.008 555.443 340.351 1.00 117.12 155 THR B N 1
ATOM 3645 C CA . THR B 1 155 ? 363.675 554.908 340.537 1.00 116.27 155 THR B CA 1
ATOM 3646 C C . THR B 1 155 ? 362.701 556.011 340.875 1.00 114.43 155 THR B C 1
ATOM 3647 O O . THR B 1 155 ? 361.594 556.063 340.334 1.00 117.88 155 THR B O 1
ATOM 3651 N N . THR B 1 156 ? 363.123 556.896 341.767 1.00 123.00 156 THR B N 1
ATOM 3652 C CA . THR B 1 156 ? 362.302 558.007 342.178 1.00 125.84 156 THR B CA 1
ATOM 3653 C C . THR B 1 156 ? 362.022 558.910 341.005 1.00 129.76 156 THR B C 1
ATOM 3654 O O . THR B 1 156 ? 360.883 559.324 340.803 1.00 141.91 156 THR B O 1
ATOM 3658 N N . LYS B 1 157 ? 363.056 559.193 340.221 1.00 118.17 157 LYS B N 1
ATOM 3659 C CA . LYS B 1 157 ? 362.919 560.030 339.052 1.00 118.92 157 LYS B CA 1
ATOM 3660 C C . LYS B 1 157 ? 361.959 559.440 338.049 1.00 124.38 157 LYS B C 1
ATOM 3661 O O . LYS B 1 157 ? 361.193 560.174 337.434 1.00 134.55 157 LYS B O 1
ATOM 3667 N N . SER B 1 158 ? 361.962 558.118 337.905 1.00 122.78 158 SER B N 1
ATOM 3668 C CA . SER B 1 158 ? 361.027 557.464 337.006 1.00 130.63 158 SER B CA 1
ATOM 3669 C C . SER B 1 158 ? 359.601 557.815 337.383 1.00 131.38 158 SER B C 1
ATOM 3670 O O . SER B 1 158 ? 358.797 558.186 336.524 1.00 134.43 158 SER B O 1
ATOM 3673 N N . ILE B 1 159 ? 359.298 557.710 338.673 1.00 128.35 159 ILE B N 1
ATOM 3674 C CA . ILE B 1 159 ? 357.977 558.051 339.174 1.00 125.82 159 ILE B CA 1
ATOM 3675 C C . ILE B 1 159 ? 357.663 559.519 338.985 1.00 123.94 159 ILE B C 1
ATOM 3676 O O . ILE B 1 159 ? 356.568 559.871 338.545 1.00 128.53 159 ILE B O 1
ATOM 3681 N 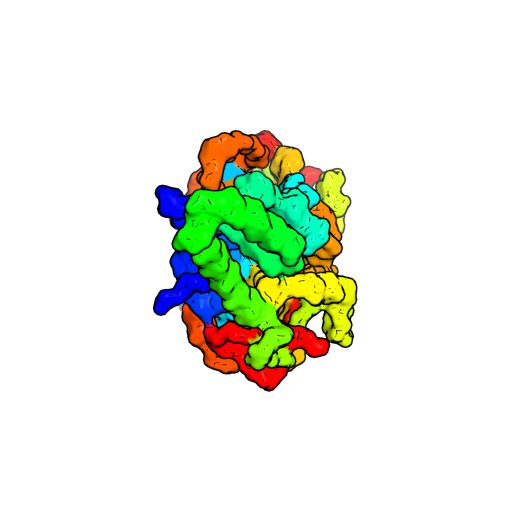N . LEU B 1 160 ? 358.614 560.374 339.327 1.00 127.18 160 LEU B N 1
ATOM 3682 C CA . LEU B 1 160 ? 358.397 561.800 339.229 1.00 127.88 160 LEU B CA 1
ATOM 3683 C C . LEU B 1 160 ? 358.122 562.220 337.804 1.00 134.62 160 LEU B C 1
ATOM 3684 O O . LEU B 1 160 ? 357.224 563.024 337.557 1.00 142.31 160 LEU B O 1
ATOM 3689 N N . ASP B 1 161 ? 358.863 561.649 336.868 1.00 151.89 161 ASP B N 1
ATOM 3690 C CA . ASP B 1 161 ? 358.692 561.961 335.468 1.00 149.21 161 ASP B CA 1
ATOM 3691 C C . ASP B 1 161 ? 357.378 561.430 334.949 1.00 148.73 161 ASP B C 1
ATOM 3692 O O . ASP B 1 161 ? 356.723 562.084 334.141 1.00 149.73 161 ASP B O 1
ATOM 3697 N N . THR B 1 162 ? 356.968 560.264 335.444 1.00 134.91 162 THR B N 1
ATOM 3698 C CA . THR B 1 162 ? 355.692 559.688 335.066 1.00 129.97 162 THR B CA 1
ATOM 3699 C C . THR B 1 162 ? 354.557 560.633 335.393 1.00 125.37 162 THR B C 1
ATOM 3700 O O . THR B 1 162 ? 353.634 560.803 334.598 1.00 132.52 162 THR B O 1
ATOM 3704 N N . THR B 1 163 ? 354.629 561.255 336.562 1.00 130.32 163 THR B N 1
ATOM 3705 C CA . THR B 1 163 ? 353.588 562.172 336.982 1.00 129.39 163 THR B CA 1
ATOM 3706 C C . THR B 1 163 ? 353.783 563.595 336.481 1.00 129.00 163 THR B C 1
ATOM 3707 O O . THR B 1 163 ? 352.830 564.369 336.470 1.00 131.24 163 THR B O 1
ATOM 3711 N N . ASN B 1 164 ? 354.994 563.951 336.073 1.00 134.74 164 ASN B N 1
ATOM 3712 C CA . ASN B 1 164 ? 355.253 565.305 335.609 1.00 135.11 164 ASN B CA 1
ATOM 3713 C C . ASN B 1 164 ? 354.872 565.513 334.133 1.00 136.69 164 ASN B C 1
ATOM 3714 O O . ASN B 1 164 ? 355.555 565.011 333.237 1.00 136.72 164 ASN B O 1
ATOM 3719 N N . PRO B 1 165 ? 353.832 566.319 333.857 1.00 135.74 165 PRO B N 1
ATOM 3720 C CA . PRO B 1 165 ? 353.216 566.596 332.566 1.00 132.54 165 PRO B CA 1
ATOM 3721 C C . PRO B 1 165 ? 354.109 567.401 331.639 1.00 133.84 165 PRO B C 1
ATOM 3722 O O . PRO B 1 165 ? 353.825 567.524 330.449 1.00 141.32 165 PRO B O 1
ATOM 3726 N N . ASN B 1 166 ? 355.180 567.964 332.176 1.00 144.28 166 ASN B N 1
ATOM 3727 C CA . ASN B 1 166 ? 356.065 568.778 331.379 1.00 148.27 166 ASN B CA 1
ATOM 3728 C C . ASN B 1 166 ? 357.279 568.014 330.885 1.00 146.97 166 ASN B C 1
ATOM 3729 O O . ASN B 1 166 ? 358.183 568.608 330.296 1.00 147.48 166 ASN B O 1
ATOM 3734 N N . THR B 1 167 ? 357.310 566.700 331.099 1.00 145.75 167 THR B N 1
ATOM 3735 C CA . THR B 1 167 ? 358.442 565.924 330.630 1.00 146.65 167 THR B CA 1
ATOM 3736 C C . THR B 1 167 ? 358.298 565.497 329.182 1.00 151.01 167 THR B C 1
ATOM 3737 O O . THR B 1 167 ? 357.248 565.665 328.559 1.00 154.99 167 THR B O 1
ATOM 3741 N N . PHE B 1 168 ? 359.392 564.964 328.663 1.00 150.40 168 PHE B N 1
ATOM 3742 C CA . PHE B 1 168 ? 359.508 564.510 327.292 1.00 149.04 168 PHE B CA 1
ATOM 3743 C C . PHE B 1 168 ? 358.461 563.497 326.900 1.00 154.36 168 PHE B C 1
ATOM 3744 O O . PHE B 1 168 ? 358.366 562.423 327.493 1.00 154.66 168 PHE B O 1
ATOM 3752 N N . CYS B 1 169 ? 357.666 563.858 325.893 1.00 172.57 169 CYS B N 1
ATOM 3753 C CA . CYS B 1 169 ? 356.571 563.031 325.401 1.00 169.62 169 CYS B CA 1
ATOM 3754 C C . CYS B 1 169 ? 355.581 562.675 326.477 1.00 168.20 169 CYS B C 1
ATOM 3755 O O . CYS B 1 169 ? 354.953 561.620 326.418 1.00 167.53 169 CYS B O 1
ATOM 3758 N N . SER B 1 170 ? 355.428 563.536 327.469 1.00 164.63 170 SER B N 1
ATOM 3759 C CA . SER B 1 170 ? 354.474 563.248 328.506 1.00 165.87 170 SER B CA 1
ATOM 3760 C C . SER B 1 170 ? 353.071 563.277 327.951 1.00 165.06 170 SER B C 1
ATOM 3761 O O . SER B 1 170 ? 352.668 564.235 327.292 1.00 167.08 170 SER B O 1
ATOM 3764 N N . ARG B 1 171 ? 352.324 562.228 328.228 1.00 153.61 171 ARG B N 1
ATOM 3765 C CA . ARG B 1 171 ? 350.940 562.156 327.815 1.00 153.15 171 ARG B CA 1
ATOM 3766 C C . ARG B 1 171 ? 350.127 563.040 328.735 1.00 153.70 171 ARG B C 1
ATOM 3767 O O . ARG B 1 171 ? 350.045 562.772 329.925 1.00 154.55 171 ARG B O 1
ATOM 3775 N N . VAL B 1 172 ? 349.533 564.096 328.207 1.00 151.81 172 VAL B N 1
ATOM 3776 C CA . VAL B 1 172 ? 348.766 564.995 329.060 1.00 150.47 172 VAL B CA 1
ATOM 3777 C C . VAL B 1 172 ? 347.360 565.182 328.571 1.00 152.81 172 VAL B C 1
ATOM 3778 O O . VAL B 1 172 ? 347.141 565.552 327.418 1.00 155.08 172 VAL B O 1
ATOM 3782 N N . SER B 1 173 ? 346.402 564.941 329.449 1.00 153.55 173 SER B N 1
ATOM 3783 C CA . SER B 1 173 ? 345.020 565.122 329.077 1.00 154.60 173 SER B CA 1
ATOM 3784 C C . SER B 1 173 ? 344.527 566.515 329.379 1.00 152.16 173 SER B C 1
ATOM 3785 O O . SER B 1 173 ? 344.918 567.147 330.365 1.00 149.15 173 SER B O 1
ATOM 3788 N N . ARG B 1 174 ? 343.657 566.990 328.508 1.00 166.70 174 ARG B N 1
ATOM 3789 C CA . ARG B 1 174 ? 343.047 568.292 328.663 1.00 166.91 174 ARG B CA 1
ATOM 3790 C C . ARG B 1 174 ? 341.532 568.158 328.758 1.00 168.49 174 ARG B C 1
ATOM 3791 O O . ARG B 1 174 ? 340.812 569.145 328.608 1.00 167.91 174 ARG B O 1
ATOM 3799 N N . ASP B 1 175 ? 341.040 566.934 329.003 1.00 169.98 175 ASP B N 1
ATOM 3800 C CA . ASP B 1 175 ? 339.592 566.707 329.087 1.00 169.30 175 ASP B CA 1
ATOM 3801 C C . ASP B 1 175 ? 339.025 566.954 330.481 1.00 167.39 175 ASP B C 1
ATOM 3802 O O . ASP B 1 175 ? 337.879 566.599 330.762 1.00 167.27 175 ASP B O 1
ATOM 3807 N N . GLU B 1 176 ? 339.821 567.558 331.350 1.00 154.03 176 GLU B N 1
ATOM 3808 C CA . GLU B 1 176 ? 339.408 567.838 332.698 1.00 150.22 176 GLU B CA 1
ATOM 3809 C C . GLU B 1 176 ? 340.010 569.096 333.244 1.00 151.93 176 GLU B C 1
ATOM 3810 O O . GLU B 1 176 ? 341.214 569.322 333.128 1.00 154.66 176 GLU B O 1
ATOM 3816 N N . LEU B 1 177 ? 339.182 569.899 333.875 1.00 149.80 177 LEU B N 1
ATOM 3817 C CA . LEU B 1 177 ? 339.682 571.069 334.535 1.00 149.82 177 LEU B CA 1
ATOM 3818 C C . LEU B 1 177 ? 339.541 570.876 336.018 1.00 153.12 177 LEU B C 1
ATOM 3819 O O . LEU B 1 177 ? 338.586 570.263 336.490 1.00 157.98 177 LEU B O 1
ATOM 3824 N N . ARG B 1 178 ? 340.471 571.413 336.768 1.00 141.76 178 ARG B N 1
ATOM 3825 C CA . ARG B 1 178 ? 340.371 571.280 338.203 1.00 137.66 178 ARG B CA 1
ATOM 3826 C C . ARG B 1 178 ? 340.819 572.514 338.907 1.00 138.92 178 ARG B C 1
ATOM 3827 O O . ARG B 1 178 ? 341.966 572.943 338.785 1.00 145.88 178 ARG B O 1
ATOM 3835 N N . PHE B 1 179 ? 339.903 573.094 339.647 1.00 139.46 179 PHE B N 1
ATOM 3836 C CA . PHE B 1 179 ? 340.198 574.307 340.345 1.00 141.73 179 PHE B CA 1
ATOM 3837 C C . PHE B 1 179 ? 340.065 574.085 341.828 1.00 144.26 179 PHE B C 1
ATOM 3838 O O . PHE B 1 179 ? 339.220 573.314 342.269 1.00 147.29 179 PHE B O 1
ATOM 3846 N N . PHE B 1 180 ? 340.858 574.794 342.610 1.00 137.49 180 PHE B N 1
ATOM 3847 C CA . PHE B 1 180 ? 340.766 574.720 344.059 1.00 136.27 180 PHE B CA 1
ATOM 3848 C C . PHE B 1 180 ? 340.238 576.033 344.618 1.00 135.96 180 PHE B C 1
ATOM 3849 O O . PHE B 1 180 ? 340.562 576.439 345.734 1.00 134.30 180 PHE B O 1
ATOM 3857 N N . ASP B 1 181 ? 339.414 576.679 343.806 1.00 171.05 181 ASP B N 1
ATOM 3858 C CA . ASP B 1 181 ? 338.750 577.934 344.090 1.00 175.04 181 ASP B CA 1
ATOM 3859 C C . ASP B 1 181 ? 337.490 578.035 343.279 1.00 175.49 181 ASP B C 1
ATOM 3860 O O . ASP B 1 181 ? 337.534 578.525 342.155 1.00 178.08 181 ASP B O 1
ATOM 3865 N N . VAL B 1 182 ? 336.378 577.597 343.857 1.00 162.92 182 VAL B N 1
ATOM 3866 C CA . VAL B 1 182 ? 335.102 577.531 343.160 1.00 163.09 182 VAL B CA 1
ATOM 3867 C C . VAL B 1 182 ? 334.632 578.870 342.613 1.00 163.92 182 VAL B C 1
ATOM 3868 O O . VAL B 1 182 ? 334.180 578.946 341.471 1.00 161.79 182 VAL B O 1
ATOM 3872 N N . THR B 1 183 ? 334.724 579.913 343.433 1.00 169.92 183 THR B N 1
ATOM 3873 C CA . THR B 1 183 ? 334.281 581.245 343.041 1.00 169.01 183 THR B CA 1
ATOM 3874 C C . THR B 1 183 ? 334.912 581.696 341.745 1.00 168.01 183 THR B C 1
ATOM 3875 O O . THR B 1 183 ? 334.228 582.169 340.836 1.00 161.78 183 THR B O 1
ATOM 3879 N N . ASN B 1 184 ? 336.222 581.552 341.659 1.00 196.09 184 ASN B N 1
ATOM 3880 C CA . ASN B 1 184 ? 336.924 581.935 340.453 1.00 198.37 184 ASN B CA 1
ATOM 3881 C C . ASN B 1 184 ? 336.793 580.879 339.359 1.00 196.39 184 ASN B C 1
ATOM 3882 O O . ASN B 1 184 ? 336.789 581.214 338.173 1.00 195.66 184 ASN B O 1
ATOM 3887 N N . ALA B 1 185 ? 336.614 579.619 339.763 1.00 180.21 185 ALA B N 1
ATOM 3888 C CA . ALA B 1 185 ? 336.436 578.491 338.856 1.00 177.04 185 ALA B CA 1
ATOM 3889 C C . ALA B 1 185 ? 335.195 578.631 338.008 1.00 173.29 185 ALA B C 1
ATOM 3890 O O . ALA B 1 185 ? 335.145 578.119 336.894 1.00 173.92 185 ALA B O 1
ATOM 3892 N N . ARG B 1 186 ? 334.208 579.375 338.490 1.00 157.24 186 ARG B N 1
ATOM 3893 C CA . ARG B 1 186 ? 333.014 579.632 337.700 1.00 159.00 186 ARG B CA 1
ATOM 3894 C C . ARG B 1 186 ? 333.333 580.303 336.360 1.00 160.71 186 ARG B C 1
ATOM 3895 O O . ARG B 1 186 ? 332.611 580.110 335.382 1.00 156.53 186 ARG B O 1
ATOM 3903 N N . ALA B 1 187 ? 334.408 581.090 336.318 1.00 180.96 187 ALA B N 1
ATOM 3904 C CA . ALA B 1 187 ? 334.857 581.743 335.096 1.00 179.55 187 ALA B CA 1
ATOM 3905 C C . ALA B 1 187 ? 336.110 581.065 334.557 1.00 179.66 187 ALA B C 1
ATOM 3906 O O . ALA B 1 187 ? 336.814 581.622 333.714 1.00 179.28 187 ALA B O 1
ATOM 3908 N N . LEU B 1 188 ? 336.401 579.884 335.088 1.00 169.51 188 LEU B N 1
ATOM 3909 C CA . LEU B 1 188 ? 337.569 579.089 334.776 1.00 166.68 188 LEU B CA 1
ATOM 3910 C C . LEU B 1 188 ? 338.864 579.817 335.090 1.00 166.59 188 LEU B C 1
ATOM 3911 O O . LEU B 1 188 ? 339.849 579.674 334.366 1.00 166.36 188 LEU B O 1
ATOM 3916 N N . ARG B 1 189 ? 338.869 580.596 336.166 1.00 188.76 189 ARG B N 1
ATOM 3917 C CA . ARG B 1 189 ? 340.066 581.320 336.554 1.00 189.43 189 ARG B CA 1
ATOM 3918 C C . ARG B 1 189 ? 340.958 580.503 337.485 1.00 189.42 189 ARG B C 1
ATOM 3919 O O . ARG B 1 189 ? 342.084 580.161 337.127 1.00 188.12 189 ARG B O 1
ATOM 3927 N N . GLY B 1 190 ? 340.458 580.192 338.680 1.00 180.76 190 GLY B N 1
ATOM 3928 C CA . GLY B 1 190 ? 341.220 579.394 339.642 1.00 181.68 190 GLY B CA 1
ATOM 3929 C C . GLY B 1 190 ? 341.821 580.189 340.803 1.00 180.79 190 GLY B C 1
ATOM 3930 O O . GLY B 1 190 ? 342.112 579.627 341.863 1.00 179.67 190 GLY B O 1
ATOM 3931 N N . GLY B 1 191 ? 342.014 581.485 340.598 1.00 181.32 191 GLY B N 1
ATOM 3932 C CA . GLY B 1 191 ? 342.519 582.370 341.638 1.00 181.28 191 GLY B CA 1
ATOM 3933 C C . GLY B 1 191 ? 343.897 581.990 342.175 1.00 182.45 191 GLY B C 1
ATOM 3934 O O . GLY B 1 191 ? 344.655 581.241 341.551 1.00 181.19 191 GLY B O 1
ATOM 3935 N N . ALA B 1 192 ? 344.201 582.531 343.350 1.00 175.41 192 ALA B N 1
ATOM 3936 C CA . ALA B 1 192 ? 345.468 582.311 344.023 1.00 174.41 192 ALA B CA 1
ATOM 3937 C C . ALA B 1 192 ? 345.653 580.865 344.410 1.00 172.96 192 ALA B C 1
ATOM 3938 O O . ALA B 1 192 ? 346.774 580.368 344.398 1.00 171.79 192 ALA B O 1
ATOM 3940 N N . GLY B 1 193 ? 344.559 580.191 344.752 1.00 163.15 193 GLY B N 1
ATOM 3941 C CA . GLY B 1 193 ? 344.628 578.798 345.152 1.00 162.12 193 GLY B CA 1
ATOM 3942 C C . GLY B 1 193 ? 345.272 577.967 344.064 1.00 164.15 193 GLY B C 1
ATOM 3943 O O . GLY B 1 193 ? 346.170 577.170 344.343 1.00 163.35 193 GLY B O 1
ATOM 3944 N N . ASP B 1 194 ? 344.838 578.163 342.824 1.00 172.45 194 ASP B N 1
ATOM 3945 C CA . ASP B 1 194 ? 345.435 577.420 341.737 1.00 169.97 194 ASP B CA 1
ATOM 3946 C C . ASP B 1 194 ? 346.839 577.887 341.421 1.00 171.21 194 ASP B C 1
ATOM 3947 O O . ASP B 1 194 ? 347.683 577.077 341.049 1.00 172.27 194 ASP B O 1
ATOM 3952 N N . GLN B 1 195 ? 347.110 579.177 341.591 1.00 172.35 195 GLN B N 1
ATOM 3953 C CA . GLN B 1 195 ? 348.457 579.673 341.350 1.00 173.49 195 GLN B CA 1
ATOM 3954 C C . GLN B 1 195 ? 349.441 578.989 342.279 1.00 174.31 195 GLN B C 1
ATOM 3955 O O . GLN B 1 195 ? 350.541 578.614 341.870 1.00 170.78 195 GLN B O 1
ATOM 3961 N N . LEU B 1 196 ? 349.026 578.809 343.524 1.00 167.44 196 LEU B N 1
ATOM 3962 C CA . LEU B 1 196 ? 349.821 578.123 344.515 1.00 163.76 196 LEU B CA 1
ATOM 3963 C C . LEU B 1 196 ? 349.965 576.663 344.152 1.00 161.32 196 LEU B C 1
ATOM 3964 O O . LEU B 1 196 ? 351.064 576.118 344.189 1.00 161.07 196 LEU B O 1
ATOM 3969 N N . PHE B 1 197 ? 348.859 576.053 343.743 1.00 143.56 197 PHE B N 1
ATOM 3970 C CA . PHE B 1 197 ? 348.814 574.664 343.319 1.00 140.53 197 PHE B CA 1
ATOM 3971 C C . PHE B 1 197 ? 349.800 574.367 342.208 1.00 142.61 197 PHE B C 1
ATOM 3972 O O . PHE B 1 197 ? 350.469 573.333 342.208 1.00 144.42 197 PHE B O 1
ATOM 3980 N N . ASN B 1 198 ? 349.890 575.278 341.256 1.00 159.44 198 ASN B N 1
ATOM 3981 C CA . ASN B 1 198 ? 350.767 575.125 340.116 1.00 160.42 198 ASN B CA 1
ATOM 3982 C C . ASN B 1 198 ? 352.257 575.174 340.449 1.00 158.96 198 ASN B C 1
ATOM 3983 O O . ASN B 1 198 ? 353.086 574.917 339.577 1.00 157.87 198 ASN B O 1
ATOM 3988 N N . ASN B 1 199 ? 352.612 575.476 341.696 1.00 159.47 199 ASN B N 1
ATOM 3989 C CA . ASN B 1 199 ? 354.004 575.520 342.084 1.00 161.69 199 ASN B CA 1
ATOM 3990 C C . ASN B 1 199 ? 354.466 574.201 342.690 1.00 160.40 199 ASN B C 1
ATOM 3991 O O . ASN B 1 199 ? 355.597 574.093 343.163 1.00 161.95 199 ASN B O 1
ATOM 3996 N N . TYR B 1 200 ? 353.607 573.191 342.653 1.00 138.98 200 TYR B N 1
ATOM 3997 C CA . TYR B 1 200 ? 353.947 571.879 343.165 1.00 136.87 200 TYR B CA 1
ATOM 3998 C C . TYR B 1 200 ? 354.473 570.995 342.070 1.00 137.86 200 TYR B C 1
ATOM 3999 O O . TYR B 1 200 ? 354.209 571.231 340.893 1.00 139.20 200 TYR B O 1
ATOM 4008 N N . SER B 1 201 ? 355.244 569.988 342.448 1.00 129.75 201 SER B N 1
ATOM 4009 C CA . SER B 1 201 ? 355.787 569.075 341.463 1.00 127.35 201 SER B CA 1
ATOM 4010 C C . SER B 1 201 ? 354.668 568.290 340.856 1.00 131.24 201 SER B C 1
ATOM 4011 O O . SER B 1 201 ? 353.590 568.223 341.432 1.00 136.55 201 SER B O 1
ATOM 4014 N N . GLY B 1 202 ? 354.929 567.662 339.720 1.00 128.36 202 GLY B N 1
ATOM 4015 C CA . GLY B 1 202 ? 353.916 566.869 339.040 1.00 129.56 202 GLY B CA 1
ATOM 4016 C C . GLY B 1 202 ? 353.368 565.817 339.973 1.00 131.19 202 GLY B C 1
ATOM 4017 O O . GLY B 1 202 ? 352.160 565.591 340.021 1.00 128.75 202 GLY B O 1
ATOM 4018 N N . PHE B 1 203 ? 354.266 565.190 340.719 1.00 124.95 203 PHE B N 1
ATOM 4019 C CA . PHE B 1 203 ? 353.907 564.202 341.706 1.00 118.48 203 PHE B CA 1
ATOM 4020 C C . PHE B 1 203 ? 352.979 564.771 342.743 1.00 118.73 203 PHE B C 1
ATOM 4021 O O . PHE B 1 203 ? 351.953 564.170 343.052 1.00 121.10 203 PHE B O 1
ATOM 4029 N N . LEU B 1 204 ? 353.352 565.912 343.308 1.00 122.97 204 LEU B N 1
ATOM 4030 C CA . LEU B 1 204 ? 352.537 566.510 344.342 1.00 122.98 204 LEU B CA 1
ATOM 4031 C C . LEU B 1 204 ? 351.219 567.034 343.823 1.00 126.50 204 LEU B C 1
ATOM 4032 O O . LEU B 1 204 ? 350.213 566.939 344.519 1.00 135.07 204 LEU B O 1
ATOM 4037 N N . GLN B 1 205 ? 351.199 567.559 342.604 1.00 124.60 205 GLN B N 1
ATOM 4038 C CA . GLN B 1 205 ? 349.952 568.036 342.045 1.00 126.26 205 GLN B CA 1
ATOM 4039 C C . GLN B 1 205 ? 349.032 566.864 341.823 1.00 129.14 205 GLN B C 1
ATOM 4040 O O . GLN B 1 205 ? 347.835 566.951 342.104 1.00 137.43 205 GLN B O 1
ATOM 4046 N N . ASN B 1 206 ? 349.598 565.758 341.350 1.00 113.16 206 ASN B N 1
ATOM 4047 C CA . ASN B 1 206 ? 348.852 564.536 341.185 1.00 116.98 206 ASN B CA 1
ATOM 4048 C C . ASN B 1 206 ? 348.283 564.079 342.492 1.00 117.06 206 ASN B C 1
ATOM 4049 O O . ASN B 1 206 ? 347.095 563.787 342.573 1.00 123.72 206 ASN B O 1
ATOM 4054 N N . LEU B 1 207 ? 349.133 564.017 343.510 1.00 120.11 207 LEU B N 1
ATOM 4055 C CA . LEU B 1 207 ? 348.748 563.564 344.829 1.00 119.51 207 LEU B CA 1
ATOM 4056 C C . LEU B 1 207 ? 347.603 564.375 345.390 1.00 122.98 207 LEU B C 1
ATOM 4057 O O . LEU B 1 207 ? 346.640 563.809 345.903 1.00 125.69 207 LEU B O 1
ATOM 4062 N N . ILE B 1 208 ? 347.703 565.692 345.296 1.00 118.92 208 ILE B N 1
ATOM 4063 C CA . ILE B 1 208 ? 346.653 566.557 345.788 1.00 113.28 208 ILE B CA 1
ATOM 4064 C C . ILE B 1 208 ? 345.348 566.330 345.065 1.00 109.34 208 ILE B C 1
ATOM 4065 O O . ILE B 1 208 ? 344.310 566.207 345.702 1.00 118.44 208 ILE B O 1
ATOM 4070 N N . ARG B 1 209 ? 345.381 566.261 343.743 1.00 132.56 209 ARG B N 1
ATOM 4071 C CA . ARG B 1 209 ? 344.151 566.034 343.000 1.00 136.60 209 ARG B CA 1
ATOM 4072 C C . ARG B 1 209 ? 343.566 564.672 343.280 1.00 136.21 209 ARG B C 1
ATOM 4073 O O . ARG B 1 209 ? 342.345 564.510 343.309 1.00 140.23 209 ARG B O 1
ATOM 4081 N N . ARG B 1 210 ? 344.451 563.706 343.470 1.00 122.20 210 ARG B N 1
ATOM 4082 C CA . ARG B 1 210 ? 344.125 562.327 343.744 1.00 122.04 210 ARG B CA 1
ATOM 4083 C C . ARG B 1 210 ? 343.432 562.145 345.084 1.00 123.48 210 ARG B C 1
ATOM 4084 O O . ARG B 1 210 ? 342.482 561.365 345.211 1.00 128.56 210 ARG B O 1
ATOM 4092 N N . ALA B 1 211 ? 343.923 562.871 346.081 1.00 121.15 211 ALA B N 1
ATOM 4093 C CA . ALA B 1 211 ? 343.416 562.819 347.442 1.00 120.46 211 ALA B CA 1
ATOM 4094 C C . ALA B 1 211 ? 342.254 563.763 347.714 1.00 118.34 211 ALA B C 1
ATOM 4095 O O . ALA B 1 211 ? 341.356 563.449 348.493 1.00 122.76 211 ALA B O 1
ATOM 4097 N N . VAL B 1 212 ? 342.268 564.927 347.102 1.00 116.63 212 VAL B N 1
ATOM 4098 C CA . VAL B 1 212 ? 341.237 565.902 347.380 1.00 112.49 212 VAL B CA 1
ATOM 4099 C C . VAL B 1 212 ? 340.125 565.876 346.366 1.00 119.17 212 VAL B C 1
ATOM 4100 O O . VAL B 1 212 ? 340.350 566.126 345.187 1.00 127.32 212 VAL B O 1
ATOM 4104 N N . ALA B 1 213 ? 338.917 565.602 346.818 1.00 131.79 213 ALA B N 1
ATOM 4105 C CA . ALA B 1 213 ? 337.759 565.622 345.944 1.00 129.68 213 ALA B CA 1
ATOM 4106 C C . ALA B 1 213 ? 337.237 567.039 345.906 1.00 129.75 213 ALA B C 1
ATOM 4107 O O . ALA B 1 213 ? 337.470 567.784 346.842 1.00 136.87 213 ALA B O 1
ATOM 4109 N N . PRO B 1 214 ? 336.607 567.461 344.832 1.00 129.33 214 PRO B N 1
ATOM 4110 C CA . PRO B 1 214 ? 335.995 568.750 344.632 1.00 135.85 214 PRO B CA 1
ATOM 4111 C C . PRO B 1 214 ? 334.639 568.800 345.305 1.00 139.75 214 PRO B C 1
ATOM 4112 O O . PRO B 1 214 ? 333.977 567.769 345.434 1.00 139.59 214 PRO B O 1
ATOM 4116 N N . GLU B 1 215 ? 334.193 569.987 345.701 1.00 154.55 215 GLU B N 1
ATOM 4117 C CA . GLU B 1 215 ? 332.835 570.118 346.213 1.00 147.17 215 GLU B CA 1
ATOM 4118 C C . GLU B 1 215 ? 331.856 570.001 345.079 1.00 147.20 215 GLU B C 1
ATOM 4119 O O . GLU B 1 215 ? 330.749 569.491 345.256 1.00 154.44 215 GLU B O 1
ATOM 4125 N N . TYR B 1 216 ? 332.269 570.501 343.916 1.00 131.67 216 TYR B N 1
ATOM 4126 C CA . TYR B 1 216 ? 331.424 570.510 342.744 1.00 134.03 216 TYR B CA 1
ATOM 4127 C C . TYR B 1 216 ? 332.012 569.714 341.602 1.00 133.64 216 TYR B C 1
ATOM 4128 O O . TYR B 1 216 ? 333.224 569.701 341.396 1.00 138.88 216 TYR B O 1
ATOM 4137 N N . LEU B 1 217 ? 331.140 569.083 340.840 1.00 127.19 217 LEU B N 1
ATOM 4138 C CA . LEU B 1 217 ? 331.551 568.325 339.679 1.00 126.56 217 LEU B CA 1
ATOM 4139 C C . LEU B 1 217 ? 330.639 568.609 338.511 1.00 126.58 217 LEU B C 1
ATOM 4140 O O . LEU B 1 217 ? 329.455 568.302 338.560 1.00 134.12 217 LEU B O 1
ATOM 4145 N N . GLN B 1 218 ? 331.175 569.191 337.456 1.00 136.69 218 GLN B N 1
ATOM 4146 C CA . GLN B 1 218 ? 330.351 569.516 336.308 1.00 138.51 218 GLN B CA 1
ATOM 4147 C C . GLN B 1 218 ? 330.687 568.649 335.132 1.00 140.96 218 GLN B C 1
ATOM 4148 O O . GLN B 1 218 ? 331.735 568.816 334.519 1.00 142.57 218 GLN B O 1
ATOM 4154 N N . ILE B 1 219 ? 329.803 567.723 334.814 1.00 138.30 219 ILE B N 1
ATOM 4155 C CA . ILE B 1 219 ? 330.034 566.826 333.701 1.00 140.76 219 ILE B CA 1
ATOM 4156 C C . ILE B 1 219 ? 329.131 567.195 332.572 1.00 141.71 219 ILE B C 1
ATOM 4157 O O . ILE B 1 219 ? 327.918 567.028 332.674 1.00 147.19 219 ILE B O 1
ATOM 4162 N N . ASP B 1 220 ? 329.714 567.693 331.490 1.00 162.18 220 ASP B N 1
ATOM 4163 C CA . ASP B 1 220 ? 328.926 568.118 330.341 1.00 165.19 220 ASP B CA 1
ATOM 4164 C C . ASP B 1 220 ? 327.776 569.024 330.727 1.00 167.78 220 ASP B C 1
ATOM 4165 O O . ASP B 1 220 ? 326.635 568.786 330.326 1.00 169.26 220 ASP B O 1
ATOM 4170 N N . THR B 1 221 ? 328.087 570.062 331.504 1.00 170.08 221 THR B N 1
ATOM 4171 C CA . THR B 1 221 ? 327.165 571.085 332.024 1.00 171.58 221 THR B CA 1
ATOM 4172 C C . THR B 1 221 ? 326.312 570.616 333.209 1.00 171.93 221 THR B C 1
ATOM 4173 O O . THR B 1 221 ? 325.670 571.443 333.857 1.00 169.96 221 THR B O 1
ATOM 4177 N N . GLU B 1 222 ? 326.294 569.319 333.513 1.00 168.20 222 GLU B N 1
ATOM 4178 C CA . GLU B 1 222 ? 325.506 568.847 334.634 1.00 161.32 222 GLU B CA 1
ATOM 4179 C C . GLU B 1 222 ? 326.296 568.978 335.914 1.00 157.87 222 GLU B C 1
ATOM 4180 O O . GLU B 1 222 ? 327.223 568.210 336.167 1.00 162.65 222 GLU B O 1
ATOM 4186 N N . GLU B 1 223 ? 325.935 569.963 336.714 1.00 149.39 223 GLU B N 1
ATOM 4187 C CA . GLU B 1 223 ? 326.642 570.228 337.950 1.00 154.96 223 GLU B CA 1
ATOM 4188 C C . GLU B 1 223 ? 326.106 569.467 339.133 1.00 152.48 223 GLU B C 1
ATOM 4189 O O . GLU B 1 223 ? 324.936 569.583 339.491 1.00 152.75 223 GLU B O 1
ATOM 4195 N N . LEU B 1 224 ? 326.987 568.706 339.754 1.00 130.88 224 LEU B N 1
ATOM 4196 C CA . LEU B 1 224 ? 326.667 567.947 340.935 1.00 129.01 224 LEU B CA 1
ATOM 4197 C C . LEU B 1 224 ? 327.360 568.595 342.112 1.00 127.95 224 LEU B C 1
ATOM 4198 O O . LEU B 1 224 ? 328.433 569.179 341.959 1.00 133.90 224 LEU B O 1
ATOM 4203 N N . ARG B 1 225 ? 326.789 568.481 343.295 1.00 128.75 225 ARG B N 1
ATOM 4204 C CA . ARG B 1 225 ? 327.454 569.049 344.453 1.00 127.39 225 ARG B CA 1
ATOM 4205 C C . ARG B 1 225 ? 327.569 567.955 345.491 1.00 128.32 225 ARG B C 1
ATOM 4206 O O . ARG B 1 225 ? 326.577 567.400 345.952 1.00 139.26 225 ARG B O 1
ATOM 4214 N N . PHE B 1 226 ? 328.791 567.591 345.812 1.00 120.95 226 PHE B N 1
ATOM 4215 C CA . PHE B 1 226 ? 329.023 566.485 346.718 1.00 122.39 226 PHE B CA 1
ATOM 4216 C C . PHE B 1 226 ? 329.137 566.909 348.148 1.00 128.40 226 PHE B C 1
ATOM 4217 O O . PHE B 1 226 ? 328.813 566.144 349.056 1.00 134.87 226 PHE B O 1
ATOM 4225 N N . ARG B 1 227 ? 329.560 568.130 348.364 1.00 134.53 227 ARG B N 1
ATOM 4226 C CA . ARG B 1 227 ? 329.600 568.620 349.723 1.00 133.30 227 ARG B CA 1
ATOM 4227 C C . ARG B 1 227 ? 329.469 570.104 349.691 1.00 134.42 227 ARG B C 1
ATOM 4228 O O . ARG B 1 227 ? 330.087 570.767 348.865 1.00 141.94 227 ARG B O 1
ATOM 4236 N N . ASN B 1 228 ? 328.637 570.644 350.552 1.00 135.15 228 ASN B N 1
ATOM 4237 C CA . ASN B 1 228 ? 328.432 572.064 350.481 1.00 138.38 228 ASN B CA 1
ATOM 4238 C C . ASN B 1 228 ? 329.496 572.918 351.151 1.00 141.73 228 ASN B C 1
ATOM 4239 O O . ASN B 1 228 ? 329.631 574.093 350.804 1.00 143.75 228 ASN B O 1
ATOM 4244 N N . CYS B 1 229 ? 330.306 572.334 352.023 1.00 158.52 229 CYS B N 1
ATOM 4245 C CA . CYS B 1 229 ? 331.423 573.068 352.606 1.00 158.16 229 CYS B CA 1
ATOM 4246 C C . CYS B 1 229 ? 332.739 572.317 352.434 1.00 155.98 229 CYS B C 1
ATOM 4247 O O . CYS B 1 229 ? 332.757 571.096 352.313 1.00 159.00 229 CYS B O 1
ATOM 4250 N N . ALA B 1 230 ? 333.839 573.059 352.420 1.00 134.16 230 ALA B N 1
ATOM 4251 C CA . ALA B 1 230 ? 335.169 572.482 352.249 1.00 136.69 230 ALA B CA 1
ATOM 4252 C C . ALA B 1 230 ? 335.704 571.871 353.526 1.00 140.04 230 ALA B C 1
ATOM 4253 O O . ALA B 1 230 ? 335.290 572.242 354.627 1.00 142.15 230 ALA B O 1
ATOM 4255 N N . THR B 1 231 ? 336.640 570.935 353.372 1.00 141.08 231 THR B N 1
ATOM 4256 C CA . THR B 1 231 ? 337.302 570.332 354.519 1.00 142.72 231 THR B CA 1
ATOM 4257 C C . THR B 1 231 ? 338.805 570.554 354.398 1.00 143.07 231 THR B C 1
ATOM 4258 O O . THR B 1 231 ? 339.553 570.284 355.336 1.00 147.02 231 THR B O 1
ATOM 4262 N N . CYS B 1 232 ? 339.254 570.991 353.221 1.00 140.35 232 CYS B N 1
ATOM 4263 C CA . CYS B 1 232 ? 340.665 571.273 352.996 1.00 140.63 232 CYS B CA 1
ATOM 4264 C C . CYS B 1 232 ? 340.935 572.695 352.576 1.00 139.37 232 CYS B C 1
ATOM 4265 O O . CYS B 1 232 ? 340.121 573.314 351.893 1.00 140.76 232 CYS B O 1
ATOM 4268 N N . ILE B 1 233 ? 342.100 573.205 352.960 1.00 145.08 233 ILE B N 1
ATOM 4269 C CA . ILE B 1 233 ? 342.520 574.532 352.544 1.00 146.32 233 ILE B CA 1
ATOM 4270 C C . ILE B 1 233 ? 343.919 574.533 351.957 1.00 146.83 233 ILE B C 1
ATOM 4271 O O . ILE B 1 233 ? 344.862 574.061 352.582 1.00 145.33 233 ILE B O 1
ATOM 4276 N N . ILE B 1 234 ? 344.062 575.076 350.759 1.00 150.40 234 ILE B N 1
ATOM 4277 C CA . ILE B 1 234 ? 345.382 575.212 350.162 1.00 152.30 234 ILE B CA 1
ATOM 4278 C C . ILE B 1 234 ? 345.842 576.641 350.241 1.00 155.24 234 ILE B C 1
ATOM 4279 O O . ILE B 1 234 ? 345.163 577.549 349.760 1.00 156.96 234 ILE B O 1
ATOM 4284 N N . ASP B 1 235 ? 347.003 576.841 350.833 1.00 171.02 235 ASP B N 1
ATOM 4285 C CA . ASP B 1 235 ? 347.544 578.176 350.947 1.00 170.86 235 ASP B CA 1
ATOM 4286 C C . ASP B 1 235 ? 349.051 578.117 350.822 1.00 170.06 235 ASP B C 1
ATOM 4287 O O . ASP B 1 235 ? 349.600 577.079 350.457 1.00 170.61 235 ASP B O 1
ATOM 4292 N N . GLU B 1 236 ? 349.732 579.212 351.133 1.00 174.65 236 GLU B N 1
ATOM 4293 C CA . GLU B 1 236 ? 351.179 579.283 350.967 1.00 177.45 236 GLU B CA 1
ATOM 4294 C C . GLU B 1 236 ? 351.990 578.344 351.856 1.00 176.20 236 GLU B C 1
ATOM 4295 O O . GLU B 1 236 ? 353.195 578.206 351.652 1.00 176.11 236 GLU B O 1
ATOM 4301 N N . THR B 1 237 ? 351.359 577.695 352.828 1.00 162.18 237 THR B N 1
ATOM 4302 C CA . THR B 1 237 ? 352.083 576.771 353.671 1.00 161.35 237 THR B CA 1
ATOM 4303 C C . THR B 1 237 ? 351.909 575.359 353.152 1.00 162.18 237 THR B C 1
ATOM 4304 O O . THR B 1 237 ? 352.665 574.463 353.530 1.00 164.75 237 THR B O 1
ATOM 4308 N N . GLY B 1 238 ? 350.907 575.165 352.290 1.00 156.15 238 GLY B N 1
ATOM 4309 C CA . GLY B 1 238 ? 350.623 573.856 351.739 1.00 156.97 238 GLY B CA 1
ATOM 4310 C C . GLY B 1 238 ? 349.157 573.475 351.853 1.00 156.81 238 GLY B C 1
ATOM 4311 O O . GLY B 1 238 ? 348.277 574.320 352.023 1.00 158.07 238 GLY B O 1
ATOM 4312 N N . LEU B 1 239 ? 348.902 572.183 351.724 1.00 137.91 239 LEU B N 1
ATOM 4313 C CA . LEU B 1 239 ? 347.577 571.631 351.889 1.00 131.92 239 LEU B CA 1
ATOM 4314 C C . LEU B 1 239 ? 347.372 571.448 353.361 1.00 135.00 239 LEU B C 1
ATOM 4315 O O . LEU B 1 239 ? 348.127 570.716 353.992 1.00 138.32 239 LEU B O 1
ATOM 4320 N N . VAL B 1 240 ? 346.379 572.126 353.910 1.00 139.69 240 VAL B N 1
ATOM 4321 C CA . VAL B 1 240 ? 346.144 572.125 355.337 1.00 141.21 240 VAL B CA 1
ATOM 4322 C C . VAL B 1 240 ? 344.827 571.503 355.734 1.00 139.85 240 VAL B C 1
ATOM 4323 O O . VAL B 1 240 ? 343.777 571.794 355.153 1.00 139.21 240 VAL B O 1
ATOM 4327 N N . ALA B 1 241 ? 344.871 570.653 356.755 1.00 140.58 241 ALA B N 1
ATOM 4328 C CA . ALA B 1 241 ? 343.673 569.997 357.254 1.00 139.19 241 ALA B CA 1
ATOM 4329 C C . ALA B 1 241 ? 342.848 570.923 358.120 1.00 142.21 241 ALA B C 1
ATOM 4330 O O . ALA B 1 241 ? 342.742 570.704 359.321 1.00 145.73 241 ALA B O 1
ATOM 4332 N N . SER B 1 242 ? 342.229 571.932 357.529 1.00 146.79 242 SER B N 1
ATOM 4333 C CA . SER B 1 242 ? 341.470 572.873 358.335 1.00 148.57 242 SER B CA 1
ATOM 4334 C C . SER B 1 242 ? 340.120 573.201 357.752 1.00 149.44 242 SER B C 1
ATOM 4335 O O . SER B 1 242 ? 339.688 572.606 356.774 1.00 150.37 242 SER B O 1
ATOM 4338 N N . VAL B 1 243 ? 339.449 574.162 358.353 1.00 148.79 243 VAL B N 1
ATOM 4339 C CA . VAL B 1 243 ? 338.120 574.513 357.914 1.00 145.47 243 VAL B CA 1
ATOM 4340 C C . VAL B 1 243 ? 338.013 575.997 357.647 1.00 146.43 243 VAL B C 1
ATOM 4341 O O . VAL B 1 243 ? 338.723 576.787 358.266 1.00 151.48 243 VAL B O 1
ATOM 4345 N N . PRO B 1 244 ? 337.134 576.398 356.734 1.00 149.65 244 PRO B N 1
ATOM 4346 C CA . PRO B 1 244 ? 336.812 577.761 356.343 1.00 151.77 244 PRO B CA 1
ATOM 4347 C C . PRO B 1 244 ? 336.498 578.657 357.533 1.00 156.63 244 PRO B C 1
ATOM 4348 O O . PRO B 1 244 ? 336.884 579.826 357.547 1.00 159.71 244 PRO B O 1
ATOM 4352 N N . ASP B 1 245 ? 335.801 578.120 358.530 1.00 160.02 245 ASP B N 1
ATOM 4353 C CA . ASP B 1 245 ? 335.471 578.911 359.704 1.00 158.73 245 ASP B CA 1
ATOM 4354 C C . ASP B 1 245 ? 335.258 578.045 360.927 1.00 155.89 245 ASP B C 1
ATOM 4355 O O . ASP B 1 245 ? 335.191 576.823 360.817 1.00 156.46 245 ASP B O 1
ATOM 4360 N N . GLY B 1 246 ? 335.049 578.692 362.071 1.00 140.53 246 GLY B N 1
ATOM 4361 C CA . GLY B 1 246 ? 334.778 578.014 363.332 1.00 140.12 246 GLY B CA 1
ATOM 4362 C C . GLY B 1 246 ? 335.931 577.117 363.771 1.00 142.22 246 GLY B C 1
ATOM 4363 O O . GLY B 1 246 ? 337.063 577.279 363.317 1.00 142.80 246 GLY B O 1
ATOM 4364 N N . PRO B 1 247 ? 335.666 576.210 364.707 1.00 131.09 247 PRO B N 1
ATOM 4365 C CA . PRO B 1 247 ? 336.558 575.220 365.273 1.00 133.44 247 PRO B CA 1
ATOM 4366 C C . PRO B 1 247 ? 336.765 574.049 364.338 1.00 136.30 247 PRO B C 1
ATOM 4367 O O . PRO B 1 247 ? 335.985 573.810 363.417 1.00 140.05 247 PRO B O 1
ATOM 4371 N N . GLU B 1 248 ? 337.826 573.311 364.589 1.00 140.21 248 GLU B N 1
ATOM 4372 C CA . GLU B 1 248 ? 338.186 572.179 363.766 1.00 139.40 248 GLU B CA 1
ATOM 4373 C C . GLU B 1 248 ? 337.254 571.009 363.955 1.00 141.22 248 GLU B C 1
ATOM 4374 O O . GLU B 1 248 ? 336.657 570.837 365.017 1.00 141.04 248 GLU B O 1
ATOM 4380 N N . LEU B 1 249 ? 337.138 570.200 362.918 1.00 126.99 249 LEU B N 1
ATOM 4381 C CA . LEU B 1 249 ? 336.271 569.043 362.968 1.00 125.84 249 LEU B CA 1
ATOM 4382 C C . LEU B 1 249 ? 336.827 567.963 363.846 1.00 127.51 249 LEU B C 1
ATOM 4383 O O . LEU B 1 249 ? 338.022 567.674 363.815 1.00 131.38 249 LEU B O 1
ATOM 4388 N N . TYR B 1 250 ? 335.945 567.348 364.608 1.00 122.47 250 TYR B N 1
ATOM 4389 C CA . TYR B 1 250 ? 336.318 566.245 365.458 1.00 122.88 250 TYR B CA 1
ATOM 4390 C C . TYR B 1 250 ? 336.782 565.087 364.620 1.00 128.61 250 TYR B C 1
ATOM 4391 O O . TYR B 1 250 ? 336.101 564.682 363.680 1.00 130.84 250 TYR B O 1
ATOM 4400 N N . ASN B 1 251 ? 337.939 564.548 364.953 1.00 133.49 251 ASN B N 1
ATOM 4401 C CA . ASN B 1 251 ? 338.466 563.443 364.189 1.00 132.84 251 ASN B CA 1
ATOM 4402 C C . ASN B 1 251 ? 339.205 562.473 365.104 1.00 131.87 251 ASN B C 1
ATOM 4403 O O . ASN B 1 251 ? 340.343 562.738 365.489 1.00 131.46 251 ASN B O 1
ATOM 4408 N N . PRO B 1 252 ? 338.572 561.361 365.470 1.00 141.03 252 PRO B N 1
ATOM 4409 C CA . PRO B 1 252 ? 339.036 560.313 366.352 1.00 142.75 252 PRO B CA 1
ATOM 4410 C C . PRO B 1 252 ? 340.113 559.479 365.703 1.00 143.54 252 PRO B C 1
ATOM 4411 O O . PRO B 1 252 ? 339.820 558.577 364.918 1.00 143.58 252 PRO B O 1
ATOM 4415 N N . ILE B 1 253 ? 341.361 559.768 366.027 1.00 146.91 253 ILE B N 1
ATOM 4416 C CA . ILE B 1 253 ? 342.453 559.026 365.436 1.00 147.12 253 ILE B CA 1
ATOM 4417 C C . ILE B 1 253 ? 342.719 557.769 366.224 1.00 150.41 253 ILE B C 1
ATOM 4418 O O . ILE B 1 253 ? 343.127 557.823 367.382 1.00 151.80 253 ILE B O 1
ATOM 4423 N N . ARG B 1 254 ? 342.486 556.639 365.582 1.00 180.73 254 ARG B N 1
ATOM 4424 C CA . ARG B 1 254 ? 342.623 555.344 366.216 1.00 183.18 254 ARG B CA 1
ATOM 4425 C C . ARG B 1 254 ? 343.982 554.712 366.015 1.00 187.27 254 ARG B C 1
ATOM 4426 O O . ARG B 1 254 ? 344.677 554.988 365.033 1.00 191.60 254 ARG B O 1
ATOM 4434 N N . SER B 1 255 ? 344.325 553.817 366.940 1.00 202.02 255 SER B N 1
ATOM 4435 C CA . SER B 1 255 ? 345.592 553.101 366.935 1.00 203.49 255 SER B CA 1
ATOM 4436 C C . SER B 1 255 ? 345.736 552.159 365.748 1.00 204.83 255 SER B C 1
ATOM 4437 O O . SER B 1 255 ? 346.837 551.709 365.445 1.00 203.83 255 SER B O 1
ATOM 4440 N N . SER B 1 256 ? 344.632 551.856 365.067 1.00 204.05 256 SER B N 1
ATOM 4441 C CA . SER B 1 256 ? 344.689 551.026 363.878 1.00 202.93 256 SER B CA 1
ATOM 4442 C C . SER B 1 256 ? 345.396 551.748 362.732 1.00 203.11 256 SER B C 1
ATOM 4443 O O . SER B 1 256 ? 345.931 551.105 361.828 1.00 203.18 256 SER B O 1
ATOM 4446 N N . ASP B 1 257 ? 345.402 553.082 362.770 1.00 199.52 257 ASP B N 1
ATOM 4447 C CA . ASP B 1 257 ? 346.092 553.866 361.761 1.00 198.30 257 ASP B CA 1
ATOM 4448 C C . ASP B 1 257 ? 347.448 554.327 362.274 1.00 196.85 257 ASP B C 1
ATOM 4449 O O . ASP B 1 257 ? 348.385 554.519 361.499 1.00 196.71 257 ASP B O 1
ATOM 4454 N N . ILE B 1 258 ? 347.557 554.476 363.589 1.00 192.21 258 ILE B N 1
ATOM 4455 C CA . ILE B 1 258 ? 348.807 554.895 364.203 1.00 190.96 258 ILE B CA 1
ATOM 4456 C C . ILE B 1 258 ? 349.843 553.785 364.163 1.00 192.18 258 ILE B C 1
ATOM 4457 O O . ILE B 1 258 ? 349.592 552.672 364.619 1.00 192.12 258 ILE B O 1
ATOM 4462 N N . MET B 1 259 ? 351.017 554.085 363.629 1.00 182.46 259 MET B N 1
ATOM 4463 C CA . MET B 1 259 ? 352.057 553.075 363.559 1.00 180.26 259 MET B CA 1
ATOM 4464 C C . MET B 1 259 ? 353.333 553.541 364.229 1.00 179.36 259 MET B C 1
ATOM 4465 O O . MET B 1 259 ? 353.881 554.594 363.895 1.00 177.12 259 MET B O 1
ATOM 4470 N N . ARG B 1 260 ? 353.837 552.733 365.154 1.00 175.92 260 ARG B N 1
ATOM 4471 C CA . ARG B 1 260 ? 355.063 553.079 365.857 1.00 176.51 260 ARG B CA 1
ATOM 4472 C C . ARG B 1 260 ? 356.278 552.725 365.033 1.00 174.61 260 ARG B C 1
ATOM 4473 O O . ARG B 1 260 ? 356.920 551.699 365.256 1.00 172.33 260 ARG B O 1
ATOM 4481 N N . SER B 1 261 ? 356.586 553.598 364.084 1.00 186.70 261 SER B N 1
ATOM 4482 C CA . SER B 1 261 ? 357.726 553.431 363.200 1.00 188.51 261 SER B CA 1
ATOM 4483 C C . SER B 1 261 ? 359.027 553.372 363.978 1.00 189.71 261 SER B C 1
ATOM 4484 O O . SER B 1 261 ? 359.854 552.488 363.752 1.00 190.58 261 SER B O 1
ATOM 4487 N N . GLN B 1 262 ? 359.213 554.319 364.888 1.00 180.85 262 GLN B N 1
ATOM 4488 C CA . GLN B 1 262 ? 360.405 554.338 365.710 1.00 178.44 262 GLN B CA 1
ATOM 4489 C C . GLN B 1 262 ? 360.083 554.103 367.181 1.00 178.10 262 GLN B C 1
ATOM 4490 O O . GLN B 1 262 ? 359.692 555.040 367.874 1.00 178.43 262 GLN B O 1
ATOM 4496 N N . PRO B 1 263 ? 360.311 552.891 367.701 1.00 165.91 263 PRO B N 1
ATOM 4497 C CA . PRO B 1 263 ? 360.030 552.447 369.057 1.00 165.00 263 PRO B CA 1
ATOM 4498 C C . PRO B 1 263 ? 360.924 553.107 370.092 1.00 164.25 263 PRO B C 1
ATOM 4499 O O . PRO B 1 263 ? 360.598 553.106 371.277 1.00 164.72 263 PRO B O 1
ATOM 4503 N N . ASN B 1 264 ? 362.035 553.696 369.668 1.00 153.00 264 ASN B N 1
ATOM 4504 C CA . ASN B 1 264 ? 362.875 554.377 370.628 1.00 151.41 264 ASN B CA 1
ATOM 4505 C C . ASN B 1 264 ? 362.441 555.823 370.821 1.00 150.09 264 ASN B C 1
ATOM 4506 O O . ASN B 1 264 ? 362.909 556.510 371.730 1.00 143.21 264 ASN B O 1
ATOM 4511 N N . ARG B 1 265 ? 361.539 556.298 369.972 1.00 145.98 265 ARG B N 1
ATOM 4512 C CA . ARG B 1 265 ? 361.136 557.677 370.056 1.00 144.41 265 ARG B CA 1
ATOM 4513 C C . ARG B 1 265 ? 360.009 557.835 371.045 1.00 144.07 265 ARG B C 1
ATOM 4514 O O . ARG B 1 265 ? 358.896 557.363 370.818 1.00 143.95 265 ARG B O 1
ATOM 4522 N N . LEU B 1 266 ? 360.314 558.494 372.145 1.00 149.35 266 LEU B N 1
ATOM 4523 C CA . LEU B 1 266 ? 359.361 558.757 373.203 1.00 148.68 266 LEU B CA 1
ATOM 4524 C C . LEU B 1 266 ? 358.406 559.864 372.791 1.00 146.27 266 LEU B C 1
ATOM 4525 O O . LEU B 1 266 ? 358.841 560.967 372.456 1.00 150.32 266 LEU B O 1
ATOM 4530 N N . GLN B 1 267 ? 357.109 559.569 372.806 1.00 135.80 267 GLN B N 1
ATOM 4531 C CA . GLN B 1 267 ? 356.105 560.542 372.394 1.00 136.35 267 GLN B CA 1
ATOM 4532 C C . GLN B 1 267 ? 354.839 560.548 373.245 1.00 136.40 267 GLN B C 1
ATOM 4533 O O . GLN B 1 267 ? 354.248 559.512 373.521 1.00 130.20 267 GLN B O 1
ATOM 4539 N N . ILE B 1 268 ? 354.435 561.730 373.685 1.00 141.90 268 ILE B N 1
ATOM 4540 C CA . ILE B 1 268 ? 353.203 561.859 374.450 1.00 143.02 268 ILE B CA 1
ATOM 4541 C C . ILE B 1 268 ? 352.024 562.311 373.610 1.00 146.27 268 ILE B C 1
ATOM 4542 O O . ILE B 1 268 ? 352.132 563.248 372.820 1.00 147.24 268 ILE B O 1
ATOM 4547 N N . ARG B 1 269 ? 350.898 561.628 373.775 1.00 162.99 269 ARG B N 1
ATOM 4548 C CA . ARG B 1 269 ? 349.676 561.999 373.094 1.00 160.89 269 ARG B CA 1
ATOM 4549 C C . ARG B 1 269 ? 348.612 562.459 374.063 1.00 161.40 269 ARG B C 1
ATOM 4550 O O . ARG B 1 269 ? 348.501 561.965 375.183 1.00 157.77 269 ARG B O 1
ATOM 4558 N N . ASN B 1 270 ? 347.812 563.408 373.618 1.00 157.86 270 ASN B N 1
ATOM 4559 C CA . ASN B 1 270 ? 346.681 563.875 374.391 1.00 157.28 270 ASN B CA 1
ATOM 4560 C C . ASN B 1 270 ? 345.441 563.326 373.731 1.00 156.13 270 ASN B C 1
ATOM 4561 O O . ASN B 1 270 ? 345.045 563.805 372.669 1.00 157.05 270 ASN B O 1
ATOM 4566 N N . VAL B 1 271 ? 344.847 562.302 374.323 1.00 143.06 271 VAL B N 1
ATOM 4567 C CA . VAL B 1 271 ? 343.716 561.664 373.683 1.00 142.26 271 VAL B CA 1
ATOM 4568 C C . VAL B 1 271 ? 342.484 561.692 374.547 1.00 146.12 271 VAL B C 1
ATOM 4569 O O . VAL B 1 271 ? 342.558 561.905 375.749 1.00 149.00 271 VAL B O 1
ATOM 4573 N N . LEU B 1 272 ? 341.341 561.456 373.943 1.00 154.20 272 LEU B N 1
ATOM 4574 C CA . LEU B 1 272 ? 340.117 561.434 374.716 1.00 154.93 272 LEU B CA 1
ATOM 4575 C C . LEU B 1 272 ? 339.775 560.045 375.202 1.00 155.01 272 LEU B C 1
ATOM 4576 O O . LEU B 1 272 ? 340.312 559.049 374.715 1.00 158.46 272 LEU B O 1
ATOM 4581 N N . LYS B 1 273 ? 338.891 559.993 376.185 1.00 147.94 273 LYS B N 1
ATOM 4582 C CA . LYS B 1 273 ? 338.406 558.742 376.729 1.00 148.08 273 LYS B CA 1
ATOM 4583 C C . LYS B 1 273 ? 336.940 558.824 377.107 1.00 153.90 273 LYS B C 1
ATOM 4584 O O . LYS B 1 273 ? 336.513 559.780 377.748 1.00 152.71 273 LYS B O 1
ATOM 4590 N N . PHE B 1 274 ? 336.160 557.827 376.704 1.00 154.28 274 PHE B N 1
ATOM 4591 C CA . PHE B 1 274 ? 334.749 557.793 377.067 1.00 149.05 274 PHE B CA 1
ATOM 4592 C C . PHE B 1 274 ? 334.535 556.859 378.236 1.00 145.80 274 PHE B C 1
ATOM 4593 O O . PHE B 1 274 ? 335.156 555.799 378.319 1.00 147.04 274 PHE B O 1
ATOM 4601 N N . GLU B 1 275 ? 333.623 557.231 379.113 1.00 143.20 275 GLU B N 1
ATOM 4602 C CA . GLU B 1 275 ? 333.270 556.403 380.237 1.00 146.68 275 GLU B CA 1
ATOM 4603 C C . GLU B 1 275 ? 331.800 556.062 380.157 1.00 152.72 275 GLU B C 1
ATOM 4604 O O . GLU B 1 275 ? 330.990 556.855 379.669 1.00 150.59 275 GLU B O 1
ATOM 4610 N N . GLY B 1 276 ? 331.465 554.894 380.678 1.00 173.40 276 GLY B N 1
ATOM 4611 C CA . GLY B 1 276 ? 330.111 554.376 380.666 1.00 170.85 276 GLY B CA 1
ATOM 4612 C C . GLY B 1 276 ? 330.048 553.138 379.781 1.00 169.63 276 GLY B C 1
ATOM 4613 O O . GLY B 1 276 ? 330.892 552.947 378.905 1.00 169.11 276 GLY B O 1
ATOM 4614 N N . ASP B 1 277 ? 329.066 552.286 380.028 1.00 170.65 277 ASP B N 1
ATOM 4615 C CA . ASP B 1 277 ? 328.899 551.063 379.261 1.00 171.38 277 ASP B CA 1
ATOM 4616 C C . ASP B 1 277 ? 328.007 551.325 378.067 1.00 172.54 277 ASP B C 1
ATOM 4617 O O . ASP B 1 277 ? 326.792 551.455 378.202 1.00 172.32 277 ASP B O 1
ATOM 4622 N N . THR B 1 278 ? 328.617 551.413 376.898 1.00 174.40 278 THR B N 1
ATOM 4623 C CA . THR B 1 278 ? 327.901 551.743 375.682 1.00 172.05 278 THR B CA 1
ATOM 4624 C C . THR B 1 278 ? 327.475 550.518 374.882 1.00 172.80 278 THR B C 1
ATOM 4625 O O . THR B 1 278 ? 326.903 550.658 373.798 1.00 176.82 278 THR B O 1
ATOM 4629 N N . ARG B 1 279 ? 327.755 549.322 375.401 1.00 179.11 279 ARG B N 1
ATOM 4630 C CA . ARG B 1 279 ? 327.479 548.109 374.645 1.00 179.46 279 ARG B CA 1
ATOM 4631 C C . ARG B 1 279 ? 326.005 547.849 374.477 1.00 179.31 279 ARG B C 1
ATOM 4632 O O . ARG B 1 279 ? 325.593 547.190 373.525 1.00 180.94 279 ARG B O 1
ATOM 4640 N N . GLU B 1 280 ? 325.207 548.383 375.380 1.00 167.35 280 GLU B N 1
ATOM 4641 C CA . GLU B 1 280 ? 323.782 548.218 375.292 1.00 168.02 280 GLU B CA 1
ATOM 4642 C C . GLU B 1 280 ? 323.223 549.006 374.135 1.00 167.82 280 GLU B C 1
ATOM 4643 O O . GLU B 1 280 ? 322.300 548.547 373.463 1.00 166.89 280 GLU B O 1
ATOM 4649 N N . LEU B 1 281 ? 323.779 550.190 373.899 1.00 159.17 281 LEU B N 1
ATOM 4650 C CA . LEU B 1 281 ? 323.340 550.990 372.778 1.00 157.46 281 LEU B CA 1
ATOM 4651 C C . LEU B 1 281 ? 323.763 550.334 371.491 1.00 158.71 281 LEU B C 1
ATOM 4652 O O . LEU B 1 281 ? 323.029 550.370 370.506 1.00 161.93 281 LEU B O 1
ATOM 4657 N N . ASP B 1 282 ? 324.938 549.711 371.504 1.00 166.33 282 ASP B N 1
ATOM 4658 C CA . ASP B 1 282 ? 325.406 549.003 370.331 1.00 166.69 282 ASP B CA 1
ATOM 4659 C C . ASP B 1 282 ? 324.462 547.880 369.978 1.00 169.30 282 ASP B C 1
ATOM 4660 O O . ASP B 1 282 ? 324.134 547.688 368.808 1.00 171.65 282 ASP B O 1
ATOM 4665 N N . ARG B 1 283 ? 324.002 547.157 370.993 1.00 174.04 283 ARG B N 1
ATOM 4666 C CA . ARG B 1 283 ? 323.030 546.101 370.796 1.00 174.98 283 ARG B CA 1
ATOM 4667 C C . ARG B 1 283 ? 321.714 546.662 370.300 1.00 174.12 283 ARG B C 1
ATOM 4668 O O . ARG B 1 283 ? 321.130 546.145 369.346 1.00 173.06 283 ARG B O 1
ATOM 4676 N N . THR B 1 284 ? 321.287 547.764 370.902 1.00 152.81 284 THR B N 1
ATOM 4677 C CA . THR B 1 284 ? 320.054 548.432 370.533 1.00 148.81 284 THR B CA 1
ATOM 4678 C C . THR B 1 284 ? 320.024 548.815 369.067 1.00 150.08 284 THR B C 1
ATOM 4679 O O . THR B 1 284 ? 319.012 548.633 368.390 1.00 152.50 284 THR B O 1
ATOM 4683 N N . LEU B 1 285 ? 321.130 549.351 368.580 1.00 147.75 285 LEU B N 1
ATOM 4684 C CA . LEU B 1 285 ? 321.217 549.794 367.205 1.00 147.43 285 LEU B CA 1
ATOM 4685 C C . LEU B 1 285 ? 321.980 548.833 366.295 1.00 150.01 285 LEU B C 1
ATOM 4686 O O . LEU B 1 285 ? 322.423 549.225 365.213 1.00 150.89 285 LEU B O 1
ATOM 4691 N N . SER B 1 286 ? 322.127 547.576 366.715 1.00 171.91 286 SER B N 1
ATOM 4692 C CA . SER B 1 286 ? 322.918 546.607 365.963 1.00 171.38 286 SER B CA 1
ATOM 4693 C C . SER B 1 286 ? 322.373 546.234 364.591 1.00 171.99 286 SER B C 1
ATOM 4694 O O . SER B 1 286 ? 323.114 545.716 363.756 1.00 170.03 286 SER B O 1
ATOM 4697 N N . GLY B 1 287 ? 321.096 546.484 364.342 1.00 154.44 287 GLY B N 1
ATOM 4698 C CA . GLY B 1 287 ? 320.516 546.124 363.058 1.00 151.82 287 GLY B CA 1
ATOM 4699 C C . GLY B 1 287 ? 320.466 547.267 362.049 1.00 150.49 287 GLY B C 1
ATOM 4700 O O . GLY B 1 287 ? 319.831 547.131 361.003 1.00 151.81 287 GLY B O 1
ATOM 4701 N N . TYR B 1 288 ? 321.115 548.388 362.339 1.00 140.87 288 TYR B N 1
ATOM 4702 C CA . TYR B 1 288 ? 321.048 549.508 361.413 1.00 141.76 288 TYR B CA 1
ATOM 4703 C C . TYR B 1 288 ? 322.324 549.743 360.621 1.00 144.57 288 TYR B C 1
ATOM 4704 O O . TYR B 1 288 ? 323.424 549.435 361.076 1.00 145.20 288 TYR B O 1
ATOM 4713 N N . GLU B 1 289 ? 322.158 550.318 359.432 1.00 159.75 289 GLU B N 1
ATOM 4714 C CA . GLU B 1 289 ? 323.274 550.701 358.576 1.00 160.99 289 GLU B CA 1
ATOM 4715 C C . GLU B 1 289 ? 323.977 551.888 359.184 1.00 161.31 289 GLU B C 1
ATOM 4716 O O . GLU B 1 289 ? 323.317 552.789 359.700 1.00 159.82 289 GLU B O 1
ATOM 4722 N N . GLU B 1 290 ? 325.301 551.878 359.148 1.00 155.85 290 GLU B N 1
ATOM 4723 C CA . GLU B 1 290 ? 326.068 552.957 359.738 1.00 153.35 290 GLU B CA 1
ATOM 4724 C C . GLU B 1 290 ? 326.705 553.888 358.725 1.00 149.95 290 GLU B C 1
ATOM 4725 O O . GLU B 1 290 ? 327.139 553.472 357.652 1.00 150.82 290 GLU B O 1
ATOM 4731 N N . TYR B 1 291 ? 326.782 555.147 359.107 1.00 120.33 291 TYR B N 1
ATOM 4732 C CA . TYR B 1 291 ? 327.430 556.194 358.346 1.00 116.64 291 TYR B CA 1
ATOM 4733 C C . TYR B 1 291 ? 328.679 556.568 359.119 1.00 116.45 291 TYR B C 1
ATOM 4734 O O . TYR B 1 291 ? 328.578 556.875 360.301 1.00 118.58 291 TYR B O 1
ATOM 4743 N N . PRO B 1 292 ? 329.851 556.579 358.493 1.00 123.93 292 PRO B N 1
ATOM 4744 C CA . PRO B 1 292 ? 331.153 556.807 359.087 1.00 126.45 292 PRO B CA 1
ATOM 4745 C C . PRO B 1 292 ? 331.335 558.225 359.556 1.00 125.74 292 PRO B C 1
ATOM 4746 O O . PRO B 1 292 ? 330.723 559.156 359.038 1.00 125.86 292 PRO B O 1
ATOM 4750 N N . THR B 1 293 ? 332.220 558.384 360.528 1.00 142.61 293 THR B N 1
ATOM 4751 C CA . THR B 1 293 ? 332.523 559.678 361.113 1.00 144.99 293 THR B CA 1
ATOM 4752 C C . THR B 1 293 ? 333.875 560.159 360.637 1.00 147.96 293 THR B C 1
ATOM 4753 O O . THR B 1 293 ? 334.609 560.820 361.370 1.00 150.23 293 THR B O 1
ATOM 4757 N N . TYR B 1 294 ? 334.204 559.794 359.412 1.00 130.87 294 TYR B N 1
ATOM 4758 C CA . TYR B 1 294 ? 335.451 560.143 358.787 1.00 123.40 294 TYR B CA 1
ATOM 4759 C C . TYR B 1 294 ? 335.429 561.567 358.332 1.00 124.24 294 TYR B C 1
ATOM 4760 O O . TYR B 1 294 ? 334.360 562.156 358.178 1.00 135.30 294 TYR B O 1
ATOM 4769 N N . VAL B 1 295 ? 336.600 562.122 358.077 1.00 106.52 295 VAL B N 1
ATOM 4770 C CA . VAL B 1 295 ? 336.674 563.464 357.528 1.00 107.54 295 VAL B CA 1
ATOM 4771 C C . VAL B 1 295 ? 337.496 563.459 356.247 1.00 115.20 295 VAL B C 1
ATOM 4772 O O . VAL B 1 295 ? 338.707 563.656 356.308 1.00 126.31 295 VAL B O 1
ATOM 4776 N N . PRO B 1 296 ? 336.877 563.188 355.095 1.00 132.10 296 PRO B N 1
ATOM 4777 C CA . PRO B 1 296 ? 337.434 563.158 353.758 1.00 136.45 296 PRO B CA 1
ATOM 4778 C C . PRO B 1 296 ? 337.906 564.525 353.332 1.00 137.71 296 PRO B C 1
ATOM 4779 O O . PRO B 1 296 ? 337.402 565.539 353.816 1.00 139.54 296 PRO B O 1
ATOM 4783 N N . LEU B 1 297 ? 338.843 564.540 352.401 1.00 137.92 297 LEU B N 1
ATOM 4784 C CA . LEU B 1 297 ? 339.399 565.771 351.874 1.00 136.29 297 LEU B CA 1
ATOM 4785 C C . LEU B 1 297 ? 338.584 566.365 350.714 1.00 136.70 297 LEU B C 1
ATOM 4786 O O . LEU B 1 297 ? 338.552 565.794 349.626 1.00 137.61 297 LEU B O 1
ATOM 4791 N N . PHE B 1 298 ? 337.936 567.513 350.961 1.00 131.63 298 PHE B N 1
ATOM 4792 C CA . PHE B 1 298 ? 337.190 568.257 349.949 1.00 125.65 298 PHE B CA 1
ATOM 4793 C C . PHE B 1 298 ? 337.633 569.696 349.717 1.00 127.25 298 PHE B C 1
ATOM 4794 O O . PHE B 1 298 ? 337.746 570.504 350.645 1.00 130.57 298 PHE B O 1
ATOM 4802 N N . LEU B 1 299 ? 337.840 570.012 348.444 1.00 133.90 299 LEU B N 1
ATOM 4803 C CA . LEU B 1 299 ? 338.184 571.344 347.985 1.00 134.58 299 LEU B CA 1
ATOM 4804 C C . LEU B 1 299 ? 338.221 571.423 346.472 1.00 137.77 299 LEU B C 1
ATOM 4805 O O . LEU B 1 299 ? 339.056 570.772 345.840 1.00 140.74 299 LEU B O 1
ATOM 4810 N N . GLY B 1 300 ? 337.370 572.253 345.887 1.00 139.60 300 GLY B N 1
ATOM 4811 C CA . GLY B 1 300 ? 337.489 572.497 344.461 1.00 138.91 300 GLY B CA 1
ATOM 4812 C C . GLY B 1 300 ? 336.259 572.296 343.592 1.00 137.89 300 GLY B C 1
ATOM 4813 O O . GLY B 1 300 ? 335.192 571.874 344.040 1.00 144.08 300 GLY B O 1
ATOM 4814 N N . TYR B 1 301 ? 336.464 572.619 342.321 1.00 138.90 301 TYR B N 1
ATOM 4815 C CA . TYR B 1 301 ? 335.481 572.515 341.268 1.00 138.65 301 TYR B CA 1
ATOM 4816 C C . TYR B 1 301 ? 336.107 571.760 340.106 1.00 140.33 301 TYR B C 1
ATOM 4817 O O . TYR B 1 301 ? 337.022 572.255 339.450 1.00 146.96 301 TYR B O 1
ATOM 4826 N N . GLN B 1 302 ? 335.659 570.539 339.892 1.00 127.28 302 GLN B N 1
ATOM 4827 C CA . GLN B 1 302 ? 336.185 569.722 338.819 1.00 127.97 302 GLN B CA 1
ATOM 4828 C C . GLN B 1 302 ? 335.216 569.756 337.662 1.00 131.77 302 GLN B C 1
ATOM 4829 O O . GLN B 1 302 ? 334.010 569.646 337.870 1.00 144.43 302 GLN B O 1
ATOM 4835 N N . ILE B 1 303 ? 335.731 569.941 336.456 1.00 132.07 303 ILE B N 1
ATOM 4836 C CA . ILE B 1 303 ? 334.881 570.022 335.283 1.00 131.41 303 ILE B CA 1
ATOM 4837 C C . ILE B 1 303 ? 335.295 569.015 334.236 1.00 129.66 303 ILE B C 1
ATOM 4838 O O . ILE B 1 303 ? 336.450 568.960 333.820 1.00 137.28 303 ILE B O 1
ATOM 4843 N N . ILE B 1 304 ? 334.350 568.195 333.819 1.00 120.37 304 ILE B N 1
ATOM 4844 C CA . ILE B 1 304 ? 334.621 567.155 332.854 1.00 126.77 304 ILE B CA 1
ATOM 4845 C C . ILE B 1 304 ? 334.108 567.526 331.473 1.00 131.40 304 ILE B C 1
ATOM 4846 O O . ILE B 1 304 ? 332.933 567.857 331.288 1.00 133.24 304 ILE B O 1
ATOM 4851 N N . ASN B 1 305 ? 335.005 567.467 330.499 1.00 150.45 305 ASN B N 1
ATOM 4852 C CA . ASN B 1 305 ? 334.683 567.792 329.123 1.00 144.92 305 ASN B CA 1
ATOM 4853 C C . ASN B 1 305 ? 333.762 566.751 328.535 1.00 145.59 305 ASN B C 1
ATOM 4854 O O . ASN B 1 305 ? 333.921 565.561 328.785 1.00 147.59 305 ASN B O 1
ATOM 4859 N N . SER B 1 306 ? 332.797 567.188 327.742 1.00 152.16 306 SER B N 1
ATOM 4860 C CA . SER B 1 306 ? 331.832 566.275 327.147 1.00 156.71 306 SER B CA 1
ATOM 4861 C C . SER B 1 306 ? 332.473 565.228 326.241 1.00 160.08 306 SER B C 1
ATOM 4862 O O . SER B 1 306 ? 331.913 564.152 326.042 1.00 156.58 306 SER B O 1
ATOM 4865 N N . GLU B 1 307 ? 333.652 565.537 325.709 1.00 173.69 307 GLU B N 1
ATOM 4866 C CA . GLU B 1 307 ? 334.386 564.641 324.833 1.00 170.91 307 GLU B CA 1
ATOM 4867 C C . GLU B 1 307 ? 335.531 563.940 325.543 1.00 167.16 307 GLU B C 1
ATOM 4868 O O . GLU B 1 307 ? 336.529 563.591 324.912 1.00 168.88 307 GLU B O 1
ATOM 4874 N N . ASN B 1 308 ? 335.398 563.747 326.843 1.00 144.02 308 ASN B N 1
ATOM 4875 C CA . ASN B 1 308 ? 336.445 563.146 327.641 1.00 145.33 308 ASN B CA 1
ATOM 4876 C C . ASN B 1 308 ? 336.703 561.672 327.396 1.00 148.56 308 ASN B C 1
ATOM 4877 O O . ASN B 1 308 ? 335.947 560.977 326.721 1.00 148.69 308 ASN B O 1
ATOM 4882 N N . ASN B 1 309 ? 337.766 561.199 328.022 1.00 153.20 309 ASN B N 1
ATOM 4883 C CA . ASN B 1 309 ? 338.135 559.795 328.056 1.00 153.15 309 ASN B CA 1
ATOM 4884 C C . ASN B 1 309 ? 338.399 559.480 329.506 1.00 152.30 309 ASN B C 1
ATOM 4885 O O . ASN B 1 309 ? 339.370 558.815 329.869 1.00 153.80 309 ASN B O 1
ATOM 4890 N N . PHE B 1 310 ? 337.522 560.018 330.332 1.00 135.51 310 PHE B N 1
ATOM 4891 C CA . PHE B 1 310 ? 337.623 559.988 331.769 1.00 130.91 310 PHE B CA 1
ATOM 4892 C C . PHE B 1 310 ? 337.705 558.606 332.369 1.00 131.48 310 PHE B C 1
ATOM 4893 O O . PHE B 1 310 ? 338.292 558.425 333.434 1.00 135.49 310 PHE B O 1
ATOM 4901 N N . LEU B 1 311 ? 337.075 557.636 331.731 1.00 146.04 311 LEU B N 1
ATOM 4902 C CA . LEU B 1 311 ? 336.983 556.315 332.299 1.00 148.69 311 LEU B CA 1
ATOM 4903 C C . LEU B 1 311 ? 338.128 555.386 331.917 1.00 151.94 311 LEU B C 1
ATOM 4904 O O . LEU B 1 311 ? 338.039 554.180 332.148 1.00 152.74 311 LEU B O 1
ATOM 4909 N N . ARG B 1 312 ? 339.215 555.929 331.364 1.00 150.65 312 ARG B N 1
ATOM 4910 C CA . ARG B 1 312 ? 340.368 555.091 331.065 1.00 153.22 312 ARG B CA 1
ATOM 4911 C C . ARG B 1 312 ? 341.003 554.599 332.352 1.00 150.46 312 ARG B C 1
ATOM 4912 O O . ARG B 1 312 ? 341.041 555.316 333.351 1.00 148.94 312 ARG B O 1
ATOM 4920 N N . ASN B 1 313 ? 341.509 553.371 332.328 1.00 178.36 313 ASN B N 1
ATOM 4921 C CA . ASN B 1 313 ? 342.104 552.772 333.518 1.00 176.80 313 ASN B CA 1
ATOM 4922 C C . ASN B 1 313 ? 343.612 552.955 333.610 1.00 179.94 313 ASN B C 1
ATOM 4923 O O . ASN B 1 313 ? 344.259 552.350 334.464 1.00 181.92 313 ASN B O 1
ATOM 4928 N N . ASP B 1 314 ? 344.172 553.773 332.738 1.00 178.40 314 ASP B N 1
ATOM 4929 C CA . ASP B 1 314 ? 345.595 554.038 332.756 1.00 176.08 314 ASP B CA 1
ATOM 4930 C C . ASP B 1 314 ? 345.891 555.279 333.567 1.00 175.02 314 ASP B C 1
ATOM 4931 O O . ASP B 1 314 ? 344.982 555.898 334.118 1.00 179.34 314 ASP B O 1
ATOM 4936 N N . PHE B 1 315 ? 347.154 555.671 333.612 1.00 140.59 315 PHE B N 1
ATOM 4937 C CA . PHE B 1 315 ? 347.500 556.901 334.287 1.00 140.35 315 PHE B CA 1
ATOM 4938 C C . PHE B 1 315 ? 347.974 557.953 333.336 1.00 140.88 315 PHE B C 1
ATOM 4939 O O . PHE B 1 315 ? 348.948 557.766 332.609 1.00 139.87 315 PHE B O 1
ATOM 4947 N N . ILE B 1 316 ? 347.298 559.079 333.369 1.00 150.11 316 ILE B N 1
ATOM 4948 C CA . ILE B 1 316 ? 347.674 560.201 332.560 1.00 147.59 316 ILE B CA 1
ATOM 4949 C C . ILE B 1 316 ? 347.828 561.427 333.429 1.00 145.62 316 ILE B C 1
ATOM 4950 O O . ILE B 1 316 ? 346.864 561.837 334.073 1.00 152.14 316 ILE B O 1
ATOM 4955 N N . PRO B 1 317 ? 349.003 562.049 333.472 1.00 130.54 317 PRO B N 1
ATOM 4956 C CA . PRO B 1 317 ? 349.313 563.265 334.192 1.00 135.56 317 PRO B CA 1
ATOM 4957 C C . PRO B 1 317 ? 348.649 564.445 333.511 1.00 140.27 317 PRO B C 1
ATOM 4958 O O . PRO B 1 317 ? 349.295 565.245 332.841 1.00 140.32 317 PRO B O 1
ATOM 4962 N N . ARG B 1 318 ? 347.341 564.518 333.690 1.00 155.79 318 ARG B N 1
ATOM 4963 C CA . ARG B 1 318 ? 346.490 565.556 333.149 1.00 154.47 318 ARG B CA 1
ATOM 4964 C C . ARG B 1 318 ? 346.805 566.896 333.755 1.00 154.10 318 ARG B C 1
ATOM 4965 O O . ARG B 1 318 ? 347.359 566.972 334.851 1.00 156.83 318 ARG B O 1
ATOM 4973 N N . ALA B 1 319 ? 346.449 567.963 333.063 1.00 151.72 319 ALA B N 1
ATOM 4974 C CA . ALA B 1 319 ? 346.749 569.278 333.605 1.00 152.90 319 ALA B CA 1
ATOM 4975 C C . ALA B 1 319 ? 345.904 570.381 333.002 1.00 153.64 319 ALA B C 1
ATOM 4976 O O . ALA B 1 319 ? 345.446 570.286 331.864 1.00 155.36 319 ALA B O 1
ATOM 4978 N N . ASN B 1 320 ? 345.731 571.453 333.767 1.00 162.89 320 ASN B N 1
ATOM 4979 C CA . ASN B 1 320 ? 344.981 572.601 333.296 1.00 164.33 320 ASN B CA 1
ATOM 4980 C C . ASN B 1 320 ? 345.806 573.356 332.261 1.00 169.22 320 ASN B C 1
ATOM 4981 O O . ASN B 1 320 ? 347.005 573.549 332.462 1.00 167.97 320 ASN B O 1
ATOM 4986 N N . PRO B 1 321 ? 345.198 573.771 331.148 1.00 191.96 321 PRO B N 1
ATOM 4987 C CA . PRO B 1 321 ? 345.758 574.559 330.066 1.00 191.78 321 PRO B CA 1
ATOM 4988 C C . PRO B 1 321 ? 345.647 576.050 330.363 1.00 191.10 321 PRO B C 1
ATOM 4989 O O . PRO B 1 321 ? 344.815 576.465 331.170 1.00 191.42 321 PRO B O 1
#

B-factor: mean 151.64, std 19.71, range [105.82, 275.7]

GO terms:
  GO:0044204 host cell nuclear matrix (C, IDA)
  GO:0044423 virion component (C, IDA)

Nearest PDB structures (foldseek):
  8taf-assembly1_R  TM=9.921E-01  e=1.087E-54  Autographa californica multiple nucleopolyhedrovirus
  8vwh-assembly1_M  TM=9.916E-01  e=5.166E-53  Autographa californica multiple nucleopolyhedrovirus
  8vwh-assembly1_A  TM=9.934E-01  e=3.562E-52  Autographa californica multiple nucleopolyhedrovirus
  8vwh-assembly1_E  TM=9.861E-01  e=7.655E-50  Autographa californica multiple nucleopolyhedrovirus
  8i8b-assembly1_Y  TM=9.590E-01  e=1.461E-41  Autographa californica multiple nucleopolyhedrovirus

Foldseek 3Di:
DDQQALCQLDDALPPVDGDGDDADPCSPPFALDSHGQLVLCVQLQKGKDKDWADDPPHDIDIAIAIFGLQAQPDDDLSQFRDFALVCVCVNDVLVPDHVLVSLLVCVQRVVVVVNVVSVVVQCPPPCCVVRSVVSSVVSVVSSVVSLQQQACPDDPAFADQQKDWEQAAVCVVVVPHDPLVVSLVNGGSNVNSVCRRHADECWEAEAHDIDRNHPAFQWHQDNGGTGRDGPPDRHAGDANDPPSDDCPPPPDDDDDDHDDDDDDCPVVCVVVVPDDDDDSTGIGYGTYMYGHNPDPVVDRHDHHYDHD/DDQLAQVQLDDALPVVDGDGDDADPCSPPFALHSHGQLVLCVQQQKGKDWDQDDDPPPDTDIAIAIFHRQFQPDDDLSFFRFFALVCVCVSDVLVPDGLLVSLLVCVQRVVVVVNVVSVVVLCPDDCCVPRSVVSSVVSVVSSVVSLQQQACPDDPAFADAQKDKAQDVVCCVVPGRPPQVVLLVSGGSSVNSVCPRHADEQWEAEPNDIDGNDDFFQWDQDNGGIGRAGPDDTGQGDANDVVSPDCPDPVDDDDDDHDDDDDDCVVVCVVCVPDDDDDSTGIGYGIYMYGHNPDPVPDRHDHNYDHD

InterPro domains:
  IPR007589 Baculovirus major capsid protein VP39 [PF04501] (1-252)

Organism: Autographa californica nuclear polyhedrosis virus (NCBI:txid46015)